Protein AF-D7KPV2-F1 (afdb_monomer_lite)

pLDDT: mean 74.92, std 13.86, range [29.64, 94.0]

InterPro domains:
  IPR000504 RNA recognition motif domain [PF00076] (243-312)
  IPR000504 RNA recognition motif domain [PS50102] (241-319)
  IPR000504 RNA recognition motif domain [SM00360] (242-315)
  IPR002130 Cyclophilin-type peptidyl-prolyl cis-trans isomerase domain [PF00160] (3-158)
  IPR002130 Cyclophilin-type peptidyl-prolyl cis-trans isomerase domain [PR00153] (16-31)
  IPR002130 Cyclophilin-type peptidyl-prolyl cis-trans isomerase domain [PR00153] (91-106)
  IPR002130 Cyclophilin-type peptidyl-prolyl cis-trans isomerase domain [PR00153] (120-135)
  IPR002130 Cyclophilin-type peptidyl-prolyl cis-trans isomerase domain [PS50072] (7-160)
  IPR003593 AAA+ ATPase domain [SM00382] (471-610)
  IPR003959 ATPase, AAA-type, core [PF00004] (475-607)
  IPR003960 ATPase, AAA-type, conserved site [PS00674] (578-596)
  IPR012340 Nucleic acid-binding, OB-fold [G3DSA:2.40.50.140] (329-425)
  IPR012677 Nucleotide-binding alpha-beta plait domain superfamily [G3DSA:3.30.70.330] (215-328)
  IPR027417 P-loop containing nucleoside triphosphate hydrolase [G3DSA:3.40.50.300] (426-607)
  IPR027417 P-loop containing nucleoside triphosphate hydrolase [SSF52540] (446-686)
  IPR029000 Cyclophilin-like domain superfamily [G3DSA:2.40.100.10] (1-171)
  IPR029000 Cyclophilin-like domain superfamily [SSF50891] (1-177)
  IPR035538 PPIL4-like, cyclophilin domain [cd01921] (4-167)
  IPR035979 RNA-binding domain superfamily [SSF54928] (232-316)
  IPR041569 AAA ATPase, AAA+ lid domain [PF17862] (630-673)

Secondary structure (DSSP, 8-state):
-EEEEEETTEEEEEEE-TTT-HHHHHHHHHHHHTTTTTT-B--EEETTEEEE--TTSSSS----HHHHHH-GGGSSEE----TT--S-STTEEEEEE-SSSEEEEEEEEE-SS--GGGTTTS-EEEEEEE-HHHHHHHHT--B-TTS-BSB--BEEEEEES---SPPPGGGTTSS-SS------TT--S---PBPP----HHHHS-HHHHHHHHHHHHHHHHHHHHHTS----S--S-GGGEEEEES--TT--HHHHHHHHTTTS-EEEEEEEE-TTT--EEEEEEEEES-HHHHHHHHHHHTT-EETTEE-EEEETHHHHHHHTTSTTSS-PPPGGG--HHHHHHHHHH-PPPEEEEEEEEESTTSTT-EEEEEETTTEEEEEEEPTT--TTT--TT-EEEE-TTT-EEEEEEPP---HHHHHHS---S----TTS---S-TTSHHHHHIIIIIHHHH-HHHHHHHT-PPP-EEEEE-STTS-HHHHHHHHHHHH-SEEEEEEGGGG--SSTTHHHHHHHHHHHHHHHSSSEEEEEE-GGGT-B-----S-TTHHHHHHHHHHHHHHHHT--TT--EEEEEEES-TTSB-TTTTSTTTS-EEEE-PPPPHHHHHHHHHHHHTTS-B-TT--HHHHHHH-TT--HHHHHHHHHHHHHHHHHTT-SSB-HHHHHHHHIIIIIIGGGG--HHHHHTT--

Radius of gyration: 36.28 Å; chains: 1; bounding box: 74×96×82 Å

Structure (mmCIF, N/CA/C/O backbone):
data_AF-D7KPV2-F1
#
_entry.id   AF-D7KPV2-F1
#
loop_
_atom_site.group_PDB
_atom_site.id
_atom_site.type_symbol
_atom_site.label_atom_id
_atom_site.label_alt_id
_atom_site.label_comp_id
_atom_site.label_asym_id
_atom_site.label_entity_id
_atom_site.label_seq_id
_atom_site.pdbx_PDB_ins_code
_atom_site.Cartn_x
_atom_site.Cartn_y
_atom_site.Cartn_z
_atom_site.occupancy
_atom_site.B_iso_or_equiv
_atom_site.auth_seq_id
_atom_site.auth_comp_id
_atom_site.auth_asym_id
_atom_site.auth_atom_id
_atom_site.pdbx_PDB_model_num
ATOM 1 N N . MET A 1 1 ? 2.602 40.906 22.773 1.00 69.88 1 MET A N 1
ATOM 2 C CA . MET A 1 1 ? 3.997 40.693 22.346 1.00 69.88 1 MET A CA 1
ATOM 3 C C . MET A 1 1 ? 4.297 39.218 22.402 1.00 69.88 1 MET A C 1
ATOM 5 O O . MET A 1 1 ? 4.578 38.716 23.482 1.00 69.88 1 MET A O 1
ATOM 9 N N . SER A 1 2 ? 4.207 38.536 21.265 1.00 75.94 2 SER A N 1
ATOM 10 C CA . SER A 1 2 ? 4.278 37.078 21.209 1.00 75.94 2 SER A CA 1
ATOM 11 C C . SER A 1 2 ? 5.359 36.578 20.251 1.00 75.94 2 SER A C 1
ATOM 13 O O . SER A 1 2 ? 5.643 37.176 19.207 1.00 75.94 2 SER A O 1
ATOM 15 N N . VAL A 1 3 ? 5.977 35.460 20.620 1.00 80.56 3 VAL A N 1
ATOM 16 C CA . VAL A 1 3 ? 6.938 34.720 19.800 1.00 80.56 3 VAL A CA 1
ATOM 17 C C . VAL A 1 3 ? 6.460 33.280 19.685 1.00 80.56 3 VAL A C 1
ATOM 19 O O . VAL A 1 3 ? 6.119 32.641 20.676 1.00 80.56 3 VAL A O 1
ATOM 22 N N . LEU A 1 4 ? 6.447 32.756 18.465 1.00 82.12 4 LEU A N 1
ATOM 23 C CA . LEU A 1 4 ? 6.176 31.351 18.194 1.00 82.12 4 LEU A CA 1
ATOM 24 C C . LEU A 1 4 ? 7.508 30.601 18.080 1.00 82.12 4 LEU A C 1
ATOM 26 O O . LEU A 1 4 ? 8.337 30.900 17.220 1.00 82.12 4 LEU A O 1
ATOM 30 N N . ILE A 1 5 ? 7.705 29.607 18.939 1.00 85.12 5 ILE A N 1
ATOM 31 C CA . ILE A 1 5 ? 8.863 28.714 18.954 1.00 85.12 5 ILE A CA 1
ATOM 32 C C . ILE A 1 5 ? 8.410 27.349 18.439 1.00 85.12 5 ILE A C 1
ATOM 34 O O . ILE A 1 5 ? 7.715 26.605 19.132 1.00 85.12 5 ILE A O 1
ATOM 38 N N . ARG A 1 6 ? 8.837 26.996 17.227 1.00 82.19 6 ARG A N 1
ATOM 39 C CA . ARG A 1 6 ? 8.581 25.681 16.641 1.00 82.19 6 ARG A CA 1
ATOM 40 C C . ARG A 1 6 ? 9.662 24.707 17.067 1.00 82.19 6 ARG A C 1
ATOM 42 O O . ARG A 1 6 ? 10.844 24.919 16.794 1.00 82.19 6 ARG A O 1
ATOM 49 N N . THR A 1 7 ? 9.268 23.625 17.722 1.00 84.81 7 THR A N 1
ATOM 50 C CA . THR A 1 7 ? 10.175 22.556 18.145 1.00 84.81 7 THR A CA 1
ATOM 51 C C . THR A 1 7 ? 9.855 21.259 17.414 1.00 84.81 7 THR A C 1
ATOM 53 O O . THR A 1 7 ? 8.738 21.051 16.955 1.00 84.81 7 THR A O 1
ATOM 56 N N . SER A 1 8 ? 10.797 20.316 17.406 1.00 81.88 8 SER A N 1
ATOM 57 C CA . SER A 1 8 ? 10.563 18.960 16.868 1.00 81.88 8 SER A CA 1
ATOM 58 C C . SER A 1 8 ? 9.433 18.161 17.557 1.00 81.88 8 SER A C 1
ATOM 60 O O . SER A 1 8 ? 9.083 17.075 17.097 1.00 81.88 8 SER A O 1
ATOM 62 N N . LEU A 1 9 ? 8.893 18.645 18.684 1.00 81.69 9 LEU A N 1
ATOM 63 C CA . LEU A 1 9 ? 7.742 18.048 19.372 1.00 81.69 9 LEU A CA 1
ATOM 64 C C . LEU A 1 9 ? 6.420 18.780 19.094 1.00 81.69 9 LEU A C 1
ATOM 66 O O . LEU A 1 9 ? 5.365 18.228 19.397 1.00 81.69 9 LEU A O 1
ATOM 70 N N . GLY A 1 10 ? 6.473 19.991 18.539 1.00 80.69 10 GLY A N 1
ATOM 71 C CA . GLY A 1 10 ? 5.318 20.848 18.305 1.00 80.69 10 GLY A CA 1
ATOM 72 C C . GLY A 1 10 ? 5.618 22.324 18.556 1.00 80.69 10 GLY A C 1
ATOM 73 O O . GLY A 1 10 ? 6.747 22.713 18.876 1.00 80.69 10 GLY A O 1
ATOM 74 N N . ASP A 1 11 ? 4.574 23.126 18.421 1.00 81.81 11 ASP A N 1
ATOM 75 C CA . ASP A 1 11 ? 4.623 24.582 18.470 1.00 81.81 11 ASP A CA 1
ATOM 76 C C . ASP A 1 11 ? 4.337 25.108 19.884 1.00 81.81 11 ASP A C 1
ATOM 78 O O . ASP A 1 11 ? 3.466 24.592 20.589 1.00 81.81 11 ASP A O 1
ATOM 82 N N . ILE A 1 12 ? 5.095 26.122 20.310 1.00 83.50 12 ILE A N 1
ATOM 83 C CA . ILE A 1 12 ? 4.948 26.794 21.606 1.00 83.50 12 ILE A CA 1
ATOM 84 C C . ILE A 1 12 ? 4.834 28.298 21.358 1.00 83.50 12 ILE A C 1
ATOM 86 O O . ILE A 1 12 ? 5.739 28.890 20.771 1.00 83.50 12 ILE A O 1
ATOM 90 N N . VAL A 1 13 ? 3.758 28.926 21.831 1.00 82.75 13 VAL A N 1
ATOM 91 C CA . VAL A 1 13 ? 3.557 30.381 21.732 1.00 82.75 13 VAL A CA 1
ATOM 92 C C . VAL A 1 13 ? 3.854 31.017 23.083 1.00 82.75 13 VAL A C 1
ATOM 94 O O . VAL A 1 13 ? 3.248 30.647 24.090 1.00 82.75 13 VAL A O 1
ATOM 97 N N . THR A 1 14 ? 4.782 31.972 23.110 1.00 83.00 14 THR A N 1
ATOM 98 C CA . THR A 1 14 ? 5.204 32.682 24.321 1.00 83.00 14 THR A CA 1
ATOM 99 C C . THR A 1 14 ? 4.874 34.164 24.244 1.00 83.00 14 THR A C 1
ATOM 101 O O . THR A 1 14 ? 5.281 34.845 23.307 1.00 83.00 14 THR A O 1
ATOM 104 N N . ASP A 1 15 ? 4.186 34.677 25.260 1.00 86.12 15 ASP A N 1
ATOM 105 C CA . ASP A 1 15 ? 3.999 36.106 25.487 1.00 86.12 15 ASP A CA 1
ATOM 106 C C . ASP A 1 15 ? 5.165 36.671 26.301 1.00 86.12 15 ASP A C 1
ATOM 108 O O . ASP A 1 15 ? 5.604 36.084 27.289 1.00 86.12 15 ASP A O 1
ATOM 112 N N . LEU A 1 16 ? 5.672 37.830 25.890 1.00 85.88 16 LEU A N 1
ATOM 113 C CA . LEU A 1 16 ? 6.817 38.502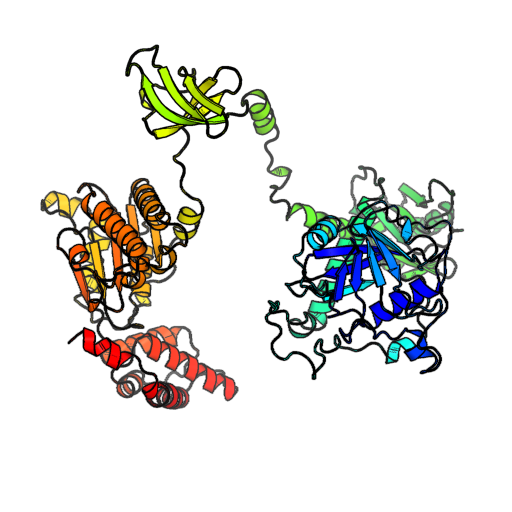 26.493 1.00 85.88 16 LEU A CA 1
ATOM 114 C C . LEU A 1 16 ? 6.379 39.711 27.325 1.00 85.88 16 LEU A C 1
ATOM 116 O O . LEU A 1 16 ? 5.592 40.551 26.883 1.00 85.88 16 LEU A O 1
ATOM 120 N N . TYR A 1 17 ? 6.960 39.856 28.514 1.00 86.38 17 TYR A N 1
ATOM 121 C CA . TYR A 1 17 ? 6.707 40.969 29.429 1.00 86.38 17 TYR A CA 1
ATOM 122 C C . TYR A 1 17 ? 7.618 42.167 29.137 1.00 86.38 17 TYR A C 1
ATOM 124 O O . TYR A 1 17 ? 8.485 42.529 29.940 1.00 86.38 17 TYR A O 1
ATOM 132 N N . THR A 1 18 ? 7.399 42.818 27.994 1.00 79.69 18 THR A N 1
ATOM 133 C CA . THR A 1 18 ? 8.233 43.932 27.508 1.00 79.69 18 THR A CA 1
ATOM 134 C C . THR A 1 18 ? 8.252 45.146 28.437 1.00 79.69 18 THR A C 1
ATOM 136 O O . THR A 1 18 ? 9.268 45.832 28.508 1.00 79.69 18 THR A O 1
ATOM 139 N N . ASP A 1 19 ? 7.180 45.375 29.202 1.00 80.25 19 ASP A N 1
ATOM 140 C CA . ASP A 1 19 ? 7.098 46.470 30.181 1.00 80.25 19 ASP A CA 1
ATOM 141 C C . ASP A 1 19 ? 7.935 46.212 31.444 1.00 80.25 19 ASP A C 1
ATOM 143 O O . ASP A 1 19 ? 8.383 47.153 32.100 1.00 80.25 19 ASP A O 1
ATOM 147 N N . LYS A 1 20 ? 8.128 44.936 31.813 1.00 81.31 20 LYS A N 1
ATOM 148 C CA . LYS A 1 20 ? 8.782 44.535 33.071 1.00 81.31 20 LYS A CA 1
ATOM 149 C C . LYS A 1 20 ? 10.262 44.197 32.884 1.00 81.31 20 LYS A C 1
ATOM 151 O O . LYS A 1 20 ? 11.066 44.558 33.737 1.00 81.31 20 LYS A O 1
ATOM 156 N N . ALA A 1 21 ? 10.622 43.554 31.771 1.00 82.12 21 ALA A N 1
ATOM 157 C CA . ALA A 1 21 ? 11.994 43.143 31.459 1.00 82.12 21 ALA A CA 1
ATOM 158 C C . ALA A 1 21 ? 12.413 43.589 30.038 1.00 82.12 21 ALA A C 1
ATOM 160 O O . ALA A 1 21 ? 12.592 42.750 29.146 1.00 82.12 21 ALA A O 1
ATOM 161 N N . PRO A 1 22 ? 12.535 44.908 29.779 1.00 84.31 22 PRO A N 1
ATOM 162 C CA . PRO A 1 22 ? 12.714 45.442 28.430 1.00 84.31 22 PRO A CA 1
ATOM 163 C C . PRO A 1 22 ? 14.053 45.053 27.794 1.00 84.31 22 PRO A C 1
ATOM 165 O O . PRO A 1 22 ? 14.085 44.745 26.602 1.00 84.31 22 PRO A O 1
ATOM 168 N N . LYS A 1 23 ? 15.164 45.028 28.549 1.00 83.25 23 LYS A N 1
ATOM 169 C CA . LYS A 1 23 ? 16.470 44.644 27.980 1.00 83.25 23 LYS A CA 1
ATOM 170 C C . LYS A 1 23 ? 16.504 43.159 27.652 1.00 83.25 23 LYS A C 1
ATOM 172 O O . LYS A 1 23 ? 17.006 42.765 26.603 1.00 83.25 23 LYS A O 1
ATOM 177 N N . THR A 1 24 ? 15.924 42.342 28.524 1.00 84.81 24 THR A N 1
ATOM 178 C CA . THR A 1 24 ? 15.870 40.891 28.334 1.00 84.81 24 THR A CA 1
ATOM 179 C C . THR A 1 24 ? 14.988 40.512 27.144 1.00 84.81 24 THR A C 1
ATOM 181 O O . THR A 1 24 ? 15.409 39.718 26.302 1.00 84.81 24 THR A O 1
ATOM 184 N N . CYS A 1 25 ? 13.811 41.135 27.015 1.00 86.12 25 CYS A N 1
ATOM 185 C CA . CYS A 1 25 ? 12.921 40.919 25.873 1.00 86.12 25 CYS A CA 1
ATOM 186 C C . CYS A 1 25 ? 13.562 41.376 24.557 1.00 86.12 25 CYS A C 1
ATOM 188 O O . CYS A 1 25 ? 13.484 40.657 23.565 1.00 86.12 25 CYS A O 1
ATOM 190 N N . ASN A 1 26 ? 14.248 42.526 24.552 1.00 86.50 26 ASN A N 1
ATOM 191 C CA . ASN A 1 26 ? 14.968 43.007 23.373 1.00 86.50 26 ASN A CA 1
ATOM 192 C C . ASN A 1 26 ? 16.084 42.025 22.963 1.00 86.50 26 ASN A C 1
ATOM 194 O O . ASN A 1 26 ? 16.161 41.621 21.805 1.00 86.50 26 ASN A O 1
ATOM 198 N N . ASN A 1 27 ? 16.890 41.547 23.917 1.00 86.38 27 ASN A N 1
ATOM 199 C CA . ASN A 1 27 ? 17.898 40.517 23.653 1.00 86.38 27 ASN A CA 1
ATOM 200 C C . ASN A 1 27 ? 17.290 39.255 23.022 1.00 86.38 27 ASN A C 1
ATOM 202 O O . ASN A 1 27 ? 17.788 38.769 22.009 1.00 86.38 27 ASN A O 1
ATOM 206 N N . PHE A 1 28 ? 16.192 38.751 23.585 1.00 87.06 28 PHE A N 1
ATOM 207 C CA . PHE A 1 28 ? 15.529 37.551 23.086 1.00 87.06 28 PHE A CA 1
ATOM 208 C C . PHE A 1 28 ? 14.944 37.732 21.674 1.00 87.06 28 PHE A C 1
ATOM 210 O O . PHE A 1 28 ? 15.202 36.907 20.795 1.00 87.06 28 PHE A O 1
ATOM 217 N N . LEU A 1 29 ? 14.216 38.827 21.428 1.00 86.31 29 LEU A N 1
ATOM 218 C CA . LEU A 1 29 ? 13.591 39.125 20.134 1.00 86.31 29 LEU A CA 1
ATOM 219 C C . LEU A 1 29 ? 14.628 39.304 19.022 1.00 86.31 29 LEU A C 1
ATOM 221 O O . LEU A 1 29 ? 14.500 38.715 17.948 1.00 86.31 29 LEU A O 1
ATOM 225 N N . LYS A 1 30 ? 15.701 40.059 19.275 1.00 85.94 30 LYS A N 1
ATOM 226 C CA . LYS A 1 30 ? 16.729 40.303 18.255 1.00 85.94 30 LYS A CA 1
ATOM 227 C C . LYS A 1 30 ? 17.562 39.052 17.953 1.00 85.94 30 LYS A C 1
ATOM 229 O O . LYS A 1 30 ? 17.907 38.832 16.794 1.00 85.94 30 LYS A O 1
ATOM 234 N N . LEU A 1 31 ? 17.802 38.180 18.938 1.00 84.25 31 LEU A N 1
ATOM 235 C CA . LEU A 1 31 ? 18.409 36.863 18.696 1.00 84.25 31 LEU A CA 1
ATOM 236 C C . LEU A 1 31 ? 17.491 35.938 17.878 1.00 84.25 31 LEU A C 1
ATOM 238 O O . LEU A 1 31 ? 17.977 35.234 16.992 1.00 84.25 31 LEU A O 1
ATOM 242 N N . CYS A 1 32 ? 16.170 35.978 18.101 1.00 83.75 32 CYS A N 1
ATOM 243 C CA . CYS A 1 32 ? 15.212 35.278 17.235 1.00 83.75 32 CYS A CA 1
ATOM 244 C C . CYS A 1 32 ? 15.290 35.792 15.791 1.00 83.75 32 CYS A C 1
ATOM 246 O O . CYS A 1 32 ? 15.326 34.996 14.856 1.00 83.75 32 CYS A O 1
ATOM 248 N N . ARG A 1 33 ? 15.406 37.112 15.603 1.00 81.38 33 ARG A N 1
ATOM 249 C CA . ARG A 1 33 ? 15.509 37.737 14.276 1.00 81.38 33 ARG A CA 1
ATOM 250 C C . ARG A 1 33 ? 16.791 37.362 13.528 1.00 81.38 33 ARG A C 1
ATOM 252 O O . ARG A 1 33 ? 16.767 37.223 12.311 1.00 81.38 33 ARG A O 1
ATOM 259 N N . MET A 1 34 ? 17.887 37.126 14.251 1.00 76.69 34 MET A N 1
ATOM 260 C CA . MET A 1 34 ? 19.143 36.596 13.699 1.00 76.69 34 MET A CA 1
ATOM 261 C C . MET A 1 34 ? 19.116 35.082 13.432 1.00 76.69 34 MET A C 1
ATOM 263 O O . MET A 1 34 ? 20.155 34.509 13.107 1.00 76.69 34 MET A O 1
ATOM 267 N N . LYS A 1 35 ? 17.966 34.408 13.602 1.00 78.50 35 LYS A N 1
ATOM 268 C CA . LYS A 1 35 ? 17.842 32.941 13.533 1.00 78.50 35 LYS A CA 1
ATOM 269 C C . LYS A 1 35 ? 18.813 32.221 14.491 1.00 78.50 35 LYS A C 1
ATOM 271 O O . LYS A 1 35 ? 19.164 31.067 14.263 1.00 78.50 35 LYS A O 1
ATOM 276 N N . TYR A 1 36 ? 19.241 32.881 15.575 1.00 79.69 36 TYR A N 1
ATOM 277 C CA . TYR A 1 36 ? 20.278 32.378 16.491 1.00 79.69 36 TYR A CA 1
ATOM 278 C C . TYR A 1 36 ? 19.830 31.129 17.262 1.00 79.69 36 TYR A C 1
ATOM 280 O O . TYR A 1 36 ? 20.646 30.285 17.615 1.00 79.69 36 TYR A O 1
ATOM 288 N N . TYR A 1 37 ? 18.524 31.005 17.512 1.00 81.69 37 TYR A N 1
ATOM 289 C CA . TYR A 1 37 ? 17.937 29.851 18.194 1.00 81.69 37 TYR A CA 1
ATOM 290 C C . TYR A 1 37 ? 17.577 28.693 17.252 1.00 81.69 37 TYR A C 1
ATOM 292 O O . TYR A 1 37 ? 17.246 27.611 17.739 1.00 81.69 37 TYR A O 1
ATOM 300 N N . ASN A 1 38 ? 17.644 28.877 15.929 1.00 81.31 38 ASN A N 1
ATOM 301 C CA . ASN A 1 38 ? 17.310 27.817 14.978 1.00 81.31 38 ASN A CA 1
ATOM 302 C C . ASN A 1 38 ? 18.372 26.710 15.048 1.00 81.31 38 ASN A C 1
ATOM 304 O O . ASN A 1 38 ? 19.568 26.964 14.932 1.00 81.31 38 ASN A O 1
ATOM 308 N N . GLY A 1 39 ? 17.933 25.469 15.245 1.00 74.06 39 GLY A N 1
ATOM 309 C CA . GLY A 1 39 ? 18.801 24.304 15.413 1.00 74.06 39 GLY A CA 1
ATOM 310 C C . GLY A 1 39 ? 19.329 24.090 16.836 1.00 74.06 39 GLY A C 1
ATOM 311 O O . GLY A 1 39 ? 19.970 23.066 17.080 1.00 74.06 39 GLY A O 1
ATOM 312 N N . CYS A 1 40 ? 19.045 24.986 17.790 1.00 80.38 40 CYS A N 1
ATOM 313 C CA . CYS A 1 40 ? 19.472 24.821 19.181 1.00 80.38 40 CYS A CA 1
ATOM 314 C C . CYS A 1 40 ? 18.811 23.601 19.833 1.00 80.38 40 CYS A C 1
ATOM 316 O O . CYS A 1 40 ? 17.601 23.383 19.718 1.00 80.38 40 CYS A O 1
ATOM 318 N N . LEU A 1 41 ? 19.612 22.813 20.554 1.00 82.19 41 LEU A N 1
ATOM 319 C CA . LEU A 1 41 ? 19.145 21.644 21.297 1.00 82.19 41 LEU A CA 1
ATOM 320 C C . LEU A 1 41 ? 18.574 22.048 22.661 1.00 82.19 41 LEU A C 1
ATOM 322 O O . LEU A 1 41 ? 19.019 23.009 23.295 1.00 82.19 41 LEU A O 1
ATOM 326 N N . ILE A 1 42 ? 17.614 21.266 23.149 1.00 83.94 42 ILE A N 1
ATOM 327 C CA . ILE A 1 42 ? 17.253 21.271 24.568 1.00 83.94 42 ILE A CA 1
ATOM 328 C C . ILE A 1 42 ? 18.334 20.478 25.303 1.00 83.94 42 ILE A C 1
ATOM 330 O O . ILE A 1 42 ? 18.407 19.252 25.194 1.00 83.94 42 ILE A O 1
ATOM 334 N N . HIS A 1 43 ? 19.218 21.194 25.997 1.00 76.88 43 HIS A N 1
ATOM 335 C CA . HIS A 1 43 ? 20.435 20.628 26.573 1.00 76.88 43 HIS A CA 1
ATOM 336 C C . HIS A 1 43 ? 20.149 19.873 27.872 1.00 76.88 43 HIS A C 1
ATOM 338 O O . HIS A 1 43 ? 20.649 18.764 28.056 1.00 76.88 43 HIS A O 1
ATOM 344 N N . THR A 1 44 ? 19.329 20.448 28.753 1.00 80.94 44 THR A N 1
ATOM 345 C CA . THR A 1 44 ? 19.036 19.882 30.073 1.00 80.94 44 THR A CA 1
ATOM 346 C C . THR A 1 44 ? 17.529 19.836 30.292 1.00 80.94 44 THR A C 1
ATOM 348 O O . THR A 1 44 ? 16.846 20.838 30.107 1.00 80.94 44 THR A O 1
ATOM 351 N N . VAL A 1 45 ? 17.011 18.691 30.737 1.00 83.38 45 VAL A N 1
ATOM 352 C CA . VAL A 1 45 ? 15.668 18.578 31.317 1.00 83.38 45 VAL A CA 1
ATOM 353 C C . VAL A 1 45 ? 15.832 18.044 32.735 1.00 83.38 45 VAL A C 1
ATOM 355 O O . VAL A 1 45 ? 16.091 16.857 32.940 1.00 83.38 45 VAL A O 1
ATOM 358 N N . LYS A 1 46 ? 15.760 18.935 33.725 1.00 80.19 46 LYS A N 1
ATOM 359 C CA . LYS A 1 46 ? 16.013 18.614 35.135 1.00 80.19 46 LYS A CA 1
ATOM 360 C C . LYS A 1 46 ? 15.080 19.416 36.032 1.00 80.19 46 LYS A C 1
ATOM 362 O O . LYS A 1 46 ? 14.752 20.547 35.711 1.00 80.19 46 LYS A O 1
ATOM 367 N N . ASP A 1 47 ? 14.668 18.833 37.157 1.00 71.25 47 ASP A N 1
ATOM 368 C CA . ASP A 1 47 ? 13.918 19.530 38.211 1.00 71.25 47 ASP A CA 1
ATOM 369 C C . ASP A 1 47 ? 12.642 20.232 37.684 1.00 71.25 47 ASP A C 1
ATOM 371 O O . ASP A 1 47 ? 12.226 21.267 38.190 1.00 71.25 47 ASP A O 1
ATOM 375 N N . SER A 1 48 ? 11.990 19.631 36.678 1.00 81.00 48 SER A N 1
ATOM 376 C CA . SER A 1 48 ? 10.814 20.176 35.970 1.00 81.00 48 SER A CA 1
ATOM 377 C C . SER A 1 48 ? 11.077 21.464 35.180 1.00 81.00 48 SER A C 1
ATOM 379 O O . SER A 1 48 ? 10.177 22.281 35.002 1.00 81.00 48 SER A O 1
ATOM 381 N N . ILE A 1 49 ? 12.299 21.634 34.684 1.00 86.69 49 ILE A N 1
ATOM 382 C CA . ILE A 1 49 ? 12.732 22.754 33.851 1.00 86.69 49 ILE A CA 1
ATOM 383 C C . ILE A 1 49 ? 13.386 22.203 32.582 1.00 86.69 49 ILE A C 1
ATOM 385 O O . ILE A 1 49 ? 14.148 21.235 32.647 1.00 86.69 49 ILE A O 1
ATOM 389 N N . ALA A 1 50 ? 13.101 22.822 31.437 1.00 87.25 50 ALA A N 1
ATOM 390 C CA . ALA A 1 50 ? 13.790 22.563 30.175 1.00 87.25 50 ALA A CA 1
ATOM 391 C C . ALA A 1 50 ? 14.683 23.754 29.802 1.00 87.25 50 ALA A C 1
ATOM 393 O O . ALA A 1 50 ? 14.173 24.845 29.560 1.00 87.25 50 ALA A O 1
ATOM 394 N N . GLU A 1 51 ? 15.999 23.541 29.747 1.00 88.19 51 GLU A N 1
ATOM 395 C CA . GLU A 1 51 ? 17.008 24.553 29.404 1.00 88.19 51 GLU A CA 1
ATOM 396 C C . GLU A 1 51 ? 17.403 24.471 27.922 1.00 88.19 51 GLU A C 1
ATOM 398 O O . GLU A 1 51 ? 17.713 23.395 27.395 1.00 88.19 51 GLU A O 1
ATOM 403 N N . THR A 1 52 ? 17.434 25.621 27.249 1.00 85.62 52 THR A N 1
ATOM 404 C CA . THR A 1 52 ? 17.832 25.751 25.842 1.00 85.62 52 THR A CA 1
ATOM 405 C C . THR A 1 52 ? 18.461 27.126 25.561 1.00 85.62 52 THR A C 1
ATOM 407 O O . THR A 1 52 ? 18.696 27.921 26.469 1.00 85.62 52 THR A O 1
ATOM 410 N N . GLY A 1 53 ? 18.794 27.401 24.299 1.00 74.81 53 GLY A N 1
ATOM 411 C CA . GLY A 1 53 ? 19.397 28.669 23.881 1.00 74.81 53 GLY A CA 1
ATOM 412 C C . GLY A 1 53 ? 20.927 28.688 23.847 1.00 74.81 53 GLY A C 1
ATOM 413 O O . GLY A 1 53 ? 21.512 29.760 23.739 1.00 74.81 53 GLY A O 1
ATOM 414 N N . ASP A 1 54 ? 21.577 27.519 23.905 1.00 75.50 54 ASP A N 1
ATOM 415 C CA . ASP A 1 54 ? 23.018 27.365 23.667 1.00 75.50 54 ASP A CA 1
ATOM 416 C C . ASP A 1 54 ? 23.274 26.725 22.286 1.00 75.50 54 ASP A C 1
ATOM 418 O O . ASP A 1 54 ? 23.115 25.506 22.146 1.00 75.50 54 ASP A O 1
ATOM 422 N N . PRO A 1 55 ? 23.709 27.493 21.268 1.00 68.38 55 PRO A N 1
ATOM 423 C CA . PRO A 1 55 ? 24.041 26.936 19.955 1.00 68.38 55 PRO A CA 1
ATOM 424 C C . PRO A 1 55 ? 25.310 26.070 19.965 1.00 68.38 55 PRO A C 1
ATOM 426 O O . PRO A 1 55 ? 25.514 25.270 19.055 1.00 68.38 55 PRO A O 1
ATOM 429 N N . THR A 1 56 ? 26.169 26.190 20.983 1.00 65.75 56 THR A N 1
ATOM 430 C CA . THR A 1 56 ? 27.368 25.349 21.132 1.00 65.75 56 THR A CA 1
ATOM 431 C C . THR A 1 56 ? 27.055 23.978 21.729 1.00 65.75 56 THR A C 1
ATOM 433 O O . THR A 1 56 ? 27.870 23.068 21.614 1.00 65.75 56 THR A O 1
ATOM 436 N N . GLY A 1 57 ? 25.891 23.813 22.370 1.00 61.47 57 GLY A N 1
ATOM 437 C CA . GLY A 1 57 ? 25.480 22.556 23.004 1.00 61.47 57 GLY A CA 1
ATOM 438 C C . GLY A 1 57 ? 26.341 22.134 24.203 1.00 61.47 57 GLY A C 1
ATOM 439 O O . GLY A 1 57 ? 26.250 20.988 24.650 1.00 61.47 57 GLY A O 1
ATOM 440 N N . THR A 1 58 ? 27.175 23.035 24.731 1.00 61.53 58 THR A N 1
ATOM 441 C CA . THR A 1 58 ? 28.093 22.753 25.847 1.00 61.53 58 THR A CA 1
ATOM 442 C C . THR A 1 58 ? 27.461 23.009 27.219 1.00 61.53 58 THR A C 1
ATOM 444 O O . THR A 1 58 ? 27.984 22.532 28.226 1.00 61.53 58 THR A O 1
ATOM 447 N N . GLY A 1 59 ? 26.328 23.721 27.271 1.00 59.22 59 GLY A N 1
ATOM 448 C CA . GLY A 1 59 ? 25.635 24.094 28.507 1.00 59.22 59 GLY A CA 1
ATOM 449 C C . GLY A 1 59 ? 26.339 25.222 29.266 1.00 59.22 59 GLY A C 1
ATOM 450 O O . GLY A 1 59 ? 26.103 25.424 30.451 1.00 59.22 59 GLY A O 1
ATOM 451 N N . SER A 1 60 ? 27.270 25.926 28.623 1.00 57.75 60 SER A N 1
ATOM 452 C CA . SER A 1 60 ? 28.067 27.009 29.226 1.00 57.75 60 SER A CA 1
ATOM 453 C C . SER A 1 60 ? 28.368 28.139 28.236 1.00 57.75 60 SER A C 1
ATOM 455 O O . SER A 1 60 ? 29.068 29.095 28.573 1.00 57.75 60 SER A O 1
ATOM 457 N N . GLY A 1 61 ? 27.875 28.020 27.000 1.00 60.16 61 GLY A N 1
ATOM 458 C CA . GLY A 1 61 ? 28.093 28.971 25.923 1.00 60.16 61 GLY A CA 1
ATOM 459 C C . GLY A 1 61 ? 26.808 29.706 25.572 1.00 60.16 61 GLY A C 1
ATOM 460 O O . GLY A 1 61 ? 25.759 29.113 25.368 1.00 60.16 61 GLY A O 1
ATOM 461 N N . GLY A 1 62 ? 26.876 31.023 25.501 1.00 68.88 62 GLY A N 1
ATOM 462 C CA . GLY A 1 62 ? 25.810 31.841 24.950 1.00 68.88 62 GLY A CA 1
ATOM 463 C C . GLY A 1 62 ? 26.324 33.258 24.801 1.00 68.88 62 GLY A C 1
ATOM 464 O O . GLY A 1 62 ? 26.963 33.776 25.718 1.00 68.88 62 GLY A O 1
ATOM 465 N N . ASP A 1 63 ? 26.116 33.859 23.637 1.00 78.25 63 ASP A N 1
ATOM 466 C CA . ASP A 1 63 ? 26.410 35.271 23.422 1.00 78.25 63 ASP A CA 1
ATOM 467 C C . ASP A 1 63 ? 25.100 36.064 23.416 1.00 78.25 63 ASP A C 1
ATOM 469 O O . ASP A 1 63 ? 24.116 35.636 22.810 1.00 78.25 63 ASP A O 1
ATOM 473 N N . SER A 1 64 ? 25.080 37.204 24.109 1.00 82.56 64 SER A N 1
ATOM 474 C CA . SER A 1 64 ? 23.975 38.163 24.036 1.00 82.56 64 SER A CA 1
ATOM 475 C C . SER A 1 64 ? 23.974 38.897 22.689 1.00 82.56 64 SER A C 1
ATOM 477 O O . SER A 1 64 ? 25.008 38.996 22.019 1.00 82.56 64 SER A O 1
ATOM 479 N N . ILE A 1 65 ? 22.843 39.506 22.321 1.00 81.06 65 ILE A N 1
ATOM 480 C CA . ILE A 1 65 ? 22.778 40.406 21.161 1.00 81.06 65 ILE A CA 1
ATOM 481 C C . ILE A 1 65 ? 23.754 41.581 21.297 1.00 81.06 65 ILE A C 1
ATOM 483 O O . ILE A 1 65 ? 24.342 42.040 20.319 1.00 81.06 65 ILE A O 1
ATOM 487 N N . TYR A 1 66 ? 23.961 42.047 22.530 1.00 81.56 66 TYR A N 1
ATOM 488 C CA . TYR A 1 66 ? 24.801 43.201 22.827 1.00 81.56 66 TYR A CA 1
ATOM 489 C C . TYR A 1 66 ? 26.268 42.935 22.500 1.00 81.56 66 TYR A C 1
ATOM 491 O O . TYR A 1 66 ? 26.967 43.860 22.104 1.00 81.56 66 TYR A O 1
ATOM 499 N N . LYS A 1 67 ? 26.723 41.676 22.536 1.00 80.50 67 LYS A N 1
ATOM 500 C CA . LYS A 1 67 ? 28.048 41.307 22.022 1.00 80.50 67 LYS A CA 1
ATOM 501 C C . LYS A 1 67 ? 28.212 41.659 20.543 1.00 80.50 67 LYS A C 1
ATOM 503 O O . LYS A 1 67 ? 29.246 42.186 20.144 1.00 80.50 67 LYS A O 1
ATOM 508 N N . PHE A 1 68 ? 27.197 41.360 19.734 1.00 75.75 68 PHE A N 1
ATOM 509 C CA . PHE A 1 68 ? 27.227 41.598 18.291 1.00 75.75 68 PHE A CA 1
ATOM 510 C C . PHE A 1 68 ? 27.107 43.087 17.943 1.00 75.75 68 PHE A C 1
ATOM 512 O O . PHE A 1 68 ? 27.628 43.512 16.916 1.00 75.75 68 PHE A O 1
ATOM 519 N N . LEU A 1 69 ? 26.462 43.880 18.805 1.00 75.25 69 LEU A N 1
ATOM 520 C CA . LEU A 1 69 ? 26.249 45.316 18.597 1.00 75.25 69 LEU A CA 1
ATOM 521 C C . LEU A 1 69 ? 27.364 46.197 19.196 1.00 75.25 69 LEU A C 1
ATOM 523 O O . LEU A 1 69 ? 27.792 47.161 18.568 1.00 75.25 69 LEU A O 1
ATOM 527 N N . GLU A 1 70 ? 27.843 45.879 20.401 1.00 74.50 70 GLU A N 1
ATOM 528 C CA . GLU A 1 70 ? 28.753 46.719 21.202 1.00 74.50 70 GLU A CA 1
ATOM 529 C C . GLU A 1 70 ? 30.160 46.107 21.388 1.00 74.50 70 GLU A C 1
ATOM 531 O O . GLU A 1 70 ? 31.066 46.772 21.899 1.00 74.50 70 GLU A O 1
ATOM 536 N N . GLY A 1 71 ? 30.379 44.863 20.942 1.00 73.00 71 GLY A N 1
ATOM 537 C CA . GLY A 1 71 ? 31.660 44.147 20.993 1.00 73.00 71 GLY A CA 1
ATOM 538 C C . GLY A 1 71 ? 31.811 43.173 22.174 1.00 73.00 71 GLY A C 1
ATOM 539 O O . GLY A 1 71 ? 30.929 43.026 23.018 1.00 73.00 71 GLY A O 1
ATOM 540 N N . ASP A 1 72 ? 32.969 42.503 22.265 1.00 69.19 72 ASP A N 1
ATOM 541 C CA . ASP A 1 72 ? 33.218 41.384 23.202 1.00 69.19 72 ASP A CA 1
ATOM 542 C C . ASP A 1 72 ? 33.041 41.726 24.695 1.00 69.19 72 ASP A C 1
ATOM 544 O O . ASP A 1 72 ? 32.815 40.836 25.517 1.00 69.19 72 ASP A O 1
ATOM 548 N N . HIS A 1 73 ? 33.112 43.009 25.062 1.00 70.00 73 HIS A N 1
ATOM 549 C CA . HIS A 1 73 ? 32.908 43.471 26.438 1.00 70.00 73 HIS A CA 1
ATOM 550 C C . HIS A 1 73 ? 31.449 43.367 26.911 1.00 70.00 73 HIS A C 1
ATOM 552 O O . HIS A 1 73 ? 31.220 43.299 28.116 1.00 70.00 73 HIS A O 1
ATOM 558 N N . ALA A 1 74 ? 30.480 43.315 25.991 1.00 71.31 74 ALA A N 1
ATOM 559 C CA . ALA A 1 74 ? 29.044 43.258 26.278 1.00 71.31 74 ALA A CA 1
ATOM 560 C C . ALA A 1 74 ? 28.457 41.839 26.143 1.00 71.31 74 ALA A C 1
ATOM 562 O O . ALA A 1 74 ? 27.251 41.662 25.969 1.00 71.31 74 ALA A O 1
ATOM 563 N N . ARG A 1 75 ? 29.306 40.803 26.239 1.00 74.56 75 ARG A N 1
ATOM 564 C CA . ARG A 1 75 ? 28.893 39.392 26.144 1.00 74.56 75 ARG A CA 1
ATOM 565 C C . ARG A 1 75 ? 27.781 39.013 27.123 1.00 74.56 75 ARG A C 1
ATOM 567 O O . ARG A 1 75 ? 26.926 38.201 26.778 1.00 74.56 75 ARG A O 1
ATOM 574 N N . PHE A 1 76 ? 27.780 39.627 28.299 1.00 79.44 76 PHE A N 1
ATOM 575 C CA . PHE A 1 76 ? 26.776 39.434 29.334 1.00 79.44 76 PHE A CA 1
ATOM 576 C C . PHE A 1 76 ? 26.113 40.764 29.695 1.00 79.44 76 PHE A C 1
ATOM 578 O O . PHE A 1 76 ? 26.762 41.809 29.648 1.00 79.44 76 PHE A O 1
ATOM 585 N N . PHE A 1 77 ? 24.840 40.724 30.090 1.00 80.81 77 PHE A N 1
ATOM 586 C CA . PHE A 1 77 ? 24.088 41.900 30.538 1.00 80.81 77 PHE A CA 1
ATOM 587 C C . PHE A 1 77 ? 23.477 41.689 31.928 1.00 80.81 77 PHE A C 1
ATOM 589 O O . PHE A 1 77 ? 23.310 40.561 32.379 1.00 80.81 77 PHE A O 1
ATOM 596 N N . SER A 1 78 ? 23.163 42.781 32.627 1.00 77.69 78 SER A N 1
ATOM 597 C CA . SER A 1 78 ? 22.623 42.750 33.993 1.00 77.69 78 SER A CA 1
ATOM 598 C C . SER A 1 78 ? 21.221 42.137 34.065 1.00 77.69 78 SER A C 1
ATOM 600 O O . SER A 1 78 ? 20.365 42.501 33.259 1.00 77.69 78 SER A O 1
ATOM 602 N N . GLU A 1 79 ? 20.968 41.304 35.074 1.00 78.88 79 GLU A N 1
ATOM 603 C CA . GLU A 1 79 ? 19.639 40.758 35.380 1.00 78.88 79 GLU A CA 1
ATOM 604 C C . GLU A 1 79 ? 18.571 41.823 35.703 1.00 78.88 79 GLU A C 1
ATOM 606 O O . GLU A 1 79 ? 18.843 42.840 36.344 1.00 78.88 79 GLU A O 1
ATOM 611 N N . GLU A 1 80 ? 17.326 41.547 35.299 1.00 79.56 80 GLU A N 1
ATOM 612 C CA . GLU A 1 80 ? 16.137 42.379 35.536 1.00 79.56 80 GLU A CA 1
ATOM 613 C C . GLU A 1 80 ? 15.135 41.614 36.419 1.00 79.56 80 GLU A C 1
ATOM 615 O O . GLU A 1 80 ? 14.141 41.064 35.953 1.00 79.56 80 GLU A O 1
ATOM 620 N N . ILE A 1 81 ? 15.406 41.522 37.723 1.00 76.88 81 ILE A N 1
ATOM 621 C CA . ILE A 1 81 ? 14.551 40.752 38.640 1.00 76.88 81 ILE A CA 1
ATOM 622 C C . ILE A 1 81 ? 13.350 41.599 39.084 1.00 76.88 81 ILE A C 1
ATOM 624 O O . ILE A 1 81 ? 13.491 42.537 39.873 1.00 76.88 81 ILE A O 1
ATOM 628 N N . CYS A 1 82 ? 12.149 41.234 38.630 1.00 73.75 82 CYS A N 1
ATOM 629 C CA . CYS A 1 82 ? 10.895 41.826 39.094 1.00 73.75 82 CYS A CA 1
ATOM 630 C C . CYS A 1 82 ? 10.242 40.962 40.193 1.00 73.75 82 CYS A C 1
ATOM 632 O O . CYS A 1 82 ? 9.845 39.836 39.906 1.00 73.75 82 CYS A O 1
ATOM 634 N N . PRO A 1 83 ? 10.026 41.477 41.421 1.00 69.06 83 PRO A N 1
ATOM 635 C CA . PRO A 1 83 ? 9.434 40.706 42.526 1.00 69.06 83 PRO A CA 1
ATOM 636 C C . PRO A 1 83 ? 7.946 40.353 42.336 1.00 69.06 83 PRO A C 1
ATOM 638 O O . PRO A 1 83 ? 7.394 39.566 43.104 1.00 69.06 83 PRO A O 1
ATOM 641 N N . GLU A 1 84 ? 7.281 40.943 41.340 1.00 72.75 84 GLU A N 1
ATOM 642 C CA . GLU A 1 84 ? 5.896 40.622 40.973 1.00 72.75 84 GLU A CA 1
ATOM 643 C C . GLU A 1 84 ? 5.772 39.368 40.101 1.00 72.75 84 GLU A C 1
ATOM 645 O O . GLU A 1 84 ? 4.698 38.771 40.048 1.00 72.75 84 GLU A O 1
ATOM 650 N N . LEU A 1 85 ? 6.840 38.994 39.391 1.00 76.69 85 LEU A N 1
ATOM 651 C CA . LEU A 1 85 ? 6.859 37.832 38.511 1.00 76.69 85 LEU A CA 1
ATOM 652 C C . LEU A 1 85 ? 7.377 36.627 39.299 1.00 76.69 85 LEU A C 1
ATOM 654 O O . LEU A 1 85 ? 8.449 36.684 39.898 1.00 76.69 85 LEU A O 1
ATOM 658 N N . LYS A 1 86 ? 6.591 35.550 39.313 1.00 74.69 86 LYS A N 1
ATOM 659 C CA . LYS A 1 86 ? 6.870 34.320 40.062 1.00 74.69 86 LYS A CA 1
ATOM 660 C C . LYS A 1 86 ? 6.829 33.104 39.146 1.00 74.69 86 LYS A C 1
ATOM 662 O O . LYS A 1 86 ? 6.118 33.108 38.143 1.00 74.69 86 LYS A O 1
ATOM 667 N N . HIS A 1 87 ? 7.514 32.039 39.538 1.00 76.62 87 HIS A N 1
ATOM 668 C CA . HIS A 1 87 ? 7.530 30.738 38.865 1.00 76.62 87 HIS A CA 1
ATOM 669 C C . HIS A 1 87 ? 6.397 29.831 39.368 1.00 76.62 87 HIS A C 1
ATOM 671 O O . HIS A 1 87 ? 6.559 28.619 39.494 1.00 76.62 87 HIS A O 1
ATOM 677 N N . SER A 1 88 ? 5.238 30.415 39.690 1.00 67.81 88 SER A N 1
ATOM 678 C CA . SER A 1 88 ? 4.102 29.668 40.238 1.00 67.81 88 SER A CA 1
ATOM 679 C C . SER A 1 88 ? 3.309 28.909 39.170 1.00 67.81 88 SER A C 1
ATOM 681 O O . SER A 1 88 ? 2.522 28.038 39.516 1.00 67.81 88 SER A O 1
ATOM 683 N N . LYS A 1 89 ? 3.488 29.236 37.884 1.00 77.81 89 LYS A N 1
ATOM 684 C CA . LYS A 1 89 ? 2.767 28.615 36.767 1.00 77.81 89 LYS A CA 1
ATOM 685 C C . LYS A 1 89 ? 3.692 27.764 35.891 1.00 77.81 89 LYS A C 1
ATOM 687 O O . LYS A 1 89 ? 4.855 28.102 35.661 1.00 77.81 89 LYS A O 1
ATOM 692 N N . THR A 1 90 ? 3.137 26.688 35.354 1.00 82.81 90 THR A N 1
ATOM 693 C CA . THR A 1 90 ? 3.645 25.971 34.182 1.00 82.81 90 THR A CA 1
ATOM 694 C C . THR A 1 90 ? 3.762 26.914 32.988 1.00 82.81 90 THR A C 1
ATOM 696 O O . THR A 1 90 ? 2.873 27.726 32.737 1.00 82.81 90 THR A O 1
ATOM 699 N N . GLY A 1 91 ? 4.858 26.803 32.235 1.00 83.94 91 GLY A N 1
ATOM 700 C CA . GLY A 1 91 ? 5.087 27.621 31.047 1.00 83.94 91 GLY A CA 1
ATOM 701 C C . GLY A 1 91 ? 5.720 28.991 31.306 1.00 83.94 91 GLY A C 1
ATOM 702 O O . GLY A 1 91 ? 5.790 29.800 30.390 1.00 83.94 91 GLY A O 1
ATOM 703 N N . THR A 1 92 ? 6.222 29.287 32.502 1.00 87.75 92 THR A N 1
ATOM 704 C CA . THR A 1 92 ? 7.016 30.503 32.737 1.00 87.75 92 THR A CA 1
ATOM 705 C C . THR A 1 92 ? 8.362 30.408 32.009 1.00 87.75 92 THR A C 1
ATOM 707 O O . THR A 1 92 ? 9.055 29.392 32.108 1.00 87.75 92 THR A O 1
ATOM 710 N N . VAL A 1 93 ? 8.749 31.478 31.306 1.00 89.00 93 VAL A N 1
ATOM 711 C CA . VAL A 1 93 ? 10.008 31.587 30.555 1.00 89.00 93 VAL A CA 1
ATOM 712 C C . VAL A 1 93 ? 10.958 32.558 31.258 1.00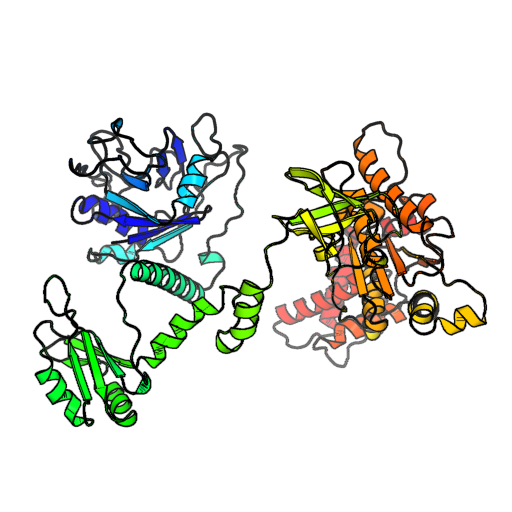 89.00 93 VAL A C 1
ATOM 714 O O . VAL A 1 93 ? 10.626 33.726 31.498 1.00 89.00 93 VAL A O 1
ATOM 717 N N . ALA A 1 94 ? 12.156 32.077 31.590 1.00 88.88 94 ALA A N 1
ATOM 718 C CA . ALA A 1 94 ? 13.155 32.838 32.338 1.00 88.88 94 ALA A CA 1
ATOM 719 C C . ALA A 1 94 ? 14.582 32.599 31.824 1.00 88.88 94 ALA A C 1
ATOM 721 O O . ALA A 1 94 ? 14.880 31.568 31.226 1.00 88.88 94 ALA A O 1
ATOM 722 N N . MET A 1 95 ? 15.479 33.562 32.046 1.00 87.81 95 MET A N 1
ATOM 723 C CA . MET A 1 95 ? 16.886 33.449 31.636 1.00 87.81 95 MET A CA 1
ATOM 724 C C . MET A 1 95 ? 17.699 32.586 32.609 1.00 87.81 95 MET A C 1
ATOM 726 O O . MET A 1 95 ? 17.544 32.680 33.832 1.00 87.81 95 MET A O 1
ATOM 730 N N . VAL A 1 96 ? 18.622 31.789 32.064 1.00 83.44 96 VAL A N 1
ATOM 731 C CA . VAL A 1 96 ? 19.634 31.075 32.855 1.00 83.44 96 VAL A CA 1
ATOM 732 C C . VAL A 1 96 ? 20.738 32.068 33.232 1.00 83.44 96 VAL A C 1
ATOM 734 O O . VAL A 1 96 ? 21.345 32.696 32.363 1.00 83.44 96 VAL A O 1
ATOM 737 N N . SER A 1 97 ? 21.017 32.199 34.531 1.00 75.69 97 SER A N 1
ATOM 738 C CA . SER A 1 97 ? 22.097 33.064 35.025 1.00 75.69 97 SER A CA 1
ATOM 739 C C . SER A 1 97 ? 23.449 32.381 34.824 1.00 75.69 97 SER A C 1
ATOM 741 O O . SER A 1 97 ? 23.642 31.244 35.257 1.00 75.69 97 SER A O 1
ATOM 743 N N . SER A 1 98 ? 24.403 33.072 34.199 1.00 62.69 98 SER A N 1
ATOM 744 C CA . SER A 1 98 ? 25.750 32.539 33.918 1.00 62.69 98 SER A CA 1
ATOM 745 C C . SER A 1 98 ? 26.763 32.772 35.055 1.00 62.69 98 SER A C 1
ATOM 747 O O . SER A 1 98 ? 27.967 32.608 34.859 1.00 62.69 98 SER A O 1
ATOM 749 N N . GLY A 1 99 ? 26.284 33.117 36.258 1.00 56.69 99 GLY A N 1
ATOM 750 C CA . GLY A 1 99 ? 27.098 33.490 37.420 1.00 56.69 99 GLY A CA 1
ATOM 751 C C . GLY A 1 99 ? 27.318 35.007 37.511 1.00 56.69 99 GLY A C 1
ATOM 752 O O . GLY A 1 99 ? 27.486 35.672 36.498 1.00 56.69 99 GLY A O 1
ATOM 753 N N . GLU A 1 100 ? 27.300 35.554 38.734 1.00 61.75 100 GLU A N 1
ATOM 754 C CA . GLU A 1 100 ? 27.422 36.999 39.045 1.00 61.75 100 GLU A CA 1
ATOM 755 C C . GLU A 1 100 ? 26.238 37.905 38.625 1.00 61.75 100 GLU A C 1
ATOM 757 O O . GLU A 1 100 ? 26.428 39.093 38.374 1.00 61.75 100 GLU A O 1
ATOM 762 N N . ASN A 1 101 ? 25.001 37.391 38.630 1.00 69.19 101 ASN A N 1
ATOM 763 C CA . ASN A 1 101 ? 23.771 38.128 38.275 1.00 69.19 101 ASN A CA 1
ATOM 764 C C . ASN A 1 101 ? 23.767 38.677 36.832 1.00 69.19 101 ASN A C 1
ATOM 766 O O . ASN A 1 101 ? 23.332 39.805 36.558 1.00 69.19 101 ASN A O 1
ATOM 770 N N . LEU A 1 102 ? 24.313 37.881 35.915 1.00 79.00 102 LEU A N 1
ATOM 771 C CA . LEU A 1 102 ? 24.526 38.224 34.518 1.00 79.00 102 LEU A CA 1
ATOM 772 C C . LEU A 1 102 ? 23.797 37.234 33.600 1.00 79.00 102 LEU A C 1
ATOM 774 O O . LEU A 1 102 ? 23.922 36.014 33.741 1.00 79.00 102 LEU A O 1
ATOM 778 N N . ASN A 1 103 ? 23.088 37.780 32.614 1.00 80.31 103 ASN A N 1
ATOM 779 C CA . ASN A 1 103 ? 22.345 37.051 31.593 1.00 80.31 103 ASN A CA 1
ATOM 780 C C . ASN A 1 103 ? 23.106 37.012 30.257 1.00 80.31 103 ASN A C 1
ATOM 782 O O . ASN A 1 103 ? 23.872 37.922 29.926 1.00 80.31 103 ASN A O 1
ATOM 786 N N . ALA A 1 104 ? 22.847 35.962 29.474 1.00 80.81 104 ALA A N 1
ATOM 787 C CA . ALA A 1 104 ? 23.386 35.746 28.129 1.00 80.81 104 ALA A CA 1
ATOM 788 C C . ALA A 1 104 ? 22.247 35.433 27.132 1.00 80.81 104 ALA A C 1
ATOM 790 O O . ALA A 1 104 ? 21.311 36.217 27.004 1.00 80.81 104 ALA A O 1
ATOM 791 N N . SER A 1 105 ? 22.296 34.304 26.423 1.00 82.75 105 SER A N 1
ATOM 792 C CA . SER A 1 105 ? 21.243 33.842 25.496 1.00 82.75 105 SER A CA 1
ATOM 793 C C . SER A 1 105 ? 20.523 32.569 25.943 1.00 82.75 105 SER A C 1
ATOM 795 O O . SER A 1 105 ? 19.510 32.200 25.360 1.00 82.75 105 SER A O 1
ATOM 797 N N . GLN A 1 106 ? 20.999 31.912 27.000 1.00 87.38 106 GLN A N 1
ATOM 798 C CA . GLN A 1 106 ? 20.361 30.708 27.520 1.00 87.38 106 GLN A CA 1
ATOM 799 C C . GLN A 1 106 ? 19.117 31.056 28.336 1.00 87.38 106 GLN A C 1
ATOM 801 O O . GLN A 1 106 ? 19.142 31.937 29.201 1.00 87.38 106 GLN A O 1
ATOM 806 N N . PHE A 1 107 ? 18.039 30.326 28.087 1.00 89.50 107 PHE A N 1
ATOM 807 C CA . PHE A 1 107 ? 16.772 30.473 28.787 1.00 89.50 107 PHE A CA 1
ATOM 808 C C . PHE A 1 107 ? 16.171 29.104 29.083 1.00 89.50 107 PHE A C 1
ATOM 810 O O . PHE A 1 107 ? 16.574 28.079 28.528 1.00 89.50 107 PHE A O 1
ATOM 817 N N . TYR A 1 108 ? 15.202 29.085 29.983 1.00 89.12 108 TYR A N 1
ATOM 818 C CA . TYR A 1 108 ? 14.503 27.879 30.364 1.00 89.12 108 TYR A CA 1
ATOM 819 C C . TYR A 1 108 ? 13.000 28.090 30.464 1.00 89.12 108 TYR A C 1
ATOM 821 O O . TYR A 1 108 ? 12.521 29.208 30.666 1.00 89.12 108 TYR A O 1
ATOM 829 N N . ILE A 1 109 ? 12.269 26.986 30.317 1.00 90.12 109 ILE A N 1
ATOM 830 C CA . ILE A 1 109 ? 10.810 26.933 30.411 1.00 90.12 109 ILE A CA 1
ATOM 831 C C . ILE A 1 109 ? 10.424 25.994 31.555 1.00 90.12 109 ILE A C 1
ATOM 833 O O . ILE A 1 109 ? 10.960 24.884 31.662 1.00 90.12 109 ILE A O 1
ATOM 837 N N . THR A 1 110 ? 9.499 26.426 32.413 1.00 88.56 110 THR A N 1
ATOM 838 C CA . THR A 1 110 ? 8.970 25.598 33.505 1.00 88.56 110 THR A CA 1
ATOM 839 C C . THR A 1 110 ? 7.971 24.559 32.984 1.00 88.56 110 THR A C 1
ATOM 841 O O . THR A 1 110 ? 7.066 24.865 32.208 1.00 88.56 110 THR A O 1
ATOM 844 N N . LEU A 1 111 ? 8.127 23.306 33.417 1.00 86.06 111 LEU A N 1
ATOM 845 C CA . LEU A 1 111 ? 7.298 22.160 33.016 1.00 86.06 111 LEU A CA 1
ATOM 846 C C . LEU A 1 111 ? 6.279 21.740 34.090 1.00 86.06 111 LEU A C 1
ATOM 848 O O . LEU A 1 111 ? 5.377 20.962 33.792 1.00 86.06 111 LEU A O 1
ATOM 852 N N . CYS A 1 112 ? 6.419 22.244 35.321 1.00 80.19 112 CYS A N 1
ATOM 853 C CA . CYS A 1 112 ? 5.503 22.021 36.446 1.00 80.19 112 CYS A CA 1
ATOM 854 C C . CYS A 1 112 ? 5.163 23.350 37.139 1.00 80.19 112 CYS A C 1
ATOM 856 O O . CYS A 1 112 ? 5.893 24.332 36.996 1.00 80.19 112 CYS A O 1
ATOM 858 N N . ASP A 1 113 ? 4.063 23.351 37.893 1.00 78.31 113 ASP A N 1
ATOM 859 C CA . ASP A 1 113 ? 3.637 24.474 38.733 1.00 78.31 113 ASP A CA 1
ATOM 860 C C . ASP A 1 113 ? 4.458 24.526 40.044 1.00 78.31 113 ASP A C 1
ATOM 862 O O . ASP A 1 113 ? 5.164 23.572 40.386 1.00 78.31 113 ASP A O 1
ATOM 866 N N . ASP A 1 114 ? 4.339 25.628 40.792 1.00 71.50 114 ASP A N 1
ATOM 867 C CA . ASP A 1 114 ? 4.868 25.799 42.160 1.00 71.50 114 ASP A CA 1
ATOM 868 C C . ASP A 1 114 ? 6.407 25.665 42.322 1.00 71.50 114 ASP A C 1
ATOM 870 O O . ASP A 1 114 ? 6.917 25.005 43.236 1.00 71.50 114 ASP A O 1
ATOM 874 N N . LEU A 1 115 ? 7.190 26.337 41.467 1.00 74.12 115 LEU A N 1
ATOM 875 C CA . LEU A 1 115 ? 8.662 26.389 41.550 1.00 74.12 115 LEU A CA 1
ATOM 876 C C . LEU A 1 115 ? 9.180 27.583 42.385 1.00 74.12 115 LEU A C 1
ATOM 878 O O . LEU A 1 115 ? 10.123 28.275 42.001 1.00 74.12 115 LEU A O 1
ATOM 882 N N . ASP A 1 116 ? 8.627 27.780 43.585 1.00 71.44 116 ASP A N 1
ATOM 883 C CA . ASP A 1 116 ? 8.897 28.935 44.470 1.00 71.44 116 ASP A CA 1
ATOM 884 C C . ASP A 1 116 ? 10.385 29.139 44.838 1.00 71.44 116 ASP A C 1
ATOM 886 O O . ASP A 1 116 ? 10.810 30.217 45.249 1.00 71.44 116 ASP A O 1
ATOM 890 N N . HIS A 1 117 ? 11.219 28.102 44.714 1.00 74.88 117 HIS A N 1
ATOM 891 C CA . HIS A 1 117 ? 12.646 28.162 45.052 1.00 74.88 117 HIS A CA 1
ATOM 892 C C . HIS A 1 117 ? 13.504 28.935 44.029 1.00 74.88 117 HIS A C 1
ATOM 894 O O . HIS A 1 117 ? 14.669 29.248 44.331 1.00 74.88 117 HIS A O 1
ATOM 900 N N . LEU A 1 118 ? 12.946 29.212 42.846 1.00 72.12 118 LEU A N 1
ATOM 901 C CA . LEU A 1 118 ? 13.550 29.987 41.755 1.00 72.12 118 LEU A CA 1
ATOM 902 C C . LEU A 1 118 ? 13.140 31.466 41.790 1.00 72.12 118 LEU A C 1
ATOM 904 O O . LEU A 1 118 ? 13.763 32.299 41.125 1.00 72.12 118 LEU A O 1
ATOM 908 N N . ASP A 1 119 ? 12.125 31.809 42.588 1.00 73.06 119 ASP A N 1
ATOM 909 C CA . ASP A 1 119 ? 11.628 33.175 42.710 1.00 73.06 119 ASP A CA 1
ATOM 910 C C . ASP A 1 119 ? 12.715 34.121 43.227 1.00 73.06 119 ASP A C 1
ATOM 912 O O . ASP A 1 119 ? 13.414 33.851 44.208 1.00 73.06 119 ASP A O 1
ATOM 916 N N . GLY A 1 120 ? 12.869 35.253 42.538 1.00 68.44 120 GLY A N 1
ATOM 917 C CA . GLY A 1 120 ? 13.851 36.278 42.886 1.00 68.44 120 GLY A CA 1
ATOM 918 C C . GLY A 1 120 ? 15.311 35.924 42.575 1.00 68.44 120 GLY A C 1
ATOM 919 O O . GLY A 1 120 ? 16.191 36.659 43.017 1.00 68.44 120 GLY A O 1
ATOM 920 N N . LYS A 1 121 ? 15.581 34.829 41.845 1.00 74.50 121 LYS A N 1
ATOM 921 C CA . LYS A 1 121 ? 16.939 34.428 41.416 1.00 74.50 121 LYS A CA 1
ATOM 922 C C . LYS A 1 121 ? 17.187 34.529 39.914 1.00 74.50 121 LYS A C 1
ATOM 924 O O . LYS A 1 121 ? 18.338 34.547 39.502 1.00 74.50 121 LYS A O 1
ATOM 929 N N . HIS A 1 122 ? 16.127 34.552 39.111 1.00 81.00 122 HIS A N 1
ATOM 930 C CA . HIS A 1 122 ? 16.208 34.556 37.653 1.00 81.00 122 HIS A CA 1
ATOM 931 C C . HIS A 1 122 ? 15.334 35.663 37.070 1.00 81.00 122 HIS A C 1
ATOM 933 O O . HIS A 1 122 ? 14.328 36.061 37.660 1.00 81.00 122 HIS A O 1
ATOM 939 N N . THR A 1 123 ? 15.725 36.161 35.898 1.00 84.56 123 THR A N 1
ATOM 940 C CA . THR A 1 123 ? 14.946 37.158 35.160 1.00 84.56 123 THR A CA 1
ATOM 941 C C . THR A 1 123 ? 13.829 36.454 34.393 1.00 84.56 123 THR A C 1
ATOM 943 O O . THR A 1 123 ? 14.094 35.809 33.378 1.00 84.56 123 THR A O 1
ATOM 946 N N . VAL A 1 124 ? 12.594 36.566 34.884 1.00 85.81 124 VAL A N 1
ATOM 947 C CA . VAL A 1 124 ? 11.388 36.112 34.173 1.00 85.81 124 VAL A CA 1
ATOM 948 C C . VAL A 1 124 ? 11.024 37.155 33.126 1.00 85.81 124 VAL A C 1
ATOM 950 O O . VAL A 1 124 ? 10.845 38.325 33.465 1.00 85.81 124 VAL A O 1
ATOM 953 N N . PHE A 1 125 ? 10.902 36.740 31.868 1.00 88.44 125 PHE A N 1
ATOM 954 C CA . PHE A 1 125 ? 10.639 37.661 30.759 1.00 88.44 125 PHE A CA 1
ATOM 955 C C . PHE A 1 125 ? 9.457 37.248 29.875 1.00 88.44 125 PHE A C 1
ATOM 957 O O . PHE A 1 125 ? 9.069 38.033 29.015 1.00 88.44 125 PHE A O 1
ATOM 964 N N . GLY A 1 126 ? 8.842 36.082 30.101 1.00 88.06 126 GLY A N 1
ATOM 965 C CA . GLY A 1 126 ? 7.626 35.692 29.388 1.00 88.06 126 GLY A CA 1
ATOM 966 C C . GLY A 1 126 ? 6.862 34.523 30.007 1.00 88.06 126 GLY A C 1
ATOM 967 O O . GLY A 1 126 ? 7.320 33.904 30.969 1.00 88.06 126 GLY A O 1
ATOM 968 N N . GLU A 1 127 ? 5.696 34.221 29.440 1.00 88.81 127 GLU A N 1
ATOM 969 C CA . GLU A 1 127 ? 4.862 33.059 29.767 1.00 88.81 127 GLU A CA 1
ATOM 970 C C . GLU A 1 127 ? 4.348 32.372 28.494 1.00 88.81 127 GLU A C 1
ATOM 972 O O . GLU A 1 127 ? 4.106 33.014 27.477 1.00 88.81 127 GLU A O 1
ATOM 977 N N . VAL A 1 128 ? 4.203 31.050 28.529 1.00 84.94 128 VAL A N 1
ATOM 978 C CA . VAL A 1 128 ? 3.620 30.256 27.444 1.00 84.94 128 VAL A CA 1
ATOM 979 C C . VAL A 1 128 ? 2.102 30.416 27.483 1.00 84.94 128 VAL A C 1
ATOM 981 O O . VAL A 1 128 ? 1.470 30.124 28.498 1.00 84.94 128 VAL A O 1
ATOM 984 N N . VAL A 1 129 ? 1.526 30.850 26.365 1.00 81.75 129 VAL A N 1
ATOM 985 C CA . VAL A 1 129 ? 0.074 30.984 26.179 1.00 81.75 129 VAL A CA 1
ATOM 986 C C . VAL A 1 129 ? -0.500 29.718 25.550 1.00 81.75 129 VAL A C 1
ATOM 988 O O . VAL A 1 129 ? -1.572 29.265 25.945 1.00 81.75 129 VAL A O 1
ATOM 991 N N . GLU A 1 130 ? 0.233 29.109 24.613 1.00 76.75 130 GLU A N 1
ATOM 992 C CA . GLU A 1 130 ? -0.199 27.916 23.877 1.00 76.75 130 GLU A CA 1
ATOM 993 C C . GLU A 1 130 ? 0.944 26.913 23.694 1.00 76.75 130 GLU A C 1
ATOM 995 O O . GLU A 1 130 ? 2.120 27.276 23.675 1.00 76.75 130 GLU A O 1
ATOM 1000 N N . GLY A 1 131 ? 0.600 25.629 23.547 1.00 79.56 131 GLY A N 1
ATOM 1001 C CA . GLY A 1 131 ? 1.582 24.541 23.445 1.00 79.56 131 GLY A CA 1
ATOM 1002 C C . GLY A 1 131 ? 1.809 23.760 24.747 1.00 79.56 131 GLY A C 1
ATOM 1003 O O . GLY A 1 131 ? 2.825 23.080 24.896 1.00 79.56 131 GLY A O 1
ATOM 1004 N N . PHE A 1 132 ? 0.861 23.790 25.694 1.00 81.75 132 PHE A N 1
ATOM 1005 C CA . PHE A 1 132 ? 0.938 23.014 26.946 1.00 81.75 132 PHE A CA 1
ATOM 1006 C C . PHE A 1 132 ? 1.063 21.494 26.726 1.00 81.75 132 PHE A C 1
ATOM 1008 O O . PHE A 1 132 ? 1.681 20.796 27.536 1.00 81.75 132 PHE A O 1
ATOM 1015 N N . ASP A 1 133 ? 0.548 20.971 25.611 1.00 82.25 133 ASP A N 1
ATOM 1016 C CA . ASP A 1 133 ? 0.727 19.568 25.217 1.00 82.25 133 ASP A CA 1
ATOM 1017 C C . ASP A 1 133 ? 2.198 19.236 24.917 1.00 82.25 133 ASP A C 1
ATOM 1019 O O . ASP A 1 133 ? 2.684 18.148 25.255 1.00 82.25 133 ASP A O 1
ATOM 1023 N N . VAL A 1 134 ? 2.937 20.193 24.344 1.00 83.88 134 VAL A N 1
ATOM 1024 C CA . VAL A 1 134 ? 4.377 20.079 24.080 1.00 83.88 134 VAL A CA 1
ATOM 1025 C C . VAL A 1 134 ? 5.150 20.101 25.395 1.00 83.88 134 VAL A C 1
ATOM 1027 O O . VAL A 1 134 ? 6.000 19.237 25.605 1.00 83.88 134 VAL A O 1
ATOM 1030 N N . LEU A 1 135 ? 4.804 20.997 26.329 1.00 85.56 135 LEU A N 1
ATOM 1031 C CA . LEU A 1 135 ? 5.399 21.032 27.675 1.00 85.56 135 LEU A CA 1
ATOM 1032 C C . LEU A 1 135 ? 5.141 19.729 28.448 1.00 85.56 135 LEU A C 1
ATOM 1034 O O . LEU A 1 135 ? 6.053 19.156 29.045 1.00 85.56 135 LEU A O 1
ATOM 1038 N N . THR A 1 136 ? 3.921 19.199 28.366 1.00 83.69 136 THR A N 1
ATOM 1039 C CA . THR A 1 136 ? 3.555 17.910 28.974 1.00 83.69 136 THR A CA 1
ATOM 1040 C C . THR A 1 136 ? 4.340 16.753 28.358 1.00 83.69 136 THR A C 1
ATOM 1042 O O . THR A 1 136 ? 4.707 15.797 29.047 1.00 83.69 136 THR A O 1
ATOM 1045 N N . SER A 1 137 ? 4.595 16.819 27.052 1.00 84.31 137 SER A N 1
ATOM 1046 C CA . SER A 1 137 ? 5.402 15.830 26.340 1.00 84.31 137 SER A CA 1
ATOM 1047 C C . SER A 1 137 ? 6.873 15.931 26.735 1.00 84.31 137 SER A C 1
ATOM 1049 O O . SER A 1 137 ? 7.474 14.900 27.025 1.00 84.31 137 SER A O 1
ATOM 1051 N N . LEU A 1 138 ? 7.416 17.150 26.848 1.00 84.75 138 LEU A N 1
ATOM 1052 C CA . LEU A 1 138 ? 8.770 17.437 27.334 1.00 84.75 138 LEU A CA 1
ATOM 1053 C C . LEU A 1 138 ? 8.997 16.906 28.753 1.00 84.75 138 LEU A C 1
ATOM 1055 O O . LEU A 1 138 ? 10.016 16.269 29.010 1.00 84.75 138 LEU A O 1
ATOM 1059 N N . ALA A 1 139 ? 8.022 17.074 29.647 1.00 83.56 139 ALA A N 1
ATOM 1060 C CA . ALA A 1 139 ? 8.084 16.564 31.018 1.00 83.56 139 ALA A CA 1
ATOM 1061 C C . ALA A 1 139 ? 8.166 15.027 31.105 1.00 83.56 139 ALA A C 1
ATOM 1063 O O . ALA A 1 139 ? 8.660 14.485 32.093 1.00 83.56 139 ALA A O 1
ATOM 1064 N N . LYS A 1 140 ? 7.681 14.307 30.084 1.00 83.31 140 LYS A N 1
ATOM 1065 C CA . LYS A 1 140 ? 7.663 12.833 30.032 1.00 83.31 140 LYS A CA 1
ATOM 1066 C C . LYS A 1 140 ? 8.888 12.226 29.341 1.00 83.31 140 LYS A C 1
ATOM 1068 O O . LYS A 1 140 ? 8.990 10.999 29.272 1.00 83.31 140 LYS A O 1
ATOM 1073 N N . VAL A 1 141 ? 9.791 13.044 28.798 1.00 83.19 141 VAL A N 1
ATOM 1074 C CA . VAL A 1 141 ? 10.962 12.567 28.051 1.00 83.19 141 VAL A CA 1
ATOM 1075 C C . VAL A 1 141 ? 11.929 11.838 28.985 1.00 83.19 141 VAL A C 1
ATOM 1077 O O . VAL A 1 141 ? 12.260 12.319 30.066 1.00 83.19 141 VAL A O 1
ATOM 1080 N N . SER A 1 142 ? 12.409 10.666 28.563 1.00 75.62 142 SER A N 1
ATOM 1081 C CA . SER A 1 142 ? 13.455 9.941 29.286 1.00 75.62 142 SER A CA 1
ATOM 1082 C C . SER A 1 142 ? 14.788 10.685 29.174 1.00 75.62 142 SER A C 1
ATOM 1084 O O . SER A 1 142 ? 15.189 11.059 28.069 1.00 75.62 142 SER A O 1
ATOM 1086 N N . VAL A 1 143 ? 15.475 10.868 30.303 1.00 82.44 143 VAL A N 1
ATOM 1087 C CA . VAL A 1 143 ? 16.762 11.572 30.382 1.00 82.44 143 VAL A CA 1
ATOM 1088 C C . VAL A 1 143 ? 17.908 10.635 30.769 1.00 82.44 143 VAL A C 1
ATOM 1090 O O . VAL A 1 143 ? 17.729 9.697 31.547 1.00 82.44 143 VAL A O 1
ATOM 1093 N N . ASP A 1 144 ? 19.095 10.915 30.235 1.00 79.88 144 ASP A N 1
ATOM 1094 C CA . ASP A 1 144 ? 20.346 10.228 30.562 1.00 79.88 144 ASP A CA 1
ATOM 1095 C C . ASP A 1 144 ? 20.877 10.653 31.948 1.00 79.88 144 ASP A C 1
ATOM 1097 O O . ASP A 1 144 ? 20.417 11.621 32.554 1.00 79.88 144 ASP A O 1
ATOM 1101 N N . ALA A 1 145 ? 21.952 10.011 32.423 1.00 76.56 145 ALA A N 1
ATOM 1102 C CA . ALA A 1 145 ? 22.625 10.343 33.689 1.00 76.56 145 ALA A CA 1
ATOM 1103 C C . ALA A 1 145 ? 23.134 11.802 33.800 1.00 76.56 145 ALA A C 1
ATOM 1105 O O . ALA A 1 145 ? 23.455 12.259 34.895 1.00 76.56 145 ALA A O 1
ATOM 1106 N N . LYS A 1 146 ? 23.220 12.532 32.679 1.00 74.19 146 LYS A N 1
ATOM 1107 C CA . LYS A 1 146 ? 23.578 13.961 32.613 1.00 74.19 146 LYS A CA 1
ATOM 1108 C C . LYS A 1 146 ? 22.354 14.893 32.522 1.00 74.19 146 LYS A C 1
ATOM 1110 O O . LYS A 1 146 ? 22.527 16.067 32.222 1.00 74.19 146 LYS A O 1
ATOM 1115 N N . ASN A 1 147 ? 21.139 14.385 32.752 1.00 77.00 147 ASN A N 1
ATOM 1116 C CA . ASN A 1 147 ? 19.858 15.090 32.574 1.00 77.00 147 ASN A CA 1
ATOM 1117 C C . ASN A 1 147 ? 19.620 15.608 31.144 1.00 77.00 147 ASN A C 1
ATOM 1119 O O . ASN A 1 147 ? 18.888 16.571 30.941 1.00 77.00 147 ASN A O 1
ATOM 1123 N N . ARG A 1 148 ? 20.245 14.973 30.147 1.00 79.19 148 ARG A N 1
ATOM 1124 C CA . ARG A 1 148 ? 20.019 15.270 28.730 1.00 79.19 148 ARG A CA 1
ATOM 1125 C C . ARG A 1 148 ? 18.936 14.337 28.179 1.00 79.19 148 ARG A C 1
ATOM 1127 O O . ARG A 1 148 ? 18.976 13.153 28.519 1.00 79.19 148 ARG A O 1
ATOM 1134 N N . PRO A 1 149 ? 18.004 14.807 27.339 1.00 79.69 149 PRO A N 1
ATOM 1135 C CA . PRO A 1 149 ? 17.045 13.943 26.647 1.00 79.69 149 PRO A CA 1
ATOM 1136 C C . PRO A 1 149 ? 17.714 12.776 25.896 1.00 79.69 149 PRO A C 1
ATOM 1138 O O . PRO A 1 149 ? 18.664 12.992 25.147 1.00 79.69 149 PRO A O 1
ATOM 1141 N N . CYS A 1 150 ? 17.199 11.545 26.033 1.00 77.88 150 CYS A N 1
ATOM 1142 C CA . CYS A 1 150 ? 17.711 10.386 25.275 1.00 77.88 150 CYS A CA 1
ATOM 1143 C C . CYS A 1 150 ? 17.486 10.531 23.755 1.00 77.88 150 CYS A C 1
ATOM 1145 O O . CYS A 1 150 ? 18.201 9.936 22.946 1.00 77.88 150 CYS A O 1
ATOM 1147 N N . LYS A 1 151 ? 16.457 11.297 23.371 1.00 76.81 151 LYS A N 1
ATOM 1148 C CA . LYS A 1 151 ? 16.151 11.680 21.991 1.00 76.81 151 LYS A CA 1
ATOM 1149 C C . LYS A 1 151 ? 16.401 13.175 21.842 1.00 76.81 151 LYS A C 1
ATOM 1151 O O . LYS A 1 151 ? 15.860 13.951 22.626 1.00 76.81 151 LYS A O 1
ATOM 1156 N N . ASN A 1 152 ? 17.181 13.570 20.839 1.00 78.69 152 ASN A N 1
ATOM 1157 C CA . ASN A 1 152 ? 17.503 14.978 20.612 1.00 78.69 152 ASN A CA 1
ATOM 1158 C C . ASN A 1 152 ? 16.235 15.757 20.234 1.00 78.69 152 ASN A C 1
ATOM 1160 O O . ASN A 1 152 ? 15.563 15.417 19.260 1.00 78.69 152 ASN A O 1
ATOM 1164 N N . ILE A 1 153 ? 15.923 16.801 21.001 1.00 80.75 153 ILE A N 1
ATOM 1165 C CA . ILE A 1 153 ? 14.818 17.729 20.738 1.00 80.75 153 ILE A CA 1
ATOM 1166 C C . ILE A 1 153 ? 15.443 19.083 20.424 1.00 80.75 153 ILE A C 1
ATOM 1168 O O . ILE A 1 153 ? 16.284 19.561 21.187 1.00 80.75 153 ILE A O 1
ATOM 1172 N N . ARG A 1 154 ? 15.053 19.675 19.293 1.00 83.44 154 ARG A N 1
ATOM 1173 C CA . ARG A 1 154 ? 15.608 20.940 18.798 1.00 83.44 154 ARG A CA 1
ATOM 1174 C C . ARG A 1 154 ? 14.520 21.978 18.543 1.00 83.44 154 ARG A C 1
ATOM 1176 O O . ARG A 1 154 ? 13.380 21.607 18.245 1.00 83.44 154 ARG A O 1
ATOM 1183 N N . ILE A 1 155 ? 14.900 23.249 18.625 1.00 84.88 155 ILE A N 1
ATOM 1184 C CA . ILE A 1 155 ? 14.135 24.366 18.066 1.00 84.88 155 ILE A CA 1
ATOM 1185 C C . ILE A 1 155 ? 14.370 24.348 16.555 1.00 84.88 155 ILE A C 1
ATOM 1187 O O . ILE A 1 155 ? 15.509 24.430 16.105 1.00 84.88 155 ILE A O 1
ATOM 1191 N N . GLU A 1 156 ? 13.315 24.181 15.768 1.00 79.88 156 GLU A N 1
ATOM 1192 C CA . GLU A 1 156 ? 13.402 24.184 14.306 1.00 79.88 156 GLU A CA 1
ATOM 1193 C C . GLU A 1 156 ? 13.444 25.619 13.786 1.00 79.88 156 GLU A C 1
ATOM 1195 O O . GLU A 1 156 ? 14.325 25.967 13.002 1.00 79.88 156 GLU A O 1
ATOM 1200 N N . HIS A 1 157 ? 12.509 26.454 14.249 1.00 79.69 157 HIS A N 1
ATOM 1201 C CA . HIS A 1 157 ? 12.385 27.836 13.805 1.00 79.69 157 HIS A CA 1
ATOM 1202 C C . HIS A 1 157 ? 11.714 28.712 14.870 1.00 79.69 157 HIS A C 1
ATOM 1204 O O . HIS A 1 157 ? 10.822 28.248 15.584 1.00 79.69 157 HIS A O 1
ATOM 1210 N N . THR A 1 158 ? 12.097 29.986 14.952 1.00 81.19 158 THR A N 1
ATOM 1211 C CA . THR A 1 158 ? 11.385 31.001 15.744 1.00 81.19 158 THR A CA 1
ATOM 1212 C C . THR A 1 158 ? 10.723 32.035 14.835 1.00 81.19 158 THR A C 1
ATOM 1214 O O . THR A 1 158 ? 11.287 32.439 13.818 1.00 81.19 158 THR A O 1
ATOM 1217 N N . TYR A 1 159 ? 9.506 32.451 15.176 1.00 78.56 159 TYR A N 1
ATOM 1218 C CA . TYR A 1 159 ? 8.751 33.474 14.455 1.00 78.56 159 TYR A CA 1
ATOM 1219 C C . TYR A 1 159 ? 8.348 34.581 15.420 1.00 78.56 159 TYR A C 1
ATOM 1221 O O . TYR A 1 159 ? 7.758 34.323 16.468 1.00 78.56 159 TYR A O 1
ATOM 1229 N N . ILE A 1 160 ? 8.673 35.819 15.064 1.00 79.56 160 ILE A N 1
ATOM 1230 C CA . ILE A 1 160 ? 8.297 36.997 15.842 1.00 79.56 160 ILE A CA 1
ATOM 1231 C C . ILE A 1 160 ? 6.943 37.469 15.314 1.00 79.56 160 ILE A C 1
ATOM 1233 O O . ILE A 1 160 ? 6.848 37.825 14.142 1.00 79.56 160 ILE A O 1
ATOM 1237 N N . LEU A 1 161 ? 5.908 37.441 16.156 1.00 73.19 161 LEU A N 1
ATOM 1238 C CA . LEU A 1 161 ? 4.562 37.873 15.767 1.00 73.19 161 LEU A CA 1
ATOM 1239 C C . LEU A 1 161 ? 4.396 39.385 15.957 1.00 73.19 161 LEU A C 1
ATOM 1241 O O . LEU A 1 161 ? 3.809 40.058 15.116 1.00 73.19 161 LEU A O 1
ATOM 1245 N N . GLU A 1 162 ? 4.961 39.931 17.036 1.00 70.75 162 GLU A N 1
ATOM 1246 C CA . GLU A 1 162 ? 4.886 41.355 17.367 1.00 70.75 162 GLU A CA 1
ATOM 1247 C C . GLU A 1 162 ? 6.221 41.820 17.982 1.00 70.75 162 GLU A C 1
ATOM 1249 O O . GLU A 1 162 ? 6.644 41.289 19.011 1.00 70.75 162 GLU A O 1
ATOM 1254 N N . ASP A 1 163 ? 6.895 42.795 17.353 1.00 74.75 163 ASP A N 1
ATOM 1255 C CA . ASP A 1 163 ? 8.141 43.405 17.852 1.00 74.75 163 ASP A CA 1
ATOM 1256 C C . ASP A 1 163 ? 7.908 44.892 18.181 1.00 74.75 163 ASP A C 1
ATOM 1258 O O . ASP A 1 163 ? 7.683 45.687 17.265 1.00 74.75 163 ASP A O 1
ATOM 1262 N N . PRO A 1 164 ? 7.952 45.297 19.462 1.00 71.62 164 PRO A N 1
ATOM 1263 C CA . PRO A 1 164 ? 7.768 46.690 19.860 1.00 71.62 164 PRO A CA 1
ATOM 1264 C C . PRO A 1 164 ? 9.059 47.518 19.813 1.00 71.62 164 PRO A C 1
ATOM 1266 O O . PRO A 1 164 ? 9.016 48.714 20.102 1.00 71.62 164 PRO A O 1
ATOM 1269 N N . PHE A 1 165 ? 10.211 46.907 19.515 1.00 73.94 165 PHE A N 1
ATOM 1270 C CA . PHE A 1 165 ? 11.504 47.585 19.527 1.00 73.94 165 PHE A CA 1
ATOM 1271 C C . PHE A 1 165 ? 11.978 47.895 18.108 1.00 73.94 165 PHE A C 1
ATOM 1273 O O . PHE A 1 165 ? 12.149 46.989 17.292 1.00 73.94 165 PHE A O 1
ATOM 1280 N N . ASP A 1 166 ? 12.298 49.163 17.846 1.00 70.50 166 ASP A N 1
ATOM 1281 C CA . ASP A 1 166 ? 12.889 49.581 16.573 1.00 70.50 166 ASP A CA 1
ATOM 1282 C C . ASP A 1 166 ? 14.189 48.813 16.275 1.00 70.50 166 ASP A C 1
ATOM 1284 O O . ASP A 1 166 ? 15.057 48.633 17.139 1.00 70.50 166 ASP A O 1
ATOM 1288 N N . ASP A 1 167 ? 14.341 48.366 15.029 1.00 69.38 167 ASP A N 1
ATOM 1289 C CA . ASP A 1 167 ? 15.567 47.724 14.568 1.00 69.38 167 ASP A CA 1
ATOM 1290 C C . ASP A 1 167 ? 16.684 48.762 14.392 1.00 69.38 167 ASP A C 1
ATOM 1292 O O . ASP A 1 167 ? 16.550 49.748 13.663 1.00 69.38 167 ASP A O 1
ATOM 1296 N N . LEU A 1 168 ? 17.833 48.520 15.026 1.00 68.38 168 LEU A N 1
ATOM 1297 C CA . LEU A 1 168 ? 19.039 49.300 14.759 1.00 68.38 168 LEU A CA 1
ATOM 1298 C C . LEU A 1 168 ? 19.560 48.976 13.346 1.00 68.38 168 LEU A C 1
ATOM 1300 O O . LEU A 1 168 ? 19.599 47.805 12.970 1.00 68.38 168 LEU A O 1
ATOM 1304 N N . PRO A 1 169 ? 20.050 49.961 12.572 1.00 61.22 169 PRO A N 1
ATOM 1305 C CA . PRO A 1 169 ? 20.502 49.739 11.193 1.00 61.22 169 PRO A CA 1
ATOM 1306 C C . PRO A 1 169 ? 21.660 48.731 11.069 1.00 61.22 169 PRO A C 1
ATOM 1308 O O . PRO A 1 169 ? 21.799 48.088 10.035 1.00 61.22 169 PRO A O 1
ATOM 1311 N N . GLN A 1 170 ? 22.456 48.544 12.128 1.00 62.53 170 GLN A N 1
ATOM 1312 C CA . GLN A 1 170 ? 23.533 47.543 12.204 1.00 62.53 170 GLN A CA 1
ATOM 1313 C C . GLN A 1 170 ? 23.012 46.096 12.274 1.00 62.53 170 GLN A C 1
ATOM 1315 O O . GLN A 1 170 ? 23.734 45.164 11.938 1.00 62.53 170 GLN A O 1
ATOM 1320 N N . LEU A 1 171 ? 21.757 45.899 12.692 1.00 64.94 171 LEU A N 1
ATOM 1321 C CA . LEU A 1 171 ? 21.136 44.582 12.806 1.00 64.94 171 LEU A CA 1
ATOM 1322 C C . LEU A 1 171 ? 20.861 43.965 11.426 1.00 64.94 171 LEU A C 1
ATOM 1324 O O . LEU A 1 171 ? 20.959 42.754 11.274 1.00 64.94 171 LEU A O 1
ATOM 1328 N N . ALA A 1 172 ? 20.563 44.792 10.417 1.00 62.16 172 ALA A N 1
ATOM 1329 C CA . ALA A 1 172 ? 20.234 44.338 9.066 1.00 62.16 172 ALA A CA 1
ATOM 1330 C C . ALA A 1 172 ? 21.408 43.637 8.355 1.00 62.16 172 ALA A C 1
ATOM 1332 O O . ALA A 1 172 ? 21.175 42.744 7.549 1.00 62.16 172 ALA A O 1
ATOM 1333 N N . GLU A 1 173 ? 22.657 43.997 8.674 1.00 62.59 173 GLU A N 1
ATOM 1334 C CA . GLU A 1 173 ? 23.860 43.345 8.123 1.00 62.59 173 GLU A CA 1
ATOM 1335 C C . GLU A 1 173 ? 24.173 41.992 8.787 1.00 62.59 173 GLU A C 1
ATOM 1337 O O . GLU A 1 173 ? 24.960 41.208 8.261 1.00 62.59 173 GLU A O 1
ATOM 1342 N N . LEU A 1 174 ? 23.573 41.718 9.948 1.00 64.38 174 LEU A N 1
ATOM 1343 C CA . LEU A 1 174 ? 23.840 40.544 10.780 1.00 64.38 174 LEU A CA 1
ATOM 1344 C C . LEU A 1 174 ? 22.764 39.452 10.652 1.00 64.38 174 LEU A C 1
ATOM 1346 O O . LEU A 1 174 ? 22.899 38.398 11.270 1.00 64.38 174 LEU A O 1
ATOM 1350 N N . ILE A 1 175 ? 21.702 39.685 9.874 1.00 69.06 175 ILE A N 1
ATOM 1351 C CA . ILE A 1 175 ? 20.667 38.683 9.589 1.00 69.06 175 ILE A CA 1
ATOM 1352 C C . ILE A 1 175 ? 21.189 37.775 8.465 1.00 69.06 175 ILE A C 1
ATOM 1354 O O . ILE A 1 175 ? 21.385 38.257 7.349 1.00 69.06 175 ILE A O 1
ATOM 1358 N N . PRO A 1 176 ? 21.441 36.479 8.719 1.00 64.75 176 PRO A N 1
ATOM 1359 C CA . PRO A 1 176 ? 21.903 35.574 7.676 1.00 64.75 176 PRO A CA 1
ATOM 1360 C C . PRO A 1 176 ? 20.756 35.202 6.720 1.00 64.75 176 PRO A C 1
ATOM 1362 O O . PRO A 1 176 ? 19.633 34.949 7.160 1.00 64.75 176 PRO A O 1
ATOM 1365 N N . ASP A 1 177 ? 21.056 35.109 5.419 1.00 57.84 177 ASP A N 1
ATOM 1366 C CA . ASP A 1 177 ? 20.085 34.698 4.386 1.00 57.84 177 ASP A CA 1
ATOM 1367 C C . ASP A 1 177 ? 19.548 33.273 4.634 1.00 57.84 177 ASP A C 1
ATOM 1369 O O . ASP A 1 177 ? 18.381 32.972 4.387 1.00 57.84 177 ASP A O 1
ATOM 1373 N N . THR A 1 178 ? 20.389 32.395 5.182 1.00 59.12 178 THR A N 1
ATOM 1374 C CA . THR A 1 178 ? 20.073 30.999 5.517 1.00 59.12 178 THR A CA 1
ATOM 1375 C C . THR A 1 178 ? 20.213 30.757 7.013 1.00 59.12 178 THR A C 1
ATOM 1377 O O . THR A 1 178 ? 21.087 31.346 7.654 1.00 59.12 178 THR A O 1
ATOM 1380 N N . SER A 1 179 ? 19.397 29.863 7.585 1.00 59.16 179 SER A N 1
ATOM 1381 C CA . SER A 1 179 ? 19.628 29.403 8.960 1.00 59.16 179 SER A CA 1
ATOM 1382 C C . SER A 1 179 ? 21.077 28.919 9.149 1.00 59.16 179 SER A C 1
ATOM 1384 O O . SER A 1 179 ? 21.623 28.270 8.254 1.00 59.16 179 SER A O 1
ATOM 1386 N N . PRO A 1 180 ? 21.722 29.238 10.285 1.00 59.12 180 PRO A N 1
ATOM 1387 C CA . PRO A 1 180 ? 23.081 28.780 10.555 1.00 59.12 180 PRO A CA 1
ATOM 1388 C C . PRO A 1 180 ? 23.156 27.244 10.517 1.00 59.12 180 PRO A C 1
ATOM 1390 O O . PRO A 1 180 ? 22.269 26.569 11.040 1.00 59.12 180 PRO A O 1
ATOM 1393 N N . GLU A 1 181 ? 24.205 26.685 9.891 1.00 51.88 181 GLU A N 1
ATOM 1394 C CA . GLU A 1 181 ? 24.416 25.230 9.813 1.00 51.88 181 GLU A CA 1
ATOM 1395 C C . GLU A 1 181 ? 24.443 24.639 11.233 1.00 51.88 181 GLU A C 1
ATOM 1397 O O . GLU A 1 181 ? 25.416 24.797 11.973 1.00 51.88 181 GLU A O 1
ATOM 1402 N N . GLY A 1 182 ? 23.372 23.936 11.606 1.00 49.28 182 GLY A N 1
ATOM 1403 C CA . GLY A 1 182 ? 23.205 23.262 12.893 1.00 49.28 182 GLY A CA 1
ATOM 1404 C C . GLY A 1 182 ? 24.076 22.014 13.027 1.00 49.28 182 GLY A C 1
ATOM 1405 O O . GLY A 1 182 ? 23.559 20.908 13.175 1.00 49.28 182 GLY A O 1
ATOM 1406 N N . LYS A 1 183 ? 25.399 22.181 12.960 1.00 46.81 183 LYS A N 1
ATOM 1407 C CA . LYS A 1 183 ? 26.394 21.217 13.438 1.00 46.81 183 LYS A CA 1
ATOM 1408 C C . LYS A 1 183 ? 27.574 21.986 14.034 1.00 46.81 183 LYS A C 1
ATOM 1410 O O . LYS A 1 183 ? 28.302 22.622 13.268 1.00 46.81 183 LYS A O 1
ATOM 1415 N N . PRO A 1 184 ? 27.885 21.870 15.338 1.00 45.06 184 PRO A N 1
ATOM 1416 C CA . PRO A 1 184 ? 29.273 22.035 15.734 1.00 45.06 184 PRO A CA 1
ATOM 1417 C C . PRO A 1 184 ? 30.074 20.963 14.980 1.00 45.06 184 PRO A C 1
ATOM 1419 O O . PRO A 1 184 ? 29.918 19.767 15.219 1.00 45.06 184 PRO A O 1
ATOM 1422 N N . LYS A 1 185 ? 30.905 21.386 14.018 1.00 44.50 185 LYS A N 1
ATOM 1423 C CA . LYS A 1 185 ? 31.729 20.513 13.156 1.00 44.50 185 LYS A CA 1
ATOM 1424 C C . LYS A 1 185 ? 32.729 19.634 13.933 1.00 44.50 185 LYS A C 1
ATOM 1426 O O . LYS A 1 185 ? 33.438 18.857 13.301 1.00 44.50 185 LYS A O 1
ATOM 1431 N N . GLU A 1 186 ? 32.780 19.714 15.265 1.00 39.28 186 GLU A N 1
ATOM 1432 C CA . GLU A 1 186 ? 33.826 19.084 16.078 1.00 39.28 186 GLU A CA 1
ATOM 1433 C C . GLU A 1 186 ? 33.358 18.196 17.248 1.00 39.28 186 GLU A C 1
ATOM 1435 O O . GLU A 1 186 ? 34.208 17.550 17.851 1.00 39.28 186 GLU A O 1
ATOM 1440 N N . GLU A 1 187 ? 32.059 18.021 17.528 1.00 42.75 187 GLU A N 1
ATOM 1441 C CA . GLU A 1 187 ? 31.624 17.074 18.577 1.00 42.75 187 GLU A CA 1
ATOM 1442 C C . GLU A 1 187 ? 30.326 16.334 18.229 1.00 42.75 187 GLU A C 1
ATOM 1444 O O . GLU A 1 187 ? 29.260 16.791 18.606 1.00 42.75 187 GLU A O 1
ATOM 1449 N N . VAL A 1 188 ? 30.413 15.166 17.574 1.00 40.31 188 VAL A N 1
ATOM 1450 C CA . VAL A 1 188 ? 29.622 13.962 17.925 1.00 40.31 188 VAL A CA 1
ATOM 1451 C C . VAL A 1 188 ? 30.390 12.729 17.431 1.00 40.31 188 VAL A C 1
ATOM 1453 O O . VAL A 1 188 ? 30.146 12.176 16.360 1.00 40.31 188 VAL A O 1
ATOM 1456 N N . THR A 1 189 ? 31.351 12.278 18.229 1.00 37.22 189 THR A N 1
ATOM 1457 C CA . THR A 1 189 ? 31.673 10.852 18.289 1.00 37.22 189 THR A CA 1
ATOM 1458 C C . THR A 1 189 ? 30.617 10.172 19.156 1.00 37.22 189 THR A C 1
ATOM 1460 O O . THR A 1 189 ? 30.539 10.465 20.343 1.00 37.22 189 THR A O 1
ATOM 1463 N N . ASP A 1 190 ? 29.826 9.289 18.549 1.00 47.59 190 ASP A N 1
ATOM 1464 C CA . ASP A 1 190 ? 29.300 8.054 19.153 1.00 47.59 190 ASP A CA 1
ATOM 1465 C C . ASP A 1 190 ? 28.753 8.160 20.597 1.00 47.59 190 ASP A C 1
ATOM 1467 O O . ASP A 1 190 ? 29.309 7.579 21.525 1.00 47.59 190 ASP A O 1
ATOM 1471 N N . ASP A 1 191 ? 27.653 8.900 20.799 1.00 49.28 191 ASP A N 1
ATOM 1472 C CA . ASP A 1 191 ? 26.975 9.003 22.112 1.00 49.28 191 ASP A CA 1
ATOM 1473 C C . ASP A 1 191 ? 25.697 8.129 22.191 1.00 49.28 191 ASP A C 1
ATOM 1475 O O . ASP A 1 191 ? 24.910 8.249 23.126 1.00 49.28 191 ASP A O 1
ATOM 1479 N N . GLY A 1 192 ? 25.447 7.252 21.204 1.00 48.75 192 GLY A N 1
ATOM 1480 C CA . GLY A 1 192 ? 24.331 6.288 21.215 1.00 48.75 192 GLY A CA 1
ATOM 1481 C C . GLY A 1 192 ? 22.908 6.881 21.224 1.00 48.75 192 GLY A C 1
ATOM 1482 O O . GLY A 1 192 ? 21.946 6.137 21.424 1.00 48.75 192 GLY A O 1
ATOM 1483 N N . ARG A 1 193 ? 22.753 8.198 21.021 1.00 59.97 193 ARG A N 1
ATOM 1484 C CA . ARG A 1 193 ? 21.456 8.899 21.011 1.00 59.97 193 ARG A CA 1
ATOM 1485 C C . ARG A 1 193 ? 20.753 8.778 19.659 1.00 59.97 193 ARG A C 1
ATOM 1487 O O . ARG A 1 193 ? 21.393 8.779 18.612 1.00 59.97 193 ARG A O 1
ATOM 1494 N N . LEU A 1 194 ? 19.421 8.697 19.684 1.00 53.25 194 LEU A N 1
ATOM 1495 C CA . LEU A 1 194 ? 18.601 8.671 18.470 1.00 53.25 194 LEU A CA 1
ATOM 1496 C C . LEU A 1 194 ? 18.483 10.089 17.892 1.00 53.25 194 LEU A C 1
ATOM 1498 O O . LEU A 1 194 ? 17.911 10.976 18.533 1.00 53.25 194 LEU A O 1
ATOM 1502 N N . GLU A 1 195 ? 19.002 10.289 16.681 1.00 56.59 195 GLU A N 1
ATOM 1503 C CA . GLU A 1 195 ? 18.817 11.523 15.914 1.00 56.59 195 GLU A CA 1
ATOM 1504 C C . GLU A 1 195 ? 17.480 11.519 15.159 1.00 56.59 195 GLU A C 1
ATOM 1506 O O . GLU A 1 195 ? 16.957 10.474 14.772 1.00 56.59 195 GLU A O 1
ATOM 1511 N N . TYR A 1 196 ? 16.917 12.712 14.960 1.00 52.44 196 TYR A N 1
ATOM 1512 C CA . TYR A 1 196 ? 15.895 12.931 13.939 1.00 52.44 196 TYR A CA 1
ATOM 1513 C C . TYR A 1 196 ? 16.598 13.242 12.615 1.00 52.44 196 TYR A C 1
ATOM 1515 O O . TYR A 1 196 ? 17.432 14.153 12.584 1.00 52.44 196 TYR A O 1
ATOM 1523 N N . ASP A 1 197 ? 16.209 12.556 11.540 1.00 47.16 197 ASP A N 1
ATOM 1524 C CA . ASP A 1 197 ? 16.499 12.980 10.169 1.00 47.16 197 ASP A CA 1
ATOM 1525 C C . ASP A 1 197 ? 15.742 14.293 9.921 1.00 47.16 197 ASP A C 1
ATOM 1527 O O . ASP A 1 197 ? 14.560 14.298 9.590 1.00 47.16 197 ASP A O 1
ATOM 1531 N N . TRP A 1 198 ? 16.399 15.416 10.198 1.00 50.28 198 TRP A N 1
ATOM 1532 C CA . TRP A 1 198 ? 15.854 16.758 10.024 1.00 50.28 198 TRP A CA 1
ATOM 1533 C C . TRP A 1 198 ? 16.789 17.531 9.107 1.00 50.28 198 TRP A C 1
ATOM 1535 O O . TRP A 1 198 ? 17.995 17.601 9.366 1.00 50.28 198 TRP A O 1
ATOM 1545 N N . VAL A 1 199 ? 16.211 18.098 8.057 1.00 53.47 199 VAL A N 1
ATOM 1546 C CA . VAL A 1 199 ? 16.855 19.004 7.110 1.00 53.47 199 VAL A CA 1
ATOM 1547 C C . VAL A 1 199 ? 16.193 20.373 7.309 1.00 53.47 199 VAL A C 1
ATOM 1549 O O . VAL A 1 199 ? 14.970 20.414 7.464 1.00 53.47 199 VAL A O 1
ATOM 1552 N N . PRO A 1 200 ? 16.951 21.484 7.378 1.00 54.31 200 PRO A N 1
ATOM 1553 C CA . PRO A 1 200 ? 16.362 22.813 7.478 1.00 54.31 200 PRO A CA 1
ATOM 1554 C C . PRO A 1 200 ? 15.375 23.062 6.332 1.00 54.31 200 PRO A C 1
ATOM 1556 O O . PRO A 1 200 ? 15.696 22.828 5.171 1.00 54.31 200 PRO A O 1
ATOM 1559 N N . THR A 1 201 ? 14.193 23.585 6.647 1.00 51.28 201 THR A N 1
ATOM 1560 C CA . THR A 1 201 ? 13.137 23.891 5.667 1.00 51.28 201 THR A CA 1
ATOM 1561 C C . THR A 1 201 ? 13.622 24.838 4.556 1.00 51.28 201 THR A C 1
ATOM 1563 O O . THR A 1 201 ? 13.218 24.704 3.402 1.00 51.28 201 THR A O 1
ATOM 1566 N N . ASP A 1 202 ? 14.551 25.738 4.893 1.00 51.69 202 ASP A N 1
ATOM 1567 C CA . ASP A 1 202 ? 15.223 26.680 3.988 1.00 51.69 202 ASP A CA 1
ATOM 1568 C C . ASP A 1 202 ? 16.103 25.978 2.920 1.00 51.69 202 ASP A C 1
ATOM 1570 O O . ASP A 1 202 ? 16.441 26.589 1.909 1.00 51.69 202 ASP A O 1
ATOM 1574 N N . GLU A 1 203 ? 16.494 24.711 3.128 1.00 54.41 203 GLU A N 1
ATOM 1575 C CA . GLU A 1 203 ? 17.241 23.898 2.148 1.00 54.41 203 GLU A CA 1
ATOM 1576 C C . GLU A 1 203 ? 16.321 23.084 1.219 1.00 54.41 203 GLU A C 1
ATOM 1578 O O . GLU A 1 203 ? 16.745 22.687 0.130 1.00 54.41 203 GLU A O 1
ATOM 1583 N N . GLU A 1 204 ? 15.071 22.833 1.625 1.00 53.72 204 GLU A N 1
ATOM 1584 C CA . GLU A 1 204 ? 14.097 22.050 0.850 1.00 53.72 204 GLU A CA 1
ATOM 1585 C C . GLU A 1 204 ? 13.210 22.915 -0.058 1.00 53.72 204 GLU A C 1
ATOM 1587 O O . GLU A 1 204 ? 12.816 22.461 -1.135 1.00 53.72 204 GLU A O 1
ATOM 1592 N N . LEU A 1 205 ? 12.903 24.148 0.358 1.00 55.12 205 LEU A N 1
ATOM 1593 C CA . LEU A 1 205 ? 11.949 25.038 -0.309 1.00 55.12 205 LEU A CA 1
ATOM 1594 C C . LEU A 1 205 ? 12.630 26.282 -0.888 1.00 55.12 205 LEU A C 1
ATOM 1596 O O . LEU A 1 205 ? 13.592 26.813 -0.336 1.00 55.12 205 LEU A O 1
ATOM 1600 N N . GLY A 1 206 ? 12.124 26.770 -2.025 1.00 51.78 206 GLY A N 1
ATOM 1601 C CA . GLY A 1 206 ? 12.616 28.016 -2.618 1.00 51.78 206 GLY A CA 1
ATOM 1602 C C . GLY A 1 206 ? 12.272 29.243 -1.754 1.00 51.78 206 GLY A C 1
ATOM 1603 O O . GLY A 1 206 ? 11.305 29.203 -0.997 1.00 51.78 206 GLY A O 1
ATOM 1604 N N . PRO A 1 207 ? 12.984 30.379 -1.898 1.00 51.25 207 PRO A N 1
ATOM 1605 C CA . PRO A 1 207 ? 12.776 31.566 -1.058 1.00 51.25 207 PRO A CA 1
ATOM 1606 C C . PRO A 1 207 ? 11.342 32.127 -1.106 1.00 51.25 207 PRO A C 1
ATOM 1608 O O . PRO A 1 207 ? 10.859 32.633 -0.102 1.00 51.25 207 PRO A O 1
ATOM 1611 N N . GLN A 1 208 ? 10.641 31.992 -2.240 1.00 49.59 208 GLN A N 1
ATOM 1612 C CA . GLN A 1 208 ? 9.241 32.423 -2.387 1.00 49.59 208 GLN A CA 1
ATOM 1613 C C . GLN A 1 208 ? 8.255 31.490 -1.667 1.00 49.59 208 GLN A C 1
ATOM 1615 O O . GLN A 1 208 ? 7.332 31.955 -1.011 1.00 49.59 208 GLN A O 1
ATOM 1620 N N . GLU A 1 209 ? 8.470 30.177 -1.755 1.00 54.78 209 GLU A N 1
ATOM 1621 C CA . GLU A 1 209 ? 7.628 29.172 -1.089 1.00 54.78 209 GLU A CA 1
ATOM 1622 C C . GLU A 1 209 ? 7.837 29.210 0.429 1.00 54.78 209 GLU A C 1
ATOM 1624 O O . GLU A 1 209 ? 6.897 29.039 1.203 1.00 54.78 209 GLU A O 1
ATOM 1629 N N . LEU A 1 210 ? 9.068 29.491 0.863 1.00 51.31 210 LEU A N 1
ATOM 1630 C CA . LEU A 1 210 ? 9.399 29.698 2.264 1.00 51.31 210 LEU A CA 1
ATOM 1631 C C . LEU A 1 210 ? 8.671 30.930 2.820 1.00 51.31 210 LEU A C 1
ATOM 1633 O O . LEU A 1 210 ? 8.054 30.841 3.875 1.00 51.31 210 LEU A O 1
ATOM 1637 N N . GLU A 1 211 ? 8.673 32.050 2.094 1.00 53.28 211 GLU A N 1
ATOM 1638 C CA . GLU A 1 211 ? 7.957 33.273 2.479 1.00 53.28 211 GLU A CA 1
ATOM 1639 C C . GLU A 1 211 ? 6.434 33.056 2.543 1.00 53.28 211 GLU A C 1
ATOM 1641 O O . GLU A 1 211 ? 5.779 33.536 3.468 1.00 53.28 211 GLU A O 1
ATOM 1646 N N . GLU A 1 212 ? 5.865 32.251 1.640 1.00 57.59 212 GLU A N 1
ATOM 1647 C CA . GLU A 1 212 ? 4.457 31.834 1.701 1.00 57.59 212 GLU A CA 1
ATOM 1648 C C . GLU A 1 212 ? 4.147 30.968 2.930 1.00 57.59 212 GLU A C 1
ATOM 1650 O O . GLU A 1 212 ? 3.136 31.193 3.596 1.00 57.59 212 GLU A O 1
ATOM 1655 N N . VAL A 1 213 ? 5.009 30.007 3.275 1.00 56.12 213 VAL A N 1
ATOM 1656 C CA . VAL A 1 213 ? 4.849 29.175 4.480 1.00 56.12 213 VAL A CA 1
ATOM 1657 C C . VAL A 1 213 ? 4.982 30.017 5.751 1.00 56.12 213 VAL A C 1
ATOM 1659 O O . VAL A 1 213 ? 4.200 29.839 6.687 1.00 56.12 213 VAL A O 1
ATOM 1662 N N . ILE A 1 214 ? 5.928 30.961 5.779 1.00 51.97 214 ILE A N 1
ATOM 1663 C CA . ILE A 1 214 ? 6.115 31.914 6.880 1.00 51.97 214 ILE A CA 1
ATOM 1664 C C . ILE A 1 214 ? 4.854 32.764 7.049 1.00 51.97 214 ILE A C 1
ATOM 1666 O O . ILE A 1 214 ? 4.303 32.824 8.147 1.00 51.97 214 ILE A O 1
ATOM 1670 N N . ASN A 1 215 ? 4.353 33.357 5.963 1.00 55.44 215 ASN A N 1
ATOM 1671 C CA . ASN A 1 215 ? 3.148 34.184 5.983 1.00 55.44 215 ASN A CA 1
ATOM 1672 C C . ASN A 1 215 ? 1.909 33.378 6.380 1.00 55.44 215 ASN A C 1
ATOM 1674 O O . ASN A 1 215 ? 1.098 33.855 7.170 1.00 55.44 215 ASN A O 1
ATOM 1678 N N . LYS A 1 216 ? 1.780 32.136 5.902 1.00 53.59 216 LYS A N 1
ATOM 1679 C CA . LYS A 1 216 ? 0.678 31.235 6.257 1.00 53.59 216 LYS A CA 1
ATOM 1680 C C . LYS A 1 216 ? 0.687 30.870 7.739 1.00 53.59 216 LYS A C 1
ATOM 1682 O O . LYS A 1 216 ? -0.359 30.907 8.381 1.00 53.59 216 LYS A O 1
ATOM 1687 N N . ASN A 1 217 ? 1.852 30.552 8.298 1.00 50.34 217 ASN A N 1
ATOM 1688 C CA . ASN A 1 217 ? 1.978 30.195 9.711 1.00 50.34 217 ASN A CA 1
ATOM 1689 C C . ASN A 1 217 ? 1.828 31.421 10.625 1.00 50.34 217 ASN A C 1
ATOM 1691 O O . ASN A 1 217 ? 1.182 31.329 11.670 1.00 50.34 217 ASN A O 1
ATOM 1695 N N . ALA A 1 218 ? 2.358 32.581 10.222 1.00 50.47 218 ALA A N 1
ATOM 1696 C CA . ALA A 1 218 ? 2.156 33.846 10.926 1.00 50.47 218 ALA A CA 1
ATOM 1697 C C . ALA A 1 218 ? 0.674 34.253 10.923 1.00 50.47 218 ALA A C 1
ATOM 1699 O O . ALA A 1 218 ? 0.140 34.623 11.968 1.00 50.47 218 ALA A O 1
ATOM 1700 N N . ALA A 1 219 ? -0.016 34.107 9.787 1.00 49.09 219 ALA A N 1
ATOM 1701 C CA . ALA A 1 219 ? -1.456 34.331 9.675 1.00 49.09 219 ALA A CA 1
ATOM 1702 C C . ALA A 1 219 ? -2.268 33.349 10.533 1.00 49.09 219 ALA A C 1
ATOM 1704 O O . ALA A 1 219 ? -3.179 33.777 11.237 1.00 49.09 219 ALA A O 1
ATOM 1705 N N . HIS A 1 220 ? -1.908 32.060 10.539 1.00 46.19 220 HIS A N 1
ATOM 1706 C CA . HIS A 1 220 ? -2.557 31.050 11.378 1.00 46.19 220 HIS A CA 1
ATOM 1707 C C . HIS A 1 220 ? -2.429 31.388 12.870 1.00 46.19 220 HIS A C 1
ATOM 1709 O O . HIS A 1 220 ? -3.416 31.372 13.595 1.00 46.19 220 HIS A O 1
ATOM 1715 N N . SER A 1 221 ? -1.239 31.803 13.303 1.00 40.53 221 SER A N 1
ATOM 1716 C CA . SER A 1 221 ? -0.969 32.180 14.697 1.00 40.53 221 SER A CA 1
ATOM 1717 C C . SER A 1 221 ? -1.667 33.489 15.090 1.00 40.53 221 SER A C 1
ATOM 1719 O O . SER A 1 221 ? -2.161 33.632 16.205 1.00 40.53 221 SER A O 1
ATOM 1721 N N . SER A 1 222 ? -1.748 34.446 14.157 1.00 44.41 222 SER A N 1
ATOM 1722 C CA . SER A 1 222 ? -2.417 35.739 14.367 1.00 44.41 222 SER A CA 1
ATOM 1723 C C . SER A 1 222 ? -3.941 35.592 14.432 1.00 44.41 222 SER A C 1
ATOM 1725 O O . SER A 1 222 ? -4.593 36.316 15.181 1.00 44.41 222 SER A O 1
ATOM 1727 N N . ALA A 1 223 ? -4.510 34.641 13.682 1.00 42.19 223 ALA A N 1
ATOM 1728 C CA . ALA A 1 223 ? -5.929 34.296 13.734 1.00 42.19 223 ALA A CA 1
ATOM 1729 C C . ALA A 1 223 ? -6.313 33.661 15.081 1.00 42.19 223 ALA A C 1
ATOM 1731 O O . ALA A 1 223 ? -7.316 34.049 15.672 1.00 42.19 223 ALA A O 1
ATOM 1732 N N . VAL A 1 224 ? -5.475 32.771 15.617 1.00 37.47 224 VAL A N 1
ATOM 1733 C CA . VAL A 1 224 ? -5.690 32.148 16.937 1.00 37.47 224 VAL A CA 1
ATOM 1734 C C . VAL A 1 224 ? -5.579 33.178 18.080 1.00 37.47 224 VAL A C 1
ATOM 1736 O O . VAL A 1 224 ? -6.396 33.185 19.002 1.00 37.47 224 VAL A O 1
ATOM 1739 N N . LEU A 1 225 ? -4.661 34.149 17.970 1.00 36.72 225 LEU A N 1
ATOM 1740 C CA . LEU A 1 225 ? -4.572 35.316 18.871 1.00 36.72 225 LEU A CA 1
ATOM 1741 C C . LEU A 1 225 ? -5.809 36.236 18.822 1.00 36.72 225 LEU A C 1
ATOM 1743 O O . LEU A 1 225 ? -6.101 36.945 19.787 1.00 36.72 225 LEU A O 1
ATOM 1747 N N . LEU A 1 226 ? -6.532 36.250 17.700 1.00 40.66 226 LEU A N 1
ATOM 1748 C CA . LEU A 1 226 ? -7.785 36.991 17.538 1.00 40.66 226 LEU A CA 1
ATOM 1749 C C . LEU A 1 226 ? -8.995 36.214 18.076 1.00 40.66 226 LEU A C 1
ATOM 1751 O O . LEU A 1 226 ? -9.915 36.845 18.593 1.00 40.66 226 LEU A O 1
ATOM 1755 N N . GLU A 1 227 ? -8.977 34.877 18.060 1.00 38.19 227 GLU A N 1
ATOM 1756 C CA . GLU A 1 227 ? -10.023 34.040 18.678 1.00 38.19 227 GLU A CA 1
ATOM 1757 C C . GLU A 1 227 ? -10.103 34.215 20.207 1.00 38.19 227 GLU A C 1
ATOM 1759 O O . GLU A 1 227 ? -11.158 34.010 20.805 1.00 38.19 227 GLU A O 1
ATOM 1764 N N . THR A 1 228 ? -9.033 34.692 20.854 1.00 37.66 228 THR A N 1
ATOM 1765 C CA . THR A 1 228 ? -9.023 35.030 22.291 1.00 37.66 228 THR A CA 1
ATOM 1766 C C . THR A 1 228 ? -9.605 36.415 22.620 1.00 37.66 228 THR A C 1
ATOM 1768 O O . THR A 1 228 ? -9.666 36.802 23.792 1.00 37.66 228 THR A O 1
ATOM 1771 N N . LYS A 1 229 ? -10.093 37.163 21.621 1.00 29.64 229 LYS A N 1
ATOM 1772 C CA . LYS A 1 229 ? -10.899 38.380 21.798 1.00 29.64 229 LYS A CA 1
ATOM 1773 C C . LYS A 1 229 ? -12.281 38.183 21.170 1.00 29.64 229 LYS A C 1
ATOM 1775 O O . LYS A 1 229 ? -12.511 38.529 20.017 1.00 29.64 229 LYS A O 1
ATOM 1780 N N . GLU A 1 230 ? -13.216 37.667 21.965 1.00 31.73 230 GLU A N 1
ATOM 1781 C CA . GLU A 1 230 ? -14.652 37.714 21.665 1.00 31.73 230 GLU A CA 1
ATOM 1782 C C . GLU A 1 230 ? -15.086 39.162 21.358 1.00 31.73 230 GLU A C 1
ATOM 1784 O O . GLU A 1 230 ? -14.991 40.024 22.232 1.00 31.73 230 GLU A O 1
ATOM 1789 N N . ASP A 1 231 ? -15.503 39.435 20.115 1.00 30.72 231 ASP A N 1
ATOM 1790 C CA . ASP A 1 231 ? -16.651 40.287 19.740 1.00 30.72 231 ASP A CA 1
ATOM 1791 C C . ASP A 1 231 ? -16.564 40.692 18.245 1.00 30.72 231 ASP A C 1
ATOM 1793 O O . ASP A 1 231 ? -16.140 41.799 17.906 1.00 30.72 231 ASP A O 1
ATOM 1797 N N . ILE A 1 232 ? -17.046 39.838 17.332 1.00 38.25 232 ILE A N 1
ATOM 1798 C CA . ILE A 1 232 ? -17.596 40.305 16.045 1.00 38.25 232 ILE A CA 1
ATOM 1799 C C . ILE A 1 232 ? -19.062 39.856 16.000 1.00 38.25 232 ILE A C 1
ATOM 1801 O O . ILE A 1 232 ? -19.323 38.654 15.987 1.00 38.25 232 ILE A O 1
ATOM 1805 N N . PRO A 1 233 ? -20.041 40.778 16.026 1.00 35.44 233 PRO A N 1
ATOM 1806 C CA . PRO A 1 233 ? -21.442 40.401 15.949 1.00 35.44 233 PRO A CA 1
ATOM 1807 C C . PRO A 1 233 ? -21.828 39.976 14.527 1.00 35.44 233 PRO A C 1
ATOM 1809 O O . PRO A 1 233 ? -21.632 40.713 13.561 1.00 35.44 233 PRO A O 1
ATOM 1812 N N . GLU A 1 234 ? -22.452 38.801 14.446 1.00 36.09 234 GLU A N 1
ATOM 1813 C CA . GLU A 1 234 ? -23.260 38.318 13.328 1.00 36.09 234 GLU A CA 1
ATOM 1814 C C . GLU A 1 234 ? -24.344 39.348 12.973 1.00 36.09 234 GLU A C 1
ATOM 1816 O O . GLU A 1 234 ? -25.370 39.416 13.647 1.00 36.09 234 GLU A O 1
ATOM 1821 N N . ALA A 1 235 ? -24.106 40.178 11.954 1.00 37.25 235 ALA A N 1
ATOM 1822 C CA . ALA A 1 235 ? -25.121 40.712 11.037 1.00 37.25 235 ALA A CA 1
ATOM 1823 C C . ALA A 1 235 ? -24.556 41.882 10.223 1.00 37.25 235 ALA A C 1
ATOM 1825 O O . ALA A 1 235 ? -24.585 43.020 10.690 1.00 37.25 235 ALA A O 1
ATOM 1826 N N . VAL A 1 236 ? -24.173 41.631 8.969 1.00 38.34 236 VAL A N 1
ATOM 1827 C CA . VAL A 1 236 ? -24.399 42.598 7.885 1.00 38.34 236 VAL A CA 1
ATOM 1828 C C . VAL A 1 236 ? -24.786 41.809 6.634 1.00 38.34 236 VAL A C 1
ATOM 1830 O O . VAL A 1 236 ? -24.011 41.005 6.123 1.00 38.34 236 VAL A O 1
ATOM 1833 N N . GLU A 1 237 ? -26.026 41.993 6.184 1.00 47.47 237 GLU A N 1
ATOM 1834 C CA . GLU A 1 237 ? -26.473 41.574 4.856 1.00 47.47 237 GLU A CA 1
ATOM 1835 C C . GLU A 1 237 ? -25.739 42.444 3.812 1.00 47.47 237 GLU A C 1
ATOM 1837 O O . GLU A 1 237 ? -25.765 43.671 3.899 1.00 47.47 237 GLU A O 1
ATOM 1842 N N . ASP A 1 238 ? -25.075 41.780 2.858 1.00 49.56 238 ASP A N 1
ATOM 1843 C CA . ASP A 1 238 ? -24.372 42.305 1.672 1.00 49.56 238 ASP A CA 1
ATOM 1844 C C . ASP A 1 238 ? -22.991 42.991 1.872 1.00 49.56 238 ASP A C 1
ATOM 1846 O O . ASP A 1 238 ? -22.846 44.218 1.812 1.00 49.56 238 ASP A O 1
ATOM 1850 N N . SER A 1 239 ? -21.935 42.162 1.957 1.00 56.72 239 SER A N 1
ATOM 1851 C CA . SER A 1 239 ? -20.497 42.518 2.074 1.00 56.72 239 SER A CA 1
ATOM 1852 C C . SER A 1 239 ? -19.934 43.404 0.951 1.00 56.72 239 SER A C 1
ATOM 1854 O O . SER A 1 239 ? -18.938 44.102 1.136 1.00 56.72 239 SER A O 1
ATOM 1856 N N . SER A 1 240 ? -20.575 43.424 -0.220 1.00 58.66 240 SER A N 1
ATOM 1857 C CA . SER A 1 240 ? -20.086 44.152 -1.404 1.00 58.66 240 SER A CA 1
ATOM 1858 C C . SER A 1 240 ? -20.285 45.677 -1.323 1.00 58.66 240 SER A C 1
ATOM 1860 O O . SER A 1 240 ? -19.666 46.445 -2.068 1.00 58.66 240 SER A O 1
ATOM 1862 N N . THR A 1 241 ? -21.134 46.144 -0.400 1.00 69.38 241 THR A N 1
ATOM 1863 C CA . THR A 1 241 ? -21.456 47.571 -0.203 1.00 69.38 241 THR A CA 1
ATOM 1864 C C . THR A 1 241 ? -20.716 48.219 0.971 1.00 69.38 241 THR A C 1
ATOM 1866 O O . THR A 1 241 ? -20.778 49.443 1.143 1.00 69.38 241 THR A O 1
ATOM 1869 N N . LEU A 1 242 ? -19.997 47.413 1.756 1.00 76.44 242 LEU A N 1
ATOM 1870 C CA . LEU A 1 242 ? -19.276 47.827 2.951 1.00 76.44 242 LEU A CA 1
ATOM 1871 C C . LEU A 1 242 ? -17.798 48.096 2.629 1.00 76.44 242 LEU A C 1
ATOM 1873 O O . LEU A 1 242 ? -17.118 47.276 2.010 1.00 76.44 242 LEU A O 1
ATOM 1877 N N . LEU A 1 243 ? -17.294 49.246 3.073 1.00 77.00 243 LEU A N 1
ATOM 1878 C CA . LEU A 1 243 ? -15.885 49.618 2.991 1.00 77.00 243 LEU A CA 1
ATOM 1879 C C . LEU A 1 243 ? -15.279 49.732 4.383 1.00 77.00 243 LEU A C 1
ATOM 1881 O O . LEU A 1 243 ? -15.822 50.413 5.259 1.00 77.00 243 LEU A O 1
ATOM 1885 N N . TYR A 1 244 ? -14.114 49.114 4.548 1.00 78.44 244 TYR A N 1
ATOM 1886 C CA . TYR A 1 244 ? -13.300 49.205 5.748 1.00 78.44 244 TYR A CA 1
ATOM 1887 C C . TYR A 1 244 ? -12.099 50.115 5.488 1.00 78.44 244 TYR A C 1
ATOM 1889 O O . TYR A 1 244 ? -11.369 49.937 4.513 1.00 78.44 244 TYR A O 1
ATOM 1897 N N . ILE A 1 245 ? -11.898 51.106 6.355 1.00 77.50 245 ILE A N 1
ATOM 1898 C CA . ILE A 1 245 ? -10.810 52.081 6.245 1.00 77.50 245 ILE A CA 1
ATOM 1899 C C . ILE A 1 245 ? -9.877 51.926 7.437 1.00 77.50 245 ILE A C 1
ATOM 1901 O O . ILE A 1 245 ? -10.316 52.023 8.585 1.00 77.50 245 ILE A O 1
ATOM 1905 N N . TRP A 1 246 ? -8.589 51.767 7.145 1.00 74.06 246 TRP A N 1
ATOM 1906 C CA . TRP A 1 246 ? -7.503 51.680 8.117 1.00 74.06 246 TRP A CA 1
ATOM 1907 C C . TRP A 1 246 ? -6.568 52.888 8.013 1.00 74.06 246 TRP A C 1
ATOM 1909 O O . TRP A 1 246 ? -6.448 53.510 6.956 1.00 74.06 246 TRP A O 1
ATOM 1919 N N . GLY A 1 247 ? -5.864 53.203 9.103 1.00 66.50 247 GLY A N 1
ATOM 1920 C CA . GLY A 1 247 ? -4.816 54.232 9.113 1.00 66.50 247 GLY A CA 1
ATOM 1921 C C . GLY A 1 247 ? -5.315 55.656 9.371 1.00 66.50 247 GLY A C 1
ATOM 1922 O O . GLY A 1 247 ? -4.583 56.617 9.132 1.00 66.50 247 GLY A O 1
ATOM 1923 N N . LEU A 1 248 ? -6.541 55.809 9.882 1.00 74.25 248 LEU A N 1
ATOM 1924 C CA . LEU A 1 248 ? -7.101 57.117 10.218 1.00 74.25 248 LEU A CA 1
ATOM 1925 C C . LEU A 1 248 ? -6.395 57.740 11.427 1.00 74.25 248 LEU A C 1
ATOM 1927 O O . LEU A 1 248 ? -5.858 57.057 12.306 1.00 74.25 248 LEU A O 1
ATOM 1931 N N . ASN A 1 249 ? -6.408 59.070 11.486 1.00 73.00 249 ASN A N 1
ATOM 1932 C CA . ASN A 1 249 ? -5.956 59.791 12.664 1.00 73.00 249 ASN A CA 1
ATOM 1933 C C . ASN A 1 249 ? -6.974 59.568 13.807 1.00 73.00 249 ASN A C 1
ATOM 1935 O O . ASN A 1 249 ? -8.181 59.646 13.565 1.00 73.00 249 ASN A O 1
ATOM 1939 N N . PRO A 1 250 ? -6.538 59.301 15.053 1.00 67.44 250 PRO A N 1
ATOM 1940 C CA . PRO A 1 250 ? -7.449 59.135 16.188 1.00 67.44 250 PRO A CA 1
ATOM 1941 C C . PRO A 1 250 ? -8.427 60.301 16.414 1.00 67.44 250 PRO A C 1
ATOM 1943 O O . PRO A 1 250 ? -9.475 60.105 17.027 1.00 67.44 250 PRO A O 1
ATOM 1946 N N . CYS A 1 251 ? -8.104 61.495 15.906 1.00 69.44 251 CYS A N 1
ATOM 1947 C CA . CYS A 1 251 ? -8.939 62.695 15.984 1.00 69.44 251 CYS A CA 1
ATOM 1948 C C . CYS A 1 251 ? -9.988 62.822 14.860 1.00 69.44 251 CYS A C 1
ATOM 1950 O O . CYS A 1 251 ? -10.744 63.792 14.860 1.00 69.44 251 CYS A O 1
ATOM 1952 N N . THR A 1 252 ? -10.021 61.912 13.880 1.00 72.75 252 THR A N 1
ATOM 1953 C CA . THR A 1 252 ? -10.944 62.004 12.740 1.00 72.75 252 THR A CA 1
ATOM 1954 C C . THR A 1 252 ? -12.352 61.545 13.139 1.00 72.75 252 THR A C 1
ATOM 1956 O O . THR A 1 252 ? -12.568 60.396 13.531 1.00 72.75 252 THR A O 1
ATOM 1959 N N . ASP A 1 253 ? -13.330 62.443 13.002 1.00 77.38 253 ASP A N 1
ATOM 1960 C CA . ASP A 1 253 ? -14.734 62.181 13.326 1.00 77.38 253 ASP A CA 1
ATOM 1961 C C . ASP A 1 253 ? -15.532 61.604 12.143 1.00 77.38 253 ASP A C 1
ATOM 1963 O O . ASP A 1 253 ? -15.231 61.841 10.968 1.00 77.38 253 ASP A O 1
ATOM 1967 N N . ALA A 1 254 ? -16.616 60.887 12.464 1.00 76.50 254 ALA A N 1
ATOM 1968 C CA . ALA A 1 254 ? -17.506 60.261 11.482 1.00 76.50 254 ALA A CA 1
ATOM 1969 C C . ALA A 1 254 ? -18.108 61.271 10.483 1.00 76.50 254 ALA A C 1
ATOM 1971 O O . ALA A 1 254 ? -18.258 60.952 9.305 1.00 76.50 254 ALA A O 1
ATOM 1972 N N . ASP A 1 255 ? -18.390 62.504 10.917 1.00 78.19 255 ASP A N 1
ATOM 1973 C CA . ASP A 1 255 ? -18.933 63.566 10.056 1.00 78.19 255 ASP A CA 1
ATOM 1974 C C . ASP A 1 255 ? -17.917 64.059 9.010 1.00 78.19 255 ASP A C 1
ATOM 1976 O O . ASP A 1 255 ? -18.280 64.389 7.874 1.00 78.19 255 ASP A O 1
ATOM 1980 N N . GLY A 1 256 ? -16.626 64.062 9.365 1.00 78.62 256 GLY A N 1
ATOM 1981 C CA . GLY A 1 256 ? -15.537 64.391 8.446 1.00 78.62 256 GLY A CA 1
ATOM 1982 C C . GLY A 1 256 ? -15.418 63.349 7.337 1.00 78.62 256 GLY A C 1
ATOM 1983 O O . GLY A 1 256 ? -15.379 63.695 6.155 1.00 78.62 256 GLY A O 1
ATOM 1984 N N . LEU A 1 257 ? -15.478 62.068 7.706 1.00 79.62 257 LEU A N 1
ATOM 1985 C CA . LEU A 1 257 ? -15.498 60.961 6.749 1.00 79.62 257 LEU A CA 1
ATOM 1986 C C . LEU A 1 257 ? -16.760 60.996 5.881 1.00 79.62 257 LEU A C 1
ATOM 1988 O O . LEU A 1 257 ? -16.664 60.888 4.663 1.00 79.62 257 LEU A O 1
ATOM 1992 N N . ASN A 1 258 ? -17.933 61.258 6.455 1.00 81.12 258 ASN A N 1
ATOM 1993 C CA . ASN A 1 258 ? -19.166 61.371 5.676 1.00 81.12 258 ASN A CA 1
ATOM 1994 C C . ASN A 1 258 ? -19.080 62.489 4.615 1.00 81.12 258 ASN A C 1
ATOM 1996 O O . ASN A 1 258 ? -19.487 62.318 3.467 1.00 81.12 258 ASN A O 1
ATOM 2000 N N . THR A 1 259 ? -18.454 63.621 4.945 1.00 80.81 259 THR A N 1
ATOM 2001 C CA . THR A 1 259 ? -18.240 64.726 3.991 1.00 80.81 259 THR A CA 1
ATOM 2002 C C . THR A 1 259 ? -17.305 64.341 2.837 1.00 80.81 259 THR A C 1
ATOM 2004 O O . THR A 1 259 ? -17.486 64.792 1.704 1.00 80.81 259 THR A O 1
ATOM 2007 N N . ILE A 1 260 ? -16.302 63.507 3.108 1.00 81.06 260 ILE A N 1
ATOM 2008 C CA . ILE A 1 260 ? -15.341 63.033 2.108 1.00 81.06 260 ILE A CA 1
ATOM 2009 C C . ILE A 1 260 ? -15.988 61.983 1.193 1.00 81.06 260 ILE A C 1
ATOM 2011 O O . ILE A 1 260 ? -15.892 62.081 -0.032 1.00 81.06 260 ILE A O 1
ATOM 2015 N N . PHE A 1 261 ? -16.682 61.011 1.785 1.00 80.00 261 PHE A N 1
ATOM 2016 C CA . PHE A 1 261 ? -17.205 59.834 1.094 1.00 80.00 261 PHE A CA 1
ATOM 2017 C C . PHE A 1 261 ? -18.566 60.061 0.414 1.00 80.00 261 PHE A C 1
ATOM 2019 O O . PHE A 1 261 ? -18.847 59.425 -0.600 1.00 80.00 261 PHE A O 1
ATOM 2026 N N . SER A 1 262 ? -19.354 61.051 0.852 1.00 81.06 262 SER A N 1
ATOM 2027 C CA . SER A 1 262 ? -20.600 61.463 0.174 1.00 81.06 262 SER A CA 1
ATOM 2028 C C . SER A 1 262 ? -20.404 61.989 -1.255 1.00 81.06 262 SER A C 1
ATOM 2030 O O . SER A 1 262 ? -21.368 62.095 -2.011 1.00 81.06 262 SER A O 1
ATOM 2032 N N . ARG A 1 263 ? -19.165 62.301 -1.667 1.00 79.75 263 ARG A N 1
ATOM 2033 C CA . ARG A 1 263 ? -18.855 62.711 -3.049 1.00 79.75 263 ARG A CA 1
ATOM 2034 C C . ARG A 1 263 ? -18.970 61.574 -4.064 1.00 79.75 263 ARG A C 1
ATOM 2036 O O . ARG A 1 263 ? -19.198 61.863 -5.234 1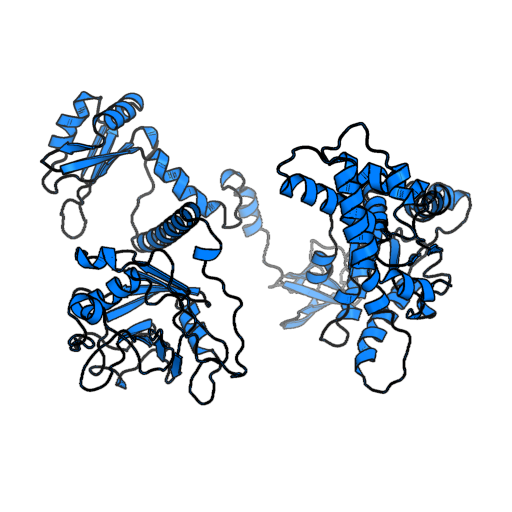.00 79.75 263 ARG A O 1
ATOM 2043 N N . PHE A 1 264 ? -18.803 60.324 -3.631 1.00 79.38 264 PHE A N 1
ATOM 2044 C CA . PHE A 1 264 ? -18.838 59.147 -4.509 1.00 79.38 264 PHE A CA 1
ATOM 2045 C C . PHE A 1 264 ? -20.226 58.500 -4.569 1.00 79.38 264 PHE A C 1
ATOM 2047 O O . PHE A 1 264 ? -20.555 57.830 -5.543 1.00 79.38 264 PHE A O 1
ATOM 2054 N N . GLY A 1 265 ? -21.073 58.723 -3.559 1.00 78.81 265 GLY A N 1
ATOM 2055 C CA . GLY A 1 265 ? -22.442 58.215 -3.538 1.00 78.81 265 GLY A CA 1
ATOM 2056 C C . GLY A 1 265 ? -23.160 58.462 -2.214 1.00 78.81 265 GLY A C 1
ATOM 2057 O O . GLY A 1 265 ? -22.600 59.043 -1.285 1.00 78.81 265 GLY A O 1
ATOM 2058 N N . THR A 1 266 ? -24.413 58.011 -2.122 1.00 79.38 266 THR A N 1
ATOM 2059 C CA . THR A 1 266 ? -25.196 58.068 -0.882 1.00 79.38 266 THR A CA 1
ATOM 2060 C C . THR A 1 266 ? -24.607 57.105 0.152 1.00 79.38 266 THR A C 1
ATOM 2062 O O . THR A 1 266 ? -24.565 55.893 -0.072 1.00 79.38 266 THR A O 1
ATOM 2065 N N . VAL A 1 267 ? -24.154 57.645 1.283 1.00 80.44 267 VAL A N 1
ATOM 2066 C CA . VAL A 1 267 ? -23.634 56.864 2.413 1.00 80.44 267 VAL A CA 1
ATOM 2067 C C . VAL A 1 267 ? -24.779 56.572 3.388 1.00 80.44 267 VAL A C 1
ATOM 2069 O O . VAL A 1 267 ? -25.431 57.499 3.867 1.00 80.44 267 VAL A O 1
ATOM 2072 N N . ILE A 1 268 ? -25.029 55.291 3.672 1.00 80.12 268 ILE A N 1
ATOM 2073 C CA . ILE A 1 268 ? -26.070 54.824 4.602 1.00 80.12 268 ILE A CA 1
ATOM 2074 C C . ILE A 1 268 ? -25.613 55.027 6.045 1.00 80.12 268 ILE A C 1
ATOM 2076 O O . ILE A 1 268 ? -26.361 55.537 6.880 1.00 80.12 268 ILE A O 1
ATOM 2080 N N . SER A 1 269 ? -24.383 54.616 6.351 1.00 76.25 269 SER A N 1
ATOM 2081 C CA . SER A 1 269 ? -23.829 54.739 7.692 1.00 76.25 269 SER A CA 1
ATOM 2082 C C . SER A 1 269 ? -22.310 54.898 7.659 1.00 76.25 269 SER A C 1
ATOM 2084 O O . SER A 1 269 ? -21.621 54.298 6.836 1.00 76.25 269 SER A O 1
ATOM 2086 N N . VAL A 1 270 ? -21.796 55.737 8.561 1.00 79.44 270 VAL A N 1
ATOM 2087 C CA . VAL A 1 270 ? -20.364 55.862 8.858 1.00 79.44 270 VAL A CA 1
ATOM 2088 C C . VAL A 1 270 ? -20.181 55.585 10.337 1.00 79.44 270 VAL A C 1
ATOM 2090 O O . VAL A 1 270 ? -20.798 56.247 11.175 1.00 79.44 270 VAL A O 1
ATOM 2093 N N . ARG A 1 271 ? -19.321 54.628 10.673 1.00 76.69 271 ARG A N 1
ATOM 2094 C CA . ARG A 1 271 ? -19.025 54.272 12.057 1.00 76.69 271 ARG A CA 1
ATOM 2095 C C . ARG A 1 271 ? -17.523 54.204 12.276 1.00 76.69 271 ARG A C 1
ATOM 2097 O O . ARG A 1 271 ? -16.857 53.310 11.769 1.00 76.69 271 ARG A O 1
ATOM 2104 N N . VAL A 1 272 ? -17.000 55.130 13.075 1.00 77.56 272 VAL A N 1
ATOM 2105 C CA . VAL A 1 272 ? -15.619 55.063 13.572 1.00 77.56 272 VAL A CA 1
ATOM 2106 C C . VAL A 1 272 ? -15.573 54.066 14.726 1.00 77.56 272 VAL A C 1
ATOM 2108 O O . VAL A 1 272 ? -16.364 54.165 15.670 1.00 77.56 272 VAL A O 1
ATOM 2111 N N . LEU A 1 273 ? -14.671 53.095 14.640 1.00 74.19 273 LEU A N 1
ATOM 2112 C CA . LEU A 1 273 ? -14.490 52.074 15.662 1.00 74.19 273 LEU A CA 1
ATOM 2113 C C . LEU A 1 273 ? -13.668 52.650 16.816 1.00 74.19 273 LEU A C 1
ATOM 2115 O O . LEU A 1 273 ? -12.613 53.253 16.618 1.00 74.19 273 LEU A O 1
ATOM 2119 N N . ARG A 1 274 ? -14.181 52.485 18.035 1.00 72.50 274 ARG A N 1
ATOM 2120 C CA . ARG A 1 274 ? -13.564 52.972 19.271 1.00 72.50 274 ARG A CA 1
ATOM 2121 C C . ARG A 1 274 ? -13.442 51.824 20.259 1.00 72.50 274 ARG A C 1
ATOM 2123 O O . ARG A 1 274 ? -14.334 50.976 20.318 1.00 72.50 274 ARG A O 1
ATOM 2130 N N . ASP A 1 275 ? -12.369 51.817 21.036 1.00 62.00 275 ASP A N 1
ATOM 2131 C CA . ASP A 1 275 ? -12.179 50.851 22.115 1.00 62.00 275 ASP A CA 1
ATOM 2132 C C . ASP A 1 275 ? -13.252 51.065 23.202 1.00 62.00 275 ASP A C 1
ATOM 2134 O O . ASP A 1 275 ? -13.526 52.186 23.639 1.00 62.00 275 ASP A O 1
ATOM 2138 N N . ARG A 1 276 ? -13.888 49.974 23.640 1.00 50.25 276 ARG A N 1
ATOM 2139 C CA . ARG A 1 276 ? -15.004 49.971 24.594 1.00 50.25 276 ARG A CA 1
ATOM 2140 C C . ARG A 1 276 ? -14.585 50.400 26.003 1.00 50.25 276 ARG A C 1
ATOM 2142 O O . ARG A 1 276 ? -15.431 50.893 26.748 1.00 50.25 276 ARG A O 1
ATOM 2149 N N . LYS A 1 277 ? -13.320 50.189 26.392 1.00 46.41 277 LYS A N 1
ATOM 2150 C CA . LYS A 1 277 ? -12.832 50.497 27.751 1.00 46.41 277 LYS A CA 1
ATOM 2151 C C . LYS A 1 277 ? -12.280 51.915 27.880 1.00 46.41 277 LYS A C 1
ATOM 2153 O O . LYS A 1 277 ? -12.509 52.554 28.903 1.00 46.41 277 LYS A O 1
ATOM 2158 N N . THR A 1 278 ? -11.568 52.394 26.864 1.00 57.94 278 THR A N 1
ATOM 2159 C CA . THR A 1 278 ? -10.871 53.693 26.882 1.00 57.94 278 THR A CA 1
ATOM 2160 C C . THR A 1 278 ? -11.642 54.788 26.141 1.00 57.94 278 THR A C 1
ATOM 2162 O O . THR A 1 278 ? -11.458 55.967 26.430 1.00 57.94 278 THR A O 1
ATOM 2165 N N . GLY A 1 279 ? -12.550 54.422 25.227 1.00 57.16 279 GLY A N 1
ATOM 2166 C CA . GLY A 1 279 ? -13.284 55.365 24.379 1.00 57.16 279 GLY A CA 1
ATOM 2167 C C . GLY A 1 279 ? -12.432 55.996 23.273 1.00 57.16 279 GLY A C 1
ATOM 2168 O O . GLY A 1 279 ? -12.932 56.862 22.549 1.00 57.16 279 GLY A O 1
ATOM 2169 N N . GLU A 1 280 ? -11.173 55.575 23.134 1.00 62.72 280 GLU A N 1
ATOM 2170 C CA . GLU A 1 280 ? -10.235 56.077 22.134 1.00 62.72 280 GLU A CA 1
ATOM 2171 C C . GLU A 1 280 ? -10.505 55.459 20.757 1.00 62.72 280 GLU A C 1
ATOM 2173 O O . GLU A 1 280 ? -10.972 54.324 20.634 1.00 62.72 280 GLU A O 1
ATOM 2178 N N . SER A 1 281 ? -10.254 56.236 19.703 1.00 67.50 281 SER A N 1
ATOM 2179 C CA . SER A 1 281 ? -10.433 55.789 18.320 1.00 67.50 281 SER A CA 1
ATOM 2180 C C . SER A 1 281 ? -9.376 54.751 17.953 1.00 67.50 281 SER A C 1
ATOM 2182 O O . SER A 1 281 ? -8.185 54.998 18.121 1.00 67.50 281 SER A O 1
ATOM 2184 N N . LEU A 1 282 ? -9.808 53.620 17.391 1.00 67.06 282 LEU A N 1
ATOM 2185 C CA . LEU A 1 282 ? -8.925 52.552 16.908 1.00 67.06 282 LEU A CA 1
ATOM 2186 C C . LEU A 1 282 ? -8.270 52.900 15.558 1.00 67.06 282 LEU A C 1
ATOM 2188 O O . LEU A 1 282 ? -7.619 52.056 14.953 1.00 67.06 282 LEU A O 1
ATOM 2192 N N . GLY A 1 283 ? -8.474 54.121 15.044 1.00 67.06 283 GLY A N 1
ATOM 2193 C CA . GLY A 1 283 ? -7.958 54.539 13.735 1.00 67.06 283 GLY A CA 1
ATOM 2194 C C . GLY A 1 283 ? -8.608 53.798 12.561 1.00 67.06 283 GLY A C 1
ATOM 2195 O O . GLY A 1 283 ? -8.045 53.770 11.465 1.00 67.06 283 GLY A O 1
ATOM 2196 N N . CYS A 1 284 ? -9.782 53.203 12.798 1.00 75.62 284 CYS A N 1
ATOM 2197 C CA . CYS A 1 284 ? -10.520 52.378 11.847 1.00 75.62 284 CYS A CA 1
ATOM 2198 C C . CYS A 1 284 ? -11.955 52.882 11.697 1.00 75.62 284 CYS A C 1
ATOM 2200 O O . CYS A 1 284 ? -12.582 53.279 12.685 1.00 75.62 284 CYS A O 1
ATOM 2202 N N . ALA A 1 285 ? -12.498 52.836 10.484 1.00 77.50 285 ALA A N 1
ATOM 2203 C CA . ALA A 1 285 ? -13.886 53.200 10.235 1.00 77.50 285 ALA A CA 1
ATOM 2204 C C . ALA A 1 285 ? -14.554 52.275 9.219 1.00 77.50 285 ALA A C 1
ATOM 2206 O O . ALA A 1 285 ? -13.933 51.821 8.262 1.00 77.50 285 ALA A O 1
ATOM 2207 N N . LEU A 1 286 ? -15.846 52.057 9.435 1.00 80.12 286 LEU A N 1
ATOM 2208 C CA . LEU A 1 286 ? -16.750 51.335 8.553 1.00 80.12 286 LEU A CA 1
ATOM 2209 C C . LEU A 1 286 ? -17.636 52.336 7.820 1.00 80.12 286 LEU A C 1
ATOM 2211 O O . LEU A 1 286 ? -18.262 53.190 8.460 1.00 80.12 286 LEU A O 1
ATOM 2215 N N . ILE A 1 287 ? -17.701 52.227 6.496 1.00 81.31 287 ILE A N 1
ATOM 2216 C CA . ILE A 1 287 ? -18.571 53.047 5.652 1.00 81.31 287 ILE A CA 1
ATOM 2217 C C . ILE A 1 287 ? -19.443 52.136 4.802 1.00 81.31 287 ILE A C 1
ATOM 2219 O O . ILE A 1 287 ? -18.938 51.335 4.023 1.00 81.31 287 ILE A O 1
ATOM 2223 N N . GLN A 1 288 ? -20.756 52.295 4.922 1.00 81.31 288 GLN A N 1
ATOM 2224 C CA . GLN A 1 288 ? -21.723 51.559 4.121 1.00 81.31 288 GLN A CA 1
ATOM 2225 C C . GLN A 1 288 ? -22.314 52.466 3.046 1.00 81.31 288 GLN A C 1
ATOM 2227 O O . GLN A 1 288 ? -22.904 53.505 3.357 1.00 81.31 288 GLN A O 1
ATOM 2232 N N . PHE A 1 289 ? -22.182 52.064 1.786 1.00 81.44 289 PHE A N 1
ATOM 2233 C CA . PHE A 1 289 ? -22.790 52.755 0.651 1.00 81.44 289 PHE A CA 1
ATOM 2234 C C . PHE A 1 289 ? -24.118 52.115 0.255 1.00 81.44 289 PHE A C 1
ATOM 2236 O O . PHE A 1 289 ? -24.328 50.924 0.437 1.00 81.44 289 PHE A O 1
ATOM 2243 N N . GLU A 1 290 ? -25.013 52.906 -0.337 1.00 80.62 290 GLU A N 1
ATOM 2244 C CA . GLU A 1 290 ? -26.272 52.386 -0.891 1.00 80.62 290 GLU A CA 1
ATOM 2245 C C . GLU A 1 290 ? -26.063 51.574 -2.180 1.00 80.62 290 GLU A C 1
ATOM 2247 O O . GLU A 1 290 ? -26.832 50.665 -2.474 1.00 80.62 290 GLU A O 1
ATOM 2252 N N . ASN A 1 291 ? -25.010 51.878 -2.947 1.00 79.00 291 ASN A N 1
ATOM 2253 C CA . ASN A 1 291 ? -24.727 51.247 -4.236 1.00 79.00 291 ASN A CA 1
ATOM 2254 C C . ASN A 1 291 ? -23.320 50.628 -4.268 1.00 79.00 291 ASN A C 1
ATOM 2256 O O . ASN A 1 291 ? -22.333 51.304 -3.977 1.00 79.00 291 ASN A O 1
ATOM 2260 N N . GLU A 1 292 ? -23.213 49.387 -4.751 1.00 77.75 292 GLU A N 1
ATOM 2261 C CA . GLU A 1 292 ? -21.942 48.655 -4.924 1.00 77.75 292 GLU A CA 1
ATOM 2262 C C . GLU A 1 292 ? -20.962 49.381 -5.870 1.00 77.75 292 GLU A C 1
ATOM 2264 O O . GLU A 1 292 ? -19.749 49.393 -5.658 1.00 77.75 292 GLU A O 1
ATOM 2269 N N . VAL A 1 293 ? -21.485 50.053 -6.903 1.00 79.56 293 VAL A N 1
ATOM 2270 C CA . VAL A 1 293 ? -20.672 50.819 -7.866 1.00 79.56 293 VAL A CA 1
ATOM 2271 C C . VAL A 1 293 ? -19.956 51.990 -7.182 1.00 79.56 293 VAL A C 1
ATOM 2273 O O . VAL A 1 293 ? -18.783 52.229 -7.459 1.00 79.56 293 VAL A O 1
ATOM 2276 N N . ALA A 1 294 ? -20.632 52.669 -6.248 1.00 78.62 294 ALA A N 1
ATOM 2277 C CA . ALA A 1 294 ? -20.060 53.787 -5.497 1.00 78.62 294 ALA A CA 1
ATOM 2278 C C . ALA A 1 294 ? -18.973 53.318 -4.514 1.00 78.62 294 ALA A C 1
ATOM 2280 O O . ALA A 1 294 ? -17.945 53.978 -4.382 1.00 78.62 294 ALA A O 1
ATOM 2281 N N . SER A 1 295 ? -19.162 52.150 -3.887 1.00 74.31 295 SER A N 1
ATOM 2282 C CA . SER A 1 295 ? -18.155 51.504 -3.028 1.00 74.31 295 SER A CA 1
ATOM 2283 C C . SER A 1 295 ? -16.863 51.189 -3.802 1.00 74.31 295 SER A C 1
ATOM 2285 O O . SER A 1 295 ? -15.765 51.578 -3.395 1.00 74.31 295 SER A O 1
ATOM 2287 N N . LYS A 1 296 ? -16.976 50.568 -4.984 1.00 78.88 296 LYS A N 1
ATOM 2288 C CA . LYS A 1 296 ? -15.808 50.226 -5.818 1.00 78.88 296 LYS A CA 1
ATOM 2289 C C . LYS A 1 296 ? -15.053 51.458 -6.320 1.00 78.88 296 LYS A C 1
ATOM 2291 O O . LYS A 1 296 ? -13.822 51.452 -6.336 1.00 78.88 296 LYS A O 1
ATOM 2296 N N . GLU A 1 297 ? -15.772 52.508 -6.713 1.00 79.81 297 GLU A N 1
ATOM 2297 C CA . GLU A 1 297 ? -15.164 53.768 -7.151 1.00 79.81 297 GLU A CA 1
ATOM 2298 C C . GLU A 1 297 ? -14.459 54.487 -5.992 1.00 79.81 297 GLU A C 1
ATOM 2300 O O . GLU A 1 297 ? -13.311 54.911 -6.139 1.00 79.81 297 GLU A O 1
ATOM 2305 N N . ALA A 1 298 ? -15.096 54.548 -4.818 1.00 78.69 298 ALA A N 1
ATOM 2306 C CA . ALA A 1 298 ? -14.499 55.129 -3.621 1.00 78.69 298 ALA A CA 1
ATOM 2307 C C . ALA A 1 298 ? -13.212 54.397 -3.215 1.00 78.69 298 ALA A C 1
ATOM 2309 O O . ALA A 1 298 ? -12.218 55.061 -2.928 1.00 78.69 298 ALA A O 1
ATOM 2310 N N . ARG A 1 299 ? -13.180 53.056 -3.262 1.00 79.81 299 ARG A N 1
ATOM 2311 C CA . ARG A 1 299 ? -11.959 52.275 -2.997 1.00 79.81 299 ARG A CA 1
ATOM 2312 C C . ARG A 1 299 ? -10.829 52.641 -3.952 1.00 79.81 299 ARG A C 1
ATOM 2314 O O . ARG A 1 299 ? -9.734 52.948 -3.503 1.00 79.81 299 ARG A O 1
ATOM 2321 N N . LEU A 1 300 ? -11.089 52.628 -5.260 1.00 77.69 300 LEU A N 1
ATOM 2322 C CA . LEU A 1 300 ? -10.048 52.860 -6.265 1.00 77.69 300 LEU A CA 1
ATOM 2323 C C . LEU A 1 300 ? -9.397 54.247 -6.125 1.00 77.69 300 LEU A C 1
ATOM 2325 O O . LEU A 1 300 ? -8.211 54.405 -6.403 1.00 77.69 300 LEU A O 1
ATOM 2329 N N . VAL A 1 301 ? -10.181 55.253 -5.729 1.00 79.12 301 VAL A N 1
ATOM 2330 C CA . VAL A 1 301 ? -9.718 56.644 -5.626 1.00 79.12 301 VAL A CA 1
ATOM 2331 C C . VAL A 1 301 ? -9.106 56.954 -4.258 1.00 79.12 301 VAL A C 1
ATOM 2333 O O . VAL A 1 301 ? -8.171 57.751 -4.187 1.00 79.12 301 VAL A O 1
ATOM 2336 N N . MET A 1 302 ? -9.636 56.368 -3.180 1.00 76.31 302 MET A N 1
ATOM 2337 C CA . MET A 1 302 ? -9.226 56.689 -1.809 1.00 76.31 302 MET A CA 1
ATOM 2338 C C . MET A 1 302 ? -8.160 55.761 -1.232 1.00 76.31 302 MET A C 1
ATOM 2340 O O . MET A 1 302 ? -7.524 56.137 -0.247 1.00 76.31 302 MET A O 1
ATOM 2344 N N . ASP A 1 303 ? -7.927 54.592 -1.829 1.00 75.00 303 ASP A N 1
ATOM 2345 C CA . ASP A 1 303 ? -6.845 53.714 -1.399 1.00 75.00 303 ASP A CA 1
ATOM 2346 C C . ASP A 1 303 ? -5.478 54.402 -1.565 1.00 75.00 303 ASP A C 1
ATOM 2348 O O . ASP A 1 303 ? -5.179 55.003 -2.600 1.00 75.00 303 ASP A O 1
ATOM 2352 N N . ASN A 1 304 ? -4.654 54.360 -0.516 1.00 66.69 304 ASN A N 1
ATOM 2353 C CA . ASN A 1 304 ? -3.380 55.077 -0.391 1.00 66.69 304 ASN A CA 1
ATOM 2354 C C . ASN A 1 304 ? -3.457 56.619 -0.443 1.00 66.69 304 ASN A C 1
ATOM 2356 O O . ASN A 1 304 ? -2.422 57.285 -0.584 1.00 66.69 304 ASN A O 1
ATOM 2360 N N . CYS A 1 305 ? -4.642 57.219 -0.293 1.00 75.38 305 CYS A N 1
ATOM 2361 C CA . CYS A 1 305 ? -4.780 58.671 -0.181 1.00 75.38 305 CYS A CA 1
ATOM 2362 C C . CYS A 1 305 ? -4.313 59.171 1.198 1.00 75.38 305 CYS A C 1
ATOM 2364 O O . CYS A 1 305 ? -4.377 58.451 2.193 1.00 75.38 305 CYS A O 1
ATOM 2366 N N . THR A 1 306 ? -3.834 60.414 1.278 1.00 70.75 306 THR A N 1
ATOM 2367 C CA . THR A 1 306 ? -3.453 61.035 2.554 1.00 70.75 306 THR A CA 1
ATOM 2368 C C . THR A 1 306 ? -4.606 61.849 3.131 1.00 70.75 306 THR A C 1
ATOM 2370 O O . THR A 1 306 ? -4.982 62.867 2.547 1.00 70.75 306 THR A O 1
ATOM 2373 N N . ILE A 1 307 ? -5.119 61.435 4.289 1.00 72.12 307 ILE A N 1
ATOM 2374 C CA . ILE A 1 307 ? -6.086 62.186 5.099 1.00 72.12 307 ILE A CA 1
ATOM 2375 C C . ILE A 1 307 ? -5.387 62.557 6.411 1.00 72.12 307 ILE A C 1
ATOM 2377 O O . ILE A 1 307 ? -4.799 61.692 7.055 1.00 72.12 307 ILE A O 1
ATOM 2381 N N . ASP A 1 308 ? -5.411 63.839 6.790 1.00 64.94 308 ASP A N 1
ATOM 2382 C CA . ASP A 1 308 ? -4.795 64.353 8.027 1.00 64.94 308 ASP A CA 1
ATOM 2383 C C . ASP A 1 308 ? -3.333 63.887 8.239 1.00 64.94 308 ASP A C 1
ATOM 2385 O O . ASP A 1 308 ? -2.961 63.419 9.317 1.00 64.94 308 ASP A O 1
ATOM 2389 N N . ASP A 1 309 ? -2.516 63.987 7.180 1.00 60.91 309 ASP A N 1
ATOM 2390 C CA . ASP A 1 309 ? -1.092 63.604 7.119 1.00 60.91 309 ASP A CA 1
ATOM 2391 C C . ASP A 1 309 ? -0.778 62.106 7.339 1.00 60.91 309 ASP A C 1
ATOM 2393 O O . ASP A 1 309 ? 0.385 61.727 7.508 1.00 60.91 309 ASP A O 1
ATOM 2397 N N . ARG A 1 310 ? -1.781 61.219 7.257 1.00 63.53 310 ARG A N 1
ATOM 2398 C CA . ARG A 1 310 ? -1.602 59.755 7.245 1.00 63.53 310 ARG A CA 1
ATOM 2399 C C . ARG A 1 310 ? -2.164 59.129 5.978 1.00 63.53 310 ARG A C 1
ATOM 2401 O O . ARG A 1 310 ? -3.175 59.579 5.447 1.00 63.53 310 ARG A O 1
ATOM 2408 N N . ARG A 1 311 ? -1.495 58.086 5.483 1.00 68.38 311 ARG A N 1
ATOM 2409 C CA . ARG A 1 311 ? -2.006 57.279 4.370 1.00 68.38 311 ARG A CA 1
ATOM 2410 C C . ARG A 1 311 ? -3.068 56.329 4.896 1.00 68.38 311 ARG A C 1
ATOM 2412 O O . ARG A 1 311 ? -2.809 55.608 5.856 1.00 68.38 311 ARG A O 1
ATOM 2419 N N . ILE A 1 312 ? -4.227 56.351 4.255 1.00 76.00 312 ILE A N 1
ATOM 2420 C CA . ILE A 1 312 ? -5.313 55.421 4.536 1.00 76.00 312 ILE A CA 1
ATOM 2421 C C . ILE A 1 312 ? -5.283 54.252 3.552 1.00 76.00 312 ILE A C 1
ATOM 2423 O O . ILE A 1 312 ? -4.967 54.438 2.375 1.00 76.00 312 ILE A O 1
ATOM 2427 N N . SER A 1 313 ? -5.648 53.070 4.036 1.00 68.56 313 SER A N 1
ATOM 2428 C CA . SER A 1 313 ? -5.878 51.882 3.207 1.00 68.56 313 SER A CA 1
ATOM 2429 C C . SER A 1 313 ? -7.361 51.550 3.230 1.00 68.56 313 SER A C 1
ATOM 2431 O O . SER A 1 313 ? -7.973 51.560 4.303 1.00 68.56 313 SER A O 1
ATOM 2433 N N . VAL A 1 314 ? -7.945 51.295 2.058 1.00 75.06 314 VAL A N 1
ATOM 2434 C CA . VAL A 1 314 ? -9.389 51.055 1.918 1.00 75.06 314 VAL A CA 1
ATOM 2435 C C . VAL A 1 314 ? -9.639 49.678 1.307 1.00 75.06 314 VAL A C 1
A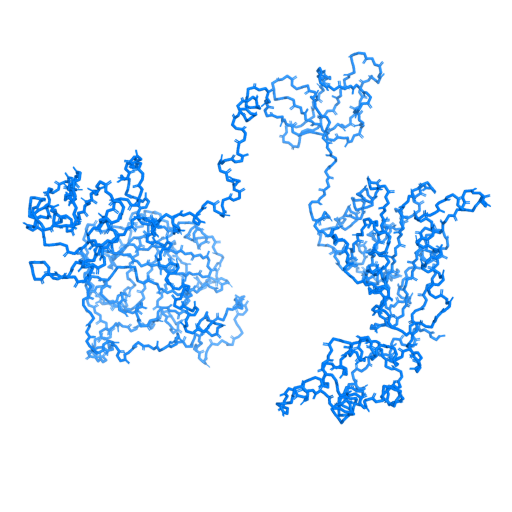TOM 2437 O O . VAL A 1 314 ? -9.254 49.405 0.169 1.00 75.06 314 VAL A O 1
ATOM 2440 N N . GLU A 1 315 ? -10.343 48.818 2.041 1.00 66.62 315 GLU A N 1
ATOM 2441 C CA . GLU A 1 315 ? -10.626 47.436 1.645 1.00 66.62 315 GLU A CA 1
ATOM 2442 C C . GLU A 1 315 ? -12.137 47.157 1.587 1.00 66.62 315 GLU A C 1
ATOM 2444 O O . GLU A 1 315 ? -12.922 47.743 2.332 1.00 66.62 315 GLU A O 1
ATOM 2449 N N . ILE A 1 316 ? -12.545 46.273 0.667 1.00 63.31 316 ILE A N 1
ATOM 2450 C CA . ILE A 1 316 ? -13.913 45.726 0.596 1.00 63.31 316 ILE A CA 1
ATOM 2451 C C . ILE A 1 316 ? -13.881 44.353 1.265 1.00 63.31 316 ILE A C 1
ATOM 2453 O O . ILE A 1 316 ? -12.952 43.576 1.032 1.00 63.31 316 ILE A O 1
ATOM 2457 N N . GLU A 1 317 ? -14.909 44.054 2.053 1.00 52.88 317 GLU A N 1
ATOM 2458 C CA . GLU A 1 317 ? -15.011 42.856 2.896 1.00 52.88 317 GLU A CA 1
ATOM 2459 C C . GLU A 1 317 ? -15.014 41.527 2.102 1.00 52.88 317 GLU A C 1
ATOM 2461 O O . GLU A 1 317 ? -14.722 40.468 2.655 1.00 52.88 317 GLU A O 1
ATOM 2466 N N . ASP A 1 318 ? -15.229 41.567 0.781 1.00 43.19 318 ASP A N 1
ATOM 2467 C CA . ASP A 1 318 ? -15.205 40.388 -0.100 1.00 43.19 318 ASP A CA 1
ATOM 2468 C C . ASP A 1 318 ? -13.856 39.634 -0.099 1.00 43.19 318 ASP A C 1
ATOM 2470 O O . ASP A 1 318 ? -13.834 38.432 -0.358 1.00 43.19 318 ASP A O 1
ATOM 2474 N N . CYS A 1 319 ? -12.735 40.284 0.246 1.00 35.38 319 CYS A N 1
ATOM 2475 C CA . CYS A 1 319 ? -11.434 39.606 0.381 1.00 35.38 319 CYS A CA 1
ATOM 2476 C C . CYS A 1 319 ? -11.219 38.933 1.748 1.00 35.38 319 CYS A C 1
ATOM 2478 O O . CYS A 1 319 ? -10.321 38.106 1.875 1.00 35.38 319 CYS A O 1
ATOM 2480 N N . PHE A 1 320 ? -12.030 39.253 2.759 1.00 32.00 320 PHE A N 1
ATOM 2481 C CA . PHE A 1 320 ? -11.900 38.678 4.101 1.00 32.00 320 PHE A CA 1
ATOM 2482 C C . PHE A 1 320 ? -12.628 37.327 4.218 1.00 32.00 320 PHE A C 1
ATOM 2484 O O . PHE A 1 320 ? -12.231 36.454 4.984 1.00 32.00 320 PHE A O 1
ATOM 2491 N N . VAL A 1 321 ? -13.668 37.102 3.408 1.00 33.03 321 VAL A N 1
ATOM 2492 C CA . VAL A 1 321 ? -14.468 35.866 3.461 1.00 33.03 321 VAL A CA 1
ATOM 2493 C C . VAL A 1 321 ? -13.790 34.691 2.738 1.00 33.03 321 VAL A C 1
ATOM 2495 O O . VAL A 1 321 ? -14.039 33.542 3.096 1.00 33.03 321 VAL A O 1
ATOM 2498 N N . GLU A 1 322 ? -12.913 34.925 1.755 1.00 31.88 322 GLU A N 1
ATOM 2499 C CA . GLU A 1 322 ? -12.156 33.834 1.112 1.00 31.88 322 GLU A CA 1
ATOM 2500 C C . GLU A 1 322 ? -11.018 33.298 1.994 1.00 31.88 322 GLU A C 1
ATOM 2502 O O . GLU A 1 322 ? -10.768 32.096 1.978 1.00 31.88 322 GLU A O 1
ATOM 2507 N N . SER A 1 323 ? -10.405 34.133 2.837 1.00 34.66 323 SER A N 1
ATOM 2508 C CA . SER A 1 323 ? -9.391 33.709 3.815 1.00 34.66 323 SER A CA 1
ATOM 2509 C C . SER A 1 323 ? -9.990 33.120 5.100 1.00 34.66 323 SER A C 1
ATOM 2511 O O . SER A 1 323 ? -9.363 32.267 5.724 1.00 34.66 323 SER A O 1
ATOM 2513 N N . ILE A 1 324 ? -11.224 33.490 5.469 1.00 38.69 324 ILE A N 1
ATOM 2514 C CA . ILE A 1 324 ? -11.946 32.897 6.614 1.00 38.69 324 ILE A CA 1
ATOM 2515 C C . ILE A 1 324 ? -12.617 31.556 6.255 1.00 38.69 324 ILE A C 1
ATOM 2517 O O . ILE A 1 324 ? -12.871 30.737 7.134 1.00 38.69 324 ILE A O 1
ATOM 2521 N N . LYS A 1 325 ? -12.859 31.262 4.971 1.00 37.28 325 LYS A N 1
ATOM 2522 C CA . LYS A 1 325 ? -13.499 30.000 4.542 1.00 37.28 325 LYS A CA 1
ATOM 2523 C C . LYS A 1 325 ? -12.581 28.777 4.507 1.00 37.28 325 LYS A C 1
ATOM 2525 O O . LYS A 1 325 ? -13.083 27.665 4.343 1.00 37.28 325 LYS A O 1
ATOM 2530 N N . GLU A 1 326 ? -11.266 28.927 4.663 1.00 39.75 326 GLU A N 1
ATOM 2531 C CA . GLU A 1 326 ? -10.364 27.768 4.608 1.00 39.75 326 GLU A CA 1
ATOM 2532 C C . GLU A 1 326 ? -10.361 26.919 5.895 1.00 39.75 326 GLU A C 1
ATOM 2534 O O . GLU A 1 326 ? -9.966 25.751 5.833 1.00 39.75 326 GLU A O 1
ATOM 2539 N N . SER A 1 327 ? -10.892 27.408 7.026 1.00 43.31 327 SER A N 1
ATOM 2540 C CA . SER A 1 327 ? -11.026 26.603 8.256 1.00 43.31 327 SER A CA 1
ATOM 2541 C C . SER A 1 327 ? -12.119 25.528 8.160 1.00 43.31 327 SER A C 1
ATOM 2543 O O . SER A 1 327 ? -11.955 24.437 8.708 1.00 43.31 327 SER A O 1
ATOM 2545 N N . ASP A 1 328 ? -13.172 25.755 7.370 1.00 43.84 328 ASP A N 1
ATOM 2546 C CA . ASP A 1 328 ? -14.255 24.779 7.166 1.00 43.84 328 ASP A CA 1
ATOM 2547 C C . ASP A 1 328 ? -13.875 23.639 6.210 1.00 43.84 328 ASP A C 1
ATOM 2549 O O . ASP A 1 328 ? -14.536 22.602 6.176 1.00 43.84 328 ASP A O 1
ATOM 2553 N N . THR A 1 329 ? -12.787 23.781 5.448 1.00 45.31 329 THR A N 1
ATOM 2554 C CA . THR A 1 329 ? -12.364 22.736 4.500 1.00 45.31 329 THR A CA 1
ATOM 2555 C C . THR A 1 329 ? -11.585 21.592 5.155 1.00 45.31 329 THR A C 1
ATOM 2557 O O . THR A 1 329 ? -11.520 20.501 4.588 1.00 45.31 329 THR A O 1
ATOM 2560 N N . ASN A 1 330 ? -11.055 21.796 6.369 1.00 44.44 330 ASN A N 1
ATOM 2561 C CA . ASN A 1 330 ? -10.181 20.835 7.054 1.00 44.44 330 ASN A CA 1
ATOM 2562 C C . ASN A 1 330 ? -10.764 20.213 8.333 1.00 44.44 330 ASN A C 1
ATOM 2564 O O . ASN A 1 330 ? -10.123 19.350 8.931 1.00 44.44 330 ASN A O 1
ATOM 2568 N N . THR A 1 331 ? -11.989 20.559 8.739 1.00 57.34 331 THR A N 1
ATOM 2569 C CA . THR A 1 331 ? -12.673 19.887 9.866 1.00 57.34 331 THR A CA 1
ATOM 2570 C C . THR A 1 331 ? -13.252 18.519 9.485 1.00 57.34 331 THR A C 1
ATOM 2572 O O . THR A 1 331 ? -13.742 17.785 10.343 1.00 57.34 331 THR A O 1
ATOM 2575 N N . GLY A 1 332 ? -13.213 18.156 8.195 1.00 57.47 332 GLY A N 1
ATOM 2576 C CA . GLY A 1 332 ? -13.872 16.957 7.671 1.00 57.47 332 GLY A CA 1
ATOM 2577 C C . GLY A 1 332 ? -15.403 17.048 7.696 1.00 57.47 332 GLY A C 1
ATOM 2578 O O . GLY A 1 332 ? -16.080 16.048 7.454 1.00 57.47 332 GLY A O 1
ATOM 2579 N N . LEU A 1 333 ? -15.953 18.229 7.992 1.00 66.00 333 LEU A N 1
ATOM 2580 C CA . LEU A 1 333 ? -17.378 18.502 7.940 1.00 66.00 333 LEU A CA 1
ATOM 2581 C C . LEU A 1 333 ? -17.792 18.797 6.496 1.00 66.00 333 LEU A C 1
ATOM 2583 O O . LEU A 1 333 ? -17.088 19.464 5.742 1.00 66.00 333 LEU A O 1
ATOM 2587 N N . SER A 1 334 ? -18.943 18.265 6.089 1.00 58.78 334 SER A N 1
ATOM 2588 C CA . SER A 1 334 ? -19.531 18.637 4.800 1.00 58.78 334 SER A CA 1
ATOM 2589 C C . SER A 1 334 ? -20.038 20.078 4.852 1.00 58.78 334 SER A C 1
ATOM 2591 O O . SER A 1 334 ? -20.290 20.613 5.931 1.00 58.78 334 SER A O 1
ATOM 2593 N N . LEU A 1 335 ? -20.207 20.703 3.684 1.00 65.88 335 LEU A N 1
ATOM 2594 C CA . LEU A 1 335 ? -20.775 22.048 3.579 1.00 65.88 335 LEU A CA 1
ATOM 2595 C C . LEU A 1 335 ? -22.106 22.120 4.357 1.00 65.88 335 LEU A C 1
ATOM 2597 O O . LEU A 1 335 ? -22.943 21.237 4.154 1.00 65.88 335 LEU A O 1
ATOM 2601 N N . PRO A 1 336 ? -22.367 23.170 5.159 1.00 67.94 336 PRO A N 1
ATOM 2602 C CA . PRO A 1 336 ? -23.614 23.297 5.924 1.00 67.94 336 PRO A CA 1
ATOM 2603 C C . PRO A 1 336 ? -24.891 23.220 5.070 1.00 67.94 336 PRO A C 1
ATOM 2605 O O . PRO A 1 336 ? -25.954 22.847 5.556 1.00 67.94 336 PRO A O 1
ATOM 2608 N N . SER A 1 337 ? -24.797 23.525 3.772 1.00 70.50 337 SER A N 1
ATOM 2609 C CA . SER A 1 337 ? -25.889 23.385 2.800 1.00 70.50 337 SER A CA 1
ATOM 2610 C C . SER A 1 337 ? -26.232 21.935 2.436 1.00 70.50 337 SER A C 1
ATOM 2612 O O . SER A 1 337 ? -27.318 21.677 1.923 1.00 70.50 337 SER A O 1
ATOM 2614 N N . GLN A 1 338 ? -25.315 20.996 2.675 1.00 70.88 338 GLN A N 1
ATOM 2615 C CA . GLN A 1 338 ? -25.498 19.559 2.458 1.00 70.88 338 GLN A CA 1
ATOM 2616 C C . GLN A 1 338 ? -25.983 18.833 3.720 1.00 70.88 338 GLN A C 1
ATOM 2618 O O . GLN A 1 338 ? -26.276 17.640 3.648 1.00 70.88 338 GLN A O 1
ATOM 2623 N N . TRP A 1 339 ? -26.074 19.524 4.862 1.00 75.88 339 TRP A N 1
ATOM 2624 C CA . TRP A 1 339 ? -26.547 18.929 6.108 1.00 75.88 339 TRP A CA 1
ATOM 2625 C C . TRP A 1 339 ? -28.066 18.793 6.082 1.00 75.88 339 TRP A C 1
ATOM 2627 O O . TRP A 1 339 ? -28.800 19.783 6.021 1.00 75.88 339 TRP A O 1
ATOM 2637 N N . ASP A 1 340 ? -28.554 17.559 6.179 1.00 76.31 340 ASP A N 1
ATOM 2638 C CA . ASP A 1 340 ? -29.971 17.299 6.405 1.00 76.31 340 ASP A CA 1
ATOM 2639 C C . ASP A 1 340 ? -30.284 17.399 7.905 1.00 76.31 340 ASP A C 1
ATOM 2641 O O . ASP A 1 340 ? -30.433 16.411 8.625 1.00 76.31 340 ASP A O 1
ATOM 2645 N N . LEU A 1 341 ? -30.413 18.642 8.376 1.00 78.56 341 LEU A N 1
ATOM 2646 C CA . LEU A 1 341 ? -30.748 18.981 9.764 1.00 78.56 341 LEU A CA 1
ATOM 2647 C C . LEU A 1 341 ? -32.047 18.318 10.257 1.00 78.56 341 LEU A C 1
ATOM 2649 O O . LEU A 1 341 ? -32.268 18.214 11.467 1.00 78.56 341 LEU A O 1
ATOM 2653 N N . ILE A 1 342 ? -32.946 17.929 9.347 1.00 78.25 342 ILE A N 1
ATOM 2654 C CA . ILE A 1 342 ? -34.214 17.281 9.691 1.00 78.25 342 ILE A CA 1
ATOM 2655 C C . ILE A 1 342 ? -33.963 15.804 9.985 1.00 78.25 342 ILE A C 1
ATOM 2657 O O . ILE A 1 342 ? -34.430 15.315 11.017 1.00 78.25 342 ILE A O 1
ATOM 2661 N N . ALA A 1 343 ? -33.198 15.121 9.130 1.00 76.88 343 ALA A N 1
ATOM 2662 C CA . ALA A 1 343 ? -32.775 13.744 9.366 1.00 76.88 343 ALA A CA 1
ATOM 2663 C C . ALA A 1 343 ? -31.947 13.625 10.654 1.00 76.88 343 ALA A C 1
ATOM 2665 O O . ALA A 1 343 ? -32.228 12.755 11.477 1.00 76.88 343 ALA A O 1
ATOM 2666 N N . ASP A 1 344 ? -31.019 14.552 10.902 1.00 76.31 344 ASP A N 1
ATOM 2667 C CA . ASP A 1 344 ? -30.180 14.535 12.107 1.00 76.31 344 ASP A CA 1
ATOM 2668 C C . ASP A 1 344 ? -31.000 14.725 13.389 1.00 76.31 344 ASP A C 1
ATOM 2670 O O . ASP A 1 344 ? -30.818 14.010 14.377 1.00 76.31 344 ASP A O 1
ATOM 2674 N N . LYS A 1 345 ? -31.972 15.647 13.379 1.00 78.19 345 LYS A N 1
ATOM 2675 C CA . LYS A 1 345 ? -32.893 15.830 14.512 1.00 78.19 345 LYS A CA 1
ATOM 2676 C C . LYS A 1 345 ? -33.762 14.599 14.748 1.00 78.19 345 LYS A C 1
ATOM 2678 O O . LYS A 1 345 ? -34.038 14.281 15.902 1.00 78.19 345 LYS A O 1
ATOM 2683 N N . GLN A 1 346 ? -34.184 13.909 13.690 1.00 74.50 346 GLN A N 1
ATOM 2684 C CA . GLN A 1 346 ? -34.912 12.646 13.818 1.00 74.50 346 GLN A CA 1
ATOM 2685 C C . GLN A 1 346 ? -34.010 11.539 14.378 1.00 74.50 346 GLN A C 1
ATOM 2687 O O . GLN A 1 346 ? -34.423 10.851 15.307 1.00 74.50 346 GLN A O 1
ATOM 2692 N N . MET A 1 347 ? -32.759 11.428 13.921 1.00 69.25 347 MET A N 1
ATOM 2693 C CA . MET A 1 347 ? -31.790 10.459 14.447 1.00 69.25 347 MET A CA 1
ATOM 2694 C C . MET A 1 347 ? -31.475 10.685 15.929 1.00 69.25 347 MET A C 1
ATOM 2696 O O . MET A 1 347 ? -31.449 9.726 16.692 1.00 69.25 347 MET A O 1
ATOM 2700 N N . ILE A 1 348 ? -31.309 11.935 16.375 1.00 73.56 348 ILE A N 1
ATOM 2701 C CA . ILE A 1 348 ? -31.062 12.253 17.795 1.00 73.56 348 ILE A CA 1
ATOM 2702 C C . ILE A 1 348 ? -32.250 11.847 18.683 1.00 73.56 348 ILE A C 1
ATOM 2704 O O . ILE A 1 348 ? -32.065 11.490 19.850 1.00 73.56 348 ILE A O 1
ATOM 2708 N N . VAL A 1 349 ? -33.472 11.911 18.150 1.00 72.44 349 VAL A N 1
ATOM 2709 C CA . VAL A 1 349 ? -34.693 11.559 18.885 1.00 72.44 349 VAL A CA 1
ATOM 2710 C C . VAL A 1 349 ? -34.942 10.045 18.878 1.00 72.44 349 VAL A C 1
ATOM 2712 O O . VAL A 1 349 ? -35.328 9.499 19.915 1.00 72.44 349 VAL A O 1
ATOM 2715 N N . ASP A 1 350 ? -34.689 9.365 17.757 1.00 64.62 350 ASP A N 1
ATOM 2716 C CA . ASP A 1 350 ? -35.019 7.945 17.571 1.00 64.62 350 ASP A CA 1
ATOM 2717 C C . ASP A 1 350 ? -33.886 6.974 17.947 1.00 64.62 350 ASP A C 1
ATOM 2719 O O . ASP A 1 350 ? -34.159 5.854 18.397 1.00 64.62 350 ASP A O 1
ATOM 2723 N N . GLU A 1 351 ? -32.616 7.357 17.786 1.00 66.12 351 GLU A N 1
ATOM 2724 C CA . GLU A 1 351 ? -31.476 6.458 17.983 1.00 66.12 351 GLU A CA 1
ATOM 2725 C C . GLU A 1 351 ? -30.752 6.719 19.307 1.00 66.12 351 GLU A C 1
ATOM 2727 O O . GLU A 1 351 ? -29.945 7.632 19.472 1.00 66.12 351 GLU A O 1
ATOM 2732 N N . GLN A 1 352 ? -31.011 5.849 20.285 1.00 70.12 352 GLN A N 1
ATOM 2733 C CA . GLN A 1 352 ? -30.205 5.794 21.502 1.00 70.12 352 GLN A CA 1
ATOM 2734 C C . GLN A 1 352 ? -28.859 5.105 21.223 1.00 70.12 352 GLN A C 1
ATOM 2736 O O . GLN A 1 352 ? -28.805 4.128 20.472 1.00 70.12 352 GLN A O 1
ATOM 2741 N N . PRO A 1 353 ? -27.761 5.554 21.860 1.00 78.88 353 PRO A N 1
ATOM 2742 C CA . PRO A 1 353 ? -26.432 5.015 21.601 1.00 78.88 353 PRO A CA 1
ATOM 2743 C C . PRO A 1 353 ? -26.329 3.552 22.045 1.00 78.88 353 PRO A C 1
ATOM 2745 O O . PRO A 1 353 ? -26.419 3.252 23.234 1.00 78.88 353 PRO A O 1
ATOM 2748 N N . LEU A 1 354 ? -26.067 2.644 21.107 1.00 85.56 354 LEU A N 1
ATOM 2749 C CA . LEU A 1 354 ? -25.932 1.208 21.374 1.00 85.56 354 LEU A CA 1
ATOM 2750 C C . LEU A 1 354 ? -24.535 0.857 21.921 1.00 85.56 354 LEU A C 1
ATOM 2752 O O . LEU A 1 354 ? -23.523 1.448 21.540 1.00 85.56 354 LEU A O 1
ATOM 2756 N N . HIS A 1 355 ? -24.460 -0.138 22.806 1.00 86.94 355 HIS A N 1
ATOM 2757 C CA . HIS A 1 355 ? -23.209 -0.805 23.162 1.00 86.94 355 HIS A CA 1
ATOM 2758 C C . HIS A 1 355 ? -22.905 -1.923 22.170 1.00 86.94 355 HIS A C 1
ATOM 2760 O O . HIS A 1 355 ? -23.748 -2.768 21.881 1.00 86.94 355 HIS A O 1
ATOM 2766 N N . VAL A 1 356 ? -21.669 -1.953 21.677 1.00 88.62 356 VAL A N 1
ATOM 2767 C CA . VAL A 1 356 ? -21.205 -3.037 20.814 1.00 88.62 356 VAL A CA 1
ATOM 2768 C C . VAL A 1 356 ? -20.818 -4.233 21.667 1.00 88.62 356 VAL A C 1
ATOM 2770 O O . VAL A 1 356 ? -20.039 -4.105 22.612 1.00 88.62 356 VAL A O 1
ATOM 2773 N N . ALA A 1 357 ? -21.337 -5.398 21.307 1.00 89.00 357 ALA A N 1
ATOM 2774 C CA . ALA A 1 357 ? -21.077 -6.633 22.018 1.00 89.00 357 ALA A CA 1
ATOM 2775 C C . ALA A 1 357 ? -21.015 -7.823 21.050 1.00 89.00 357 ALA A C 1
ATOM 2777 O O . ALA A 1 357 ? -21.399 -7.697 19.889 1.00 89.00 357 ALA A O 1
ATOM 2778 N N . THR A 1 358 ? -20.504 -8.971 21.497 1.00 88.69 358 THR A N 1
ATOM 2779 C CA . THR A 1 358 ? -20.363 -10.171 20.651 1.00 88.69 358 THR A CA 1
ATOM 2780 C C . THR A 1 358 ? -21.267 -11.284 21.161 1.00 88.69 358 THR A C 1
ATOM 2782 O O . THR A 1 358 ? -21.214 -11.634 22.339 1.00 88.69 358 THR A O 1
ATOM 2785 N N . CYS A 1 359 ? -22.097 -11.859 20.292 1.00 87.38 359 CYS A N 1
ATOM 2786 C CA . CYS A 1 359 ? -22.915 -13.013 20.644 1.00 87.38 359 CYS A CA 1
ATOM 2787 C C . CYS A 1 359 ? -22.015 -14.244 20.801 1.00 87.38 359 CYS A C 1
ATOM 2789 O O . CYS A 1 359 ? -21.365 -14.670 19.854 1.00 87.38 359 CYS A O 1
ATOM 2791 N N . THR A 1 360 ? -21.954 -14.817 21.998 1.00 87.06 360 THR A N 1
ATOM 2792 C CA . THR A 1 360 ? -21.105 -15.984 22.294 1.00 87.06 360 THR A CA 1
ATOM 2793 C C . THR A 1 360 ? -21.873 -17.293 22.242 1.00 87.06 360 THR A C 1
ATOM 2795 O O . THR A 1 360 ? -21.309 -18.322 21.878 1.00 87.06 360 THR A O 1
ATOM 2798 N N . GLN A 1 361 ? -23.153 -17.271 22.606 1.00 85.88 361 GLN A N 1
ATOM 2799 C CA . GLN A 1 361 ? -23.985 -18.464 22.646 1.00 85.88 361 GLN A CA 1
ATOM 2800 C C . GLN A 1 361 ? -25.458 -18.095 22.487 1.00 85.88 361 GLN A C 1
ATOM 2802 O O . GLN A 1 361 ? -25.906 -17.074 23.004 1.00 85.88 361 GLN A O 1
ATOM 2807 N N . ILE A 1 362 ? -26.218 -18.959 21.817 1.00 85.31 362 ILE A N 1
ATOM 2808 C CA . ILE A 1 362 ? -27.677 -18.859 21.711 1.00 85.31 362 ILE A CA 1
ATOM 2809 C C . ILE A 1 362 ? -28.285 -19.893 22.663 1.00 85.31 362 ILE A C 1
ATOM 2811 O O . ILE A 1 362 ? -27.967 -21.081 22.590 1.00 85.31 362 ILE A O 1
ATOM 2815 N N . ILE A 1 363 ? -29.137 -19.437 23.577 1.00 80.50 363 ILE A N 1
ATOM 2816 C CA . ILE A 1 363 ? -29.896 -20.260 24.517 1.00 80.50 363 ILE A CA 1
ATOM 2817 C C . ILE A 1 363 ? -31.325 -20.367 23.971 1.00 80.50 363 ILE A C 1
ATOM 2819 O O . ILE A 1 363 ? -32.013 -19.359 23.805 1.00 80.50 363 ILE A O 1
ATOM 2823 N N . SER A 1 364 ? -31.767 -21.604 23.716 1.00 68.94 364 SER A N 1
ATOM 2824 C CA . SER A 1 364 ? -33.061 -21.951 23.090 1.00 68.94 364 SER A CA 1
ATOM 2825 C C . SER A 1 364 ? -33.236 -21.373 21.671 1.00 68.94 364 SER A C 1
ATOM 2827 O O . SER A 1 364 ? -33.844 -20.318 21.500 1.00 68.94 364 SER A O 1
ATOM 2829 N N . PRO A 1 365 ? -32.708 -22.049 20.631 1.00 63.03 365 PRO A N 1
ATOM 2830 C CA . PRO A 1 365 ? -32.924 -21.627 19.251 1.00 63.03 365 PRO A CA 1
ATOM 2831 C C . PRO A 1 365 ? -34.397 -21.813 18.838 1.00 63.03 365 PRO A C 1
ATOM 2833 O O . PRO A 1 365 ? -35.003 -22.836 19.155 1.00 63.03 365 PRO A O 1
ATOM 2836 N N . ASN A 1 366 ? -34.934 -20.860 18.068 1.00 60.47 366 ASN A N 1
ATOM 2837 C CA . ASN A 1 366 ? -36.230 -20.926 17.364 1.00 60.47 366 ASN A CA 1
ATOM 2838 C C . ASN A 1 366 ? -37.519 -20.854 18.210 1.00 60.47 366 ASN A C 1
ATOM 2840 O O . ASN A 1 366 ? -38.573 -21.299 17.758 1.00 60.47 366 ASN A O 1
ATOM 2844 N N . THR A 1 367 ? -37.470 -20.260 19.398 1.00 66.06 367 THR A N 1
ATOM 2845 C CA . THR A 1 367 ? -38.664 -19.856 20.165 1.00 66.06 367 THR A CA 1
ATOM 2846 C C . THR A 1 367 ? -38.763 -18.333 20.230 1.00 66.06 367 THR A C 1
ATOM 2848 O O . THR A 1 367 ? -37.734 -17.665 20.182 1.00 66.06 367 THR A O 1
ATOM 2851 N N . GLU A 1 368 ? -39.973 -17.776 20.365 1.00 60.91 368 GLU A N 1
ATOM 2852 C CA . GLU A 1 368 ? -40.181 -16.320 20.533 1.00 60.91 368 GLU A CA 1
ATOM 2853 C C . GLU A 1 368 ? -39.395 -15.755 21.738 1.00 60.91 368 GLU A C 1
ATOM 2855 O O . GLU A 1 368 ? -38.946 -14.615 21.702 1.00 60.91 368 GLU A O 1
ATOM 2860 N N . ASP A 1 369 ? -39.098 -16.598 22.737 1.00 66.88 369 ASP A N 1
ATOM 2861 C CA . ASP A 1 369 ? -38.230 -16.301 23.887 1.00 66.88 369 ASP A CA 1
ATOM 2862 C C . ASP A 1 369 ? -36.751 -16.703 23.672 1.00 66.88 369 ASP A C 1
ATOM 2864 O O . ASP A 1 369 ? -36.102 -17.252 24.571 1.00 66.88 369 ASP A O 1
ATOM 2868 N N . ALA A 1 370 ? -36.193 -16.493 22.477 1.00 75.00 370 ALA A N 1
ATOM 2869 C CA . ALA A 1 370 ? -34.770 -16.745 22.238 1.00 75.00 370 ALA A CA 1
ATOM 2870 C C . ALA A 1 370 ? -33.906 -15.838 23.136 1.00 75.00 370 ALA A C 1
ATOM 2872 O O . ALA A 1 370 ? -34.040 -14.611 23.133 1.00 75.00 370 ALA A O 1
ATOM 2873 N N . LYS A 1 371 ? -33.008 -16.446 23.920 1.00 85.25 371 LYS A N 1
ATOM 2874 C CA . LYS A 1 371 ? -32.074 -15.731 24.801 1.00 85.25 371 LYS A CA 1
ATOM 2875 C C . LYS A 1 371 ? -30.665 -15.860 24.258 1.00 85.25 371 LYS A C 1
ATOM 2877 O O . LYS A 1 371 ? -30.245 -16.929 23.830 1.00 85.25 371 LYS A O 1
ATOM 2882 N N . TYR A 1 372 ? -29.899 -14.786 24.334 1.00 87.75 372 TYR A N 1
ATOM 2883 C CA . TYR A 1 372 ? -28.553 -14.726 23.782 1.00 87.75 372 TYR A CA 1
ATOM 2884 C C . TYR A 1 372 ? -27.567 -14.413 24.898 1.00 87.75 372 TYR A C 1
ATOM 2886 O O . TYR A 1 372 ? -27.821 -13.551 25.732 1.00 87.75 372 TYR A O 1
ATOM 2894 N N . VAL A 1 373 ? -26.434 -15.109 24.929 1.00 90.44 373 VAL A N 1
ATOM 2895 C CA . VAL A 1 373 ? -25.312 -14.751 25.798 1.00 90.44 373 VAL A CA 1
ATOM 2896 C C . VAL A 1 373 ? -24.404 -13.830 25.014 1.00 90.44 373 VAL A C 1
ATOM 2898 O O . VAL A 1 373 ? -23.805 -14.227 24.012 1.00 90.44 373 VAL A O 1
ATOM 2901 N N . VAL A 1 374 ? -24.293 -12.599 25.478 1.00 90.06 374 VAL A N 1
ATOM 2902 C CA . VAL A 1 374 ? -23.559 -11.543 24.802 1.00 90.06 374 VAL A CA 1
ATOM 2903 C C . VAL A 1 374 ? -22.414 -11.073 25.689 1.00 90.06 374 VAL A C 1
ATOM 2905 O O . VAL A 1 374 ? -22.603 -10.825 26.876 1.00 90.06 374 VAL A O 1
ATOM 2908 N N . ASP A 1 375 ? -21.219 -10.993 25.110 1.00 90.19 375 ASP A N 1
ATOM 2909 C CA . ASP A 1 375 ? -19.997 -10.559 25.780 1.00 90.19 375 ASP A CA 1
ATOM 2910 C C . ASP A 1 375 ? -19.674 -9.109 25.412 1.00 90.19 375 ASP A C 1
ATOM 2912 O O . ASP A 1 375 ? -19.521 -8.766 24.234 1.00 90.19 375 ASP A O 1
ATOM 2916 N N . MET A 1 376 ? -19.605 -8.253 26.427 1.00 86.56 376 MET A N 1
ATOM 2917 C CA . MET A 1 376 ? -19.265 -6.839 26.309 1.00 86.56 376 MET A CA 1
ATOM 2918 C C . MET A 1 376 ? -17.837 -6.638 26.812 1.00 86.56 376 MET A C 1
ATOM 2920 O O . MET A 1 376 ? -17.587 -6.815 28.003 1.00 86.56 376 MET A O 1
ATOM 2924 N N . GLU A 1 377 ? -16.922 -6.187 25.943 1.00 78.12 377 GLU A N 1
ATOM 2925 C CA . GLU A 1 377 ? -15.471 -6.108 26.224 1.00 78.12 377 GLU A CA 1
ATOM 2926 C C . GLU A 1 377 ? -15.111 -5.390 27.546 1.00 78.12 377 GLU A C 1
ATOM 2928 O O . GLU A 1 377 ? -14.084 -5.698 28.143 1.00 78.12 377 GLU A O 1
ATOM 2933 N N . LYS A 1 378 ? -15.941 -4.451 28.031 1.00 79.25 378 LYS A N 1
ATOM 2934 C CA . LYS A 1 378 ? -15.696 -3.686 29.272 1.00 79.25 378 LYS A CA 1
ATOM 2935 C C . LYS A 1 378 ? -16.543 -4.102 30.481 1.00 79.25 378 LYS A C 1
ATOM 2937 O O . LYS A 1 378 ? -16.214 -3.710 31.594 1.00 79.25 378 LYS A O 1
ATOM 2942 N N . ILE A 1 379 ? -17.647 -4.821 30.275 1.00 80.56 379 ILE A N 1
ATOM 2943 C CA . ILE A 1 379 ? -18.700 -5.014 31.296 1.00 80.56 379 ILE A CA 1
ATOM 2944 C C . ILE A 1 379 ? -18.867 -6.504 31.648 1.00 80.56 379 ILE A C 1
ATOM 2946 O O . ILE A 1 379 ? -19.272 -6.835 32.760 1.00 80.56 379 ILE A O 1
ATOM 2950 N N . GLY A 1 380 ? -18.494 -7.411 30.738 1.00 84.81 380 GLY A N 1
ATOM 2951 C CA . GLY A 1 380 ? -18.602 -8.858 30.911 1.00 84.81 380 GLY A CA 1
ATOM 2952 C C . GLY A 1 380 ? -19.786 -9.469 30.159 1.00 84.81 380 GLY A C 1
ATOM 2953 O O . GLY A 1 380 ? -20.317 -8.884 29.213 1.00 84.81 380 GLY A O 1
ATOM 2954 N N . LYS A 1 381 ? -20.187 -10.678 30.571 1.00 90.31 381 LYS A N 1
ATOM 2955 C CA . LYS A 1 381 ? -21.188 -11.495 29.869 1.00 90.31 381 LYS A CA 1
ATOM 2956 C C . LYS A 1 381 ? -22.588 -11.298 30.437 1.00 90.31 381 LYS A C 1
ATOM 2958 O O . LYS A 1 381 ? -22.795 -11.447 31.639 1.00 90.31 381 LYS A O 1
ATOM 2963 N N . PHE A 1 382 ? -23.555 -11.066 29.557 1.00 89.06 382 PHE A N 1
ATOM 2964 C CA . PHE A 1 382 ? -24.963 -10.870 29.896 1.00 89.06 382 PHE A CA 1
ATOM 2965 C C . PHE A 1 382 ? -25.858 -11.818 29.110 1.00 89.06 382 PHE A C 1
ATOM 2967 O O . PHE A 1 382 ? -25.560 -12.172 27.972 1.00 89.06 382 PHE A O 1
ATOM 2974 N N . VAL A 1 383 ? -26.979 -12.207 29.716 1.00 89.44 383 VAL A N 1
ATOM 2975 C CA . VAL A 1 383 ? -28.060 -12.899 29.012 1.00 89.44 383 VAL A CA 1
ATOM 2976 C C . VAL A 1 383 ? -29.072 -11.850 28.584 1.00 89.44 383 VAL A C 1
ATOM 2978 O O . VAL A 1 383 ? -29.684 -11.201 29.431 1.00 89.44 383 VAL A O 1
ATOM 2981 N N . VAL A 1 384 ? -29.226 -11.681 27.278 1.00 88.25 384 VAL A N 1
ATOM 2982 C CA . VAL A 1 384 ? -30.043 -10.637 26.663 1.00 88.25 384 VAL A CA 1
ATOM 2983 C C . VAL A 1 384 ? -31.176 -11.243 25.844 1.00 88.25 384 VAL A C 1
ATOM 2985 O O . VAL A 1 384 ? -31.059 -12.350 25.312 1.00 88.25 384 VAL A O 1
ATOM 2988 N N . GLY A 1 385 ? -32.287 -10.515 25.771 1.00 86.06 385 GLY A N 1
ATOM 2989 C CA . GLY A 1 385 ? -33.402 -10.834 24.882 1.00 86.06 385 GLY A CA 1
ATOM 2990 C C . GLY A 1 385 ? -33.229 -10.206 23.499 1.00 86.06 385 GLY A C 1
ATOM 2991 O O . GLY A 1 385 ? -32.386 -9.325 23.295 1.00 86.06 385 GLY A O 1
ATOM 2992 N N . LEU A 1 386 ? -34.062 -10.651 22.564 1.00 85.06 386 LEU A N 1
ATOM 2993 C CA . LEU A 1 386 ? -34.213 -10.031 21.253 1.00 85.06 386 LEU A CA 1
ATOM 2994 C C . LEU A 1 386 ? -35.018 -8.723 21.374 1.00 85.06 386 LEU A C 1
ATOM 2996 O O . LEU A 1 386 ? -35.967 -8.658 22.155 1.00 85.06 386 LEU A O 1
ATOM 3000 N N . GLY A 1 387 ? -34.634 -7.681 20.638 1.00 81.94 387 GLY A N 1
ATOM 3001 C CA . GLY A 1 387 ? -35.400 -6.440 20.507 1.00 81.94 387 GLY A CA 1
ATOM 3002 C C . GLY A 1 387 ? -36.287 -6.439 19.261 1.00 81.94 387 GLY A C 1
ATOM 3003 O O . GLY A 1 387 ? -36.043 -7.192 18.318 1.00 81.94 387 GLY A O 1
ATOM 3004 N N . ASP A 1 388 ? -37.278 -5.543 19.239 1.00 78.31 388 ASP A N 1
ATOM 3005 C CA . ASP A 1 388 ? -38.348 -5.481 18.225 1.00 78.31 388 ASP A CA 1
ATOM 3006 C C . ASP A 1 388 ? -37.854 -5.295 16.775 1.00 78.31 388 ASP A C 1
ATOM 3008 O O . ASP A 1 388 ? -38.574 -5.601 15.827 1.00 78.31 388 ASP A O 1
ATOM 3012 N N . LYS A 1 389 ? -36.632 -4.775 16.593 1.00 76.62 389 LYS A N 1
ATOM 3013 C CA . LYS A 1 389 ? -36.038 -4.469 15.280 1.00 76.62 389 LYS A CA 1
ATOM 3014 C C . LYS A 1 389 ? -35.264 -5.630 14.642 1.00 76.62 389 LYS A C 1
ATOM 3016 O O . LYS A 1 389 ? -34.884 -5.512 13.482 1.00 76.62 389 LYS A O 1
ATOM 3021 N N . SER A 1 390 ? -35.013 -6.721 15.365 1.00 77.62 390 SER A N 1
ATOM 3022 C CA . SER A 1 390 ? -34.179 -7.836 14.887 1.00 77.62 390 SER A CA 1
ATOM 3023 C C . SER A 1 390 ? -34.964 -9.140 14.834 1.00 77.62 390 SER A C 1
ATOM 3025 O O . SER A 1 390 ? -35.853 -9.350 15.655 1.00 77.62 390 SER A O 1
ATOM 3027 N N . SER A 1 391 ? -34.641 -10.026 13.886 1.00 81.00 391 SER A N 1
ATOM 3028 C CA . SER A 1 391 ? -35.242 -11.364 13.807 1.00 81.00 391 SER A CA 1
ATOM 3029 C C . SER A 1 391 ? -34.292 -12.448 14.351 1.00 81.00 391 SER A C 1
ATOM 3031 O O . SER A 1 391 ? -33.075 -12.336 14.184 1.00 81.00 391 SER A O 1
ATOM 3033 N N . PRO A 1 392 ? -34.797 -13.536 14.978 1.00 80.06 392 PRO A N 1
ATOM 3034 C CA . PRO A 1 392 ? -33.942 -14.594 15.531 1.00 80.06 392 PRO A CA 1
ATOM 3035 C C . PRO A 1 392 ? -33.060 -15.292 14.488 1.00 80.06 392 PRO A C 1
ATOM 3037 O O . PRO A 1 392 ? -32.016 -15.840 14.832 1.00 80.06 392 PRO A O 1
ATOM 3040 N N . THR A 1 393 ? -33.485 -15.280 13.222 1.00 82.25 393 THR A N 1
ATOM 3041 C CA . THR A 1 393 ? -32.788 -15.867 12.070 1.00 82.25 393 THR A CA 1
ATOM 3042 C C . THR A 1 393 ? -31.563 -15.083 11.612 1.00 82.25 393 THR A C 1
ATOM 3044 O O . THR A 1 393 ? -30.713 -15.653 10.938 1.00 82.25 393 THR A O 1
ATOM 3047 N N . GLU A 1 394 ? -31.463 -13.797 11.947 1.00 81.25 394 GLU A N 1
ATOM 3048 C CA . GLU A 1 394 ? -30.348 -12.938 11.523 1.00 81.25 394 GLU A CA 1
ATOM 3049 C C . GLU A 1 394 ? -29.142 -13.009 12.464 1.00 81.25 394 GLU A C 1
ATOM 3051 O O . GLU A 1 394 ? -28.056 -12.558 12.106 1.00 81.25 394 GLU A O 1
ATOM 3056 N N . ILE A 1 395 ? -29.321 -13.551 13.673 1.00 83.75 395 ILE A N 1
ATOM 3057 C CA . ILE A 1 395 ? -28.284 -13.559 14.704 1.00 83.75 395 ILE A CA 1
ATOM 3058 C C . ILE A 1 395 ? -27.595 -14.916 14.735 1.00 83.75 395 ILE A C 1
ATOM 3060 O O . ILE A 1 395 ? -28.159 -15.919 15.174 1.00 83.75 395 ILE A O 1
ATOM 3064 N N . GLU A 1 396 ? -26.324 -14.917 14.349 1.00 83.75 396 GLU A N 1
ATOM 3065 C CA . GLU A 1 396 ? -25.453 -16.083 14.437 1.00 83.75 396 GLU A CA 1
ATOM 3066 C C . GLU A 1 396 ? -24.501 -16.004 15.639 1.00 83.75 396 GLU A C 1
ATOM 3068 O O . GLU A 1 396 ? -24.144 -14.931 16.140 1.00 83.75 396 GLU A O 1
ATOM 3073 N N . VAL A 1 397 ? -24.050 -17.173 16.098 1.00 85.06 397 VAL A N 1
ATOM 3074 C CA . VAL A 1 397 ? -23.013 -17.271 17.132 1.00 85.06 397 VAL A CA 1
ATOM 3075 C C . VAL A 1 397 ? -21.707 -16.683 16.593 1.00 85.06 397 VAL A C 1
ATOM 3077 O O . VAL A 1 397 ? -21.234 -17.063 15.527 1.00 85.06 397 VAL A O 1
ATOM 3080 N N . GLY A 1 398 ? -21.100 -15.777 17.354 1.00 83.06 398 GLY A N 1
ATOM 3081 C CA . GLY A 1 398 ? -19.881 -15.056 16.989 1.00 83.06 398 GLY A CA 1
ATOM 3082 C C . GLY A 1 398 ? -20.129 -13.716 16.292 1.00 83.06 398 GLY A C 1
ATOM 3083 O O . GLY A 1 398 ? -19.172 -12.980 16.050 1.00 83.06 398 GLY A O 1
ATOM 3084 N N . MET A 1 399 ? -21.385 -13.362 15.993 1.00 85.00 399 MET A N 1
ATOM 3085 C CA . MET A 1 399 ? -21.716 -12.085 15.363 1.00 85.00 399 MET A CA 1
ATOM 3086 C C . MET A 1 399 ? -21.623 -10.924 16.361 1.00 85.00 399 MET A C 1
ATOM 3088 O O . MET A 1 399 ? -21.945 -11.066 17.546 1.00 85.00 399 MET A O 1
ATOM 3092 N N . ARG A 1 400 ? -21.196 -9.749 15.886 1.00 87.50 400 ARG A N 1
ATOM 3093 C CA . ARG A 1 400 ? -21.288 -8.516 16.674 1.00 87.50 400 ARG A CA 1
ATOM 3094 C C . ARG A 1 400 ? -22.726 -8.026 16.646 1.00 87.50 400 ARG A C 1
ATOM 3096 O O . ARG A 1 400 ? -23.380 -8.081 15.616 1.00 87.50 400 ARG A O 1
ATOM 3103 N N . VAL A 1 401 ? -23.215 -7.533 17.769 1.00 89.56 401 VAL A N 1
ATOM 3104 C CA . VAL A 1 401 ? -24.584 -7.048 17.929 1.00 89.56 401 VAL A CA 1
ATOM 3105 C C . VAL A 1 401 ? -24.569 -5.726 18.686 1.00 89.56 401 VAL A C 1
ATOM 3107 O O . VAL A 1 401 ? -23.759 -5.520 19.594 1.00 89.56 401 VAL A O 1
ATOM 3110 N N . GLY A 1 402 ? -25.447 -4.813 18.285 1.00 89.88 402 GLY A N 1
ATOM 3111 C CA . GLY A 1 402 ? -25.731 -3.581 19.004 1.00 89.88 402 GLY A CA 1
ATOM 3112 C C . GLY A 1 402 ? -26.764 -3.854 20.089 1.00 89.88 402 GLY A C 1
ATOM 3113 O O . GLY A 1 402 ? -27.891 -4.252 19.792 1.00 89.88 402 GLY A O 1
ATOM 3114 N N . VAL A 1 403 ? -26.374 -3.653 21.343 1.00 88.62 403 VAL A N 1
ATOM 3115 C CA . VAL A 1 403 ? -27.211 -3.869 22.523 1.00 88.62 403 VAL A CA 1
ATOM 3116 C C . VAL A 1 403 ? -27.589 -2.524 23.132 1.00 88.62 403 VAL A C 1
ATOM 3118 O O . VAL A 1 403 ? -26.741 -1.648 23.287 1.00 88.62 403 VAL A O 1
ATOM 3121 N N . ASP A 1 404 ? -28.854 -2.352 23.504 1.00 87.25 404 ASP A N 1
ATOM 3122 C CA . ASP A 1 404 ? -29.304 -1.150 24.212 1.00 87.25 404 ASP A CA 1
ATOM 3123 C C . ASP A 1 404 ? -28.662 -1.028 25.610 1.00 87.25 404 ASP A C 1
ATOM 3125 O O . ASP A 1 404 ? -28.502 -2.021 26.322 1.00 87.25 404 ASP A O 1
ATOM 3129 N N . ARG A 1 405 ? -28.332 0.199 26.039 1.00 81.75 405 ARG A N 1
ATOM 3130 C CA . ARG A 1 405 ? -27.694 0.466 27.344 1.00 81.75 405 ARG A CA 1
ATOM 3131 C C . ARG A 1 405 ? -28.628 0.238 28.524 1.00 81.75 405 ARG A C 1
ATOM 3133 O O . ARG A 1 405 ? -28.163 -0.108 29.605 1.00 81.75 405 ARG A O 1
ATOM 3140 N N . LYS A 1 406 ? -29.927 0.506 28.350 1.00 82.38 406 LYS A N 1
ATOM 3141 C CA . LYS A 1 406 ? -30.899 0.471 29.453 1.00 82.38 406 LYS A CA 1
ATOM 3142 C C . LYS A 1 406 ? -31.502 -0.913 29.618 1.00 82.38 406 LYS A C 1
ATOM 3144 O O . LYS A 1 406 ? -31.527 -1.439 30.727 1.00 82.38 406 LYS A O 1
ATOM 3149 N N . LYS A 1 407 ? -32.015 -1.487 28.527 1.00 82.56 407 LYS A N 1
ATOM 3150 C CA . LYS A 1 407 ? -32.752 -2.757 28.573 1.00 82.56 407 LYS A CA 1
ATOM 3151 C C . LYS A 1 407 ? -31.894 -3.987 28.298 1.00 82.56 407 LYS A C 1
ATOM 3153 O O . LYS A 1 407 ? -32.392 -5.090 28.496 1.00 82.56 407 LYS A O 1
ATOM 3158 N N . TYR A 1 408 ? -30.648 -3.815 27.850 1.00 85.19 408 TYR A N 1
ATOM 3159 C CA . TYR A 1 408 ? -29.779 -4.910 27.418 1.00 85.19 408 TYR A CA 1
ATOM 3160 C C . TYR A 1 408 ? -30.505 -5.881 26.476 1.00 85.19 408 TYR A C 1
ATOM 3162 O O . TYR A 1 408 ? -30.618 -7.074 26.743 1.00 85.19 408 TYR A O 1
ATOM 3170 N N . GLN A 1 409 ? -31.045 -5.342 25.384 1.00 87.69 409 GLN A N 1
ATOM 3171 C CA . GLN A 1 409 ? -31.701 -6.099 24.314 1.00 87.69 409 GLN A CA 1
ATOM 3172 C C . GLN A 1 409 ? -30.947 -5.886 23.005 1.00 87.69 409 GLN A C 1
ATOM 3174 O O . GLN A 1 409 ? -30.432 -4.790 22.765 1.00 87.69 409 GLN A O 1
ATOM 3179 N N . ILE A 1 410 ? -30.879 -6.921 22.170 1.00 87.94 410 ILE A N 1
ATOM 3180 C CA . ILE A 1 410 ? -30.243 -6.831 20.851 1.00 87.94 410 ILE A CA 1
ATOM 3181 C C . ILE A 1 410 ? -31.163 -6.049 19.913 1.00 87.94 410 ILE A C 1
ATOM 3183 O O . ILE A 1 410 ? -32.308 -6.435 19.723 1.00 87.94 410 ILE A O 1
ATOM 3187 N N . GLN A 1 411 ? -30.671 -4.953 19.337 1.00 86.50 411 GLN A N 1
ATOM 3188 C CA . GLN A 1 411 ? -31.439 -4.122 18.405 1.00 86.50 411 GLN A CA 1
ATOM 3189 C C . GLN A 1 411 ? -31.065 -4.405 16.952 1.00 86.50 411 GLN A C 1
ATOM 3191 O O . GLN A 1 411 ? -31.943 -4.566 16.112 1.00 86.50 411 GLN A O 1
ATOM 3196 N N . ILE A 1 412 ? -29.762 -4.439 16.651 1.00 87.38 412 ILE A N 1
ATOM 3197 C CA . ILE A 1 412 ? -29.254 -4.526 15.277 1.00 87.38 412 ILE A CA 1
ATOM 3198 C C . ILE A 1 412 ? -28.028 -5.453 15.241 1.00 87.38 412 ILE A C 1
ATOM 3200 O O . ILE A 1 412 ? -27.127 -5.295 16.075 1.00 87.38 412 ILE A O 1
ATOM 3204 N N . PRO A 1 413 ? -27.948 -6.405 14.295 1.00 88.00 413 PRO A N 1
ATOM 3205 C CA . PRO A 1 413 ? -26.721 -7.144 14.028 1.00 88.00 413 PRO A CA 1
ATOM 3206 C C . PRO A 1 413 ? -25.684 -6.236 13.350 1.00 88.00 413 PRO A C 1
ATOM 3208 O O . PRO A 1 413 ? -25.967 -5.540 12.378 1.00 88.00 413 PRO A O 1
ATOM 3211 N N . LEU A 1 414 ? -24.460 -6.240 13.867 1.00 86.62 414 LEU A N 1
ATOM 3212 C CA . LEU A 1 414 ? -23.343 -5.453 13.353 1.00 86.62 414 LEU A CA 1
ATOM 3213 C C . LEU A 1 414 ? -22.425 -6.325 12.485 1.00 86.62 414 LEU A C 1
ATOM 3215 O O . LEU A 1 414 ? -22.238 -7.513 12.773 1.00 86.62 414 LEU A O 1
ATOM 3219 N N . PRO A 1 415 ? -21.786 -5.743 11.455 1.00 80.06 415 PRO A N 1
ATOM 3220 C CA . PRO A 1 415 ? -20.793 -6.457 10.670 1.00 80.06 415 PRO A CA 1
ATOM 3221 C C . PRO A 1 415 ? -19.628 -6.945 11.554 1.00 80.06 415 PRO A C 1
ATOM 3223 O O . PRO A 1 415 ? -19.296 -6.321 12.574 1.00 80.06 415 PRO A O 1
ATOM 3226 N N . PRO A 1 416 ? -18.993 -8.073 11.186 1.00 75.56 416 PRO A N 1
ATOM 3227 C CA . PRO A 1 416 ? -17.900 -8.647 11.959 1.00 75.56 416 PRO A CA 1
ATOM 3228 C C . PRO A 1 416 ? -16.728 -7.665 12.083 1.00 75.56 416 PRO A C 1
ATOM 3230 O O . PRO A 1 416 ? -16.487 -6.833 11.205 1.00 75.56 416 PRO A O 1
ATOM 3233 N N . LYS A 1 417 ? -15.983 -7.769 13.192 1.00 70.12 417 LYS A N 1
ATOM 3234 C CA . LYS A 1 417 ? -14.743 -7.005 13.385 1.00 70.12 417 LYS A CA 1
ATOM 3235 C C . LYS A 1 417 ? -13.774 -7.442 12.291 1.00 70.12 417 LYS A C 1
ATOM 3237 O O . LYS A 1 417 ? -13.378 -8.599 12.253 1.00 70.12 417 LYS A O 1
ATOM 3242 N N . THR A 1 418 ? -13.467 -6.525 11.390 1.00 66.81 418 THR A N 1
ATOM 3243 C CA . THR A 1 418 ? -12.392 -6.693 10.417 1.00 66.81 418 THR A CA 1
ATOM 3244 C C . THR A 1 418 ? -11.307 -5.725 10.853 1.00 66.81 418 THR A C 1
ATOM 3246 O O . THR A 1 418 ? -11.616 -4.547 11.062 1.00 66.81 418 THR A O 1
ATOM 3249 N N . ASP A 1 419 ? -10.078 -6.195 11.062 1.00 67.56 419 ASP A N 1
ATOM 3250 C CA . ASP A 1 419 ? -9.005 -5.304 11.478 1.00 67.56 419 ASP A CA 1
ATOM 3251 C C . ASP A 1 419 ? -8.794 -4.224 10.402 1.00 67.56 419 ASP A C 1
ATOM 3253 O O . ASP A 1 419 ? -8.593 -4.545 9.226 1.00 67.56 419 ASP A O 1
ATOM 3257 N N . PRO A 1 420 ? -8.807 -2.928 10.767 1.00 64.81 420 PRO A N 1
ATOM 3258 C CA . PRO A 1 420 ? -8.657 -1.841 9.801 1.00 64.81 420 PRO A CA 1
ATOM 3259 C C . PRO A 1 420 ? -7.307 -1.899 9.084 1.00 64.81 420 PRO A C 1
ATOM 3261 O O . PRO A 1 420 ? -7.210 -1.493 7.932 1.00 64.81 420 PRO A O 1
ATOM 3264 N N . ARG A 1 421 ? -6.284 -2.485 9.721 1.00 66.75 421 ARG A N 1
ATOM 3265 C CA . ARG A 1 421 ? -4.994 -2.784 9.086 1.00 66.75 421 ARG A CA 1
ATOM 3266 C C . ARG A 1 421 ? -5.160 -3.747 7.914 1.00 66.75 421 ARG A C 1
ATOM 3268 O O . ARG A 1 421 ? -4.659 -3.462 6.833 1.00 66.75 421 ARG A O 1
ATOM 3275 N N . ALA A 1 422 ? -5.905 -4.839 8.105 1.00 65.38 422 ALA A N 1
ATOM 3276 C CA . ALA A 1 422 ? -6.220 -5.768 7.025 1.00 65.38 422 ALA A CA 1
ATOM 3277 C C . ALA A 1 422 ? -6.996 -5.054 5.911 1.00 65.38 422 ALA A C 1
ATOM 3279 O O . ALA A 1 422 ? -6.631 -5.183 4.750 1.00 65.38 422 ALA A O 1
ATOM 3280 N N . ILE A 1 423 ? -7.981 -4.215 6.250 1.00 67.00 423 ILE A N 1
ATOM 3281 C CA . ILE A 1 423 ? -8.745 -3.441 5.256 1.00 67.00 423 ILE A CA 1
ATOM 3282 C C . ILE A 1 423 ? -7.835 -2.500 4.453 1.00 67.00 423 ILE A C 1
ATOM 3284 O O . ILE A 1 423 ? -7.920 -2.486 3.226 1.00 67.00 423 ILE A O 1
ATOM 3288 N N . MET A 1 424 ? -6.942 -1.762 5.115 1.00 61.25 424 MET A N 1
ATOM 3289 C CA . MET A 1 424 ? -6.046 -0.790 4.479 1.00 61.25 424 MET A CA 1
ATOM 3290 C C . MET A 1 424 ? -5.058 -1.453 3.509 1.00 61.25 424 MET A C 1
ATOM 3292 O O . MET A 1 424 ? -4.741 -0.879 2.473 1.00 61.25 424 MET A O 1
ATOM 3296 N N . MET A 1 425 ? -4.649 -2.696 3.785 1.00 61.62 425 MET A N 1
ATOM 3297 C CA . MET A 1 425 ? -3.847 -3.502 2.856 1.00 61.62 425 MET A CA 1
ATOM 3298 C C . MET A 1 425 ? -4.649 -3.981 1.628 1.00 61.62 425 MET A C 1
ATOM 3300 O O . MET A 1 425 ? -4.076 -4.298 0.591 1.00 61.62 425 MET A O 1
ATOM 3304 N N . THR A 1 426 ? -5.984 -4.046 1.706 1.00 60.28 426 THR A N 1
ATOM 3305 C CA . THR A 1 426 ? -6.814 -4.845 0.778 1.00 60.28 426 THR A CA 1
ATOM 3306 C C . THR A 1 426 ? -7.498 -4.096 -0.369 1.00 60.28 426 THR A C 1
ATOM 3308 O O . THR A 1 426 ? -8.257 -4.728 -1.110 1.00 60.28 426 THR A O 1
ATOM 3311 N N . VAL A 1 427 ? -7.284 -2.791 -0.553 1.00 57.69 427 VAL A N 1
ATOM 3312 C CA . VAL A 1 427 ? -8.038 -2.031 -1.568 1.00 57.69 427 VAL A CA 1
ATOM 3313 C C . VAL A 1 427 ? -7.117 -1.193 -2.457 1.00 57.69 427 VAL A C 1
ATOM 3315 O O . VAL A 1 427 ? -7.001 0.014 -2.297 1.00 57.69 427 VAL A O 1
ATOM 3318 N N . GLU A 1 428 ? -6.502 -1.835 -3.456 1.00 59.50 428 GLU A N 1
ATOM 3319 C CA . GLU A 1 428 ? -6.226 -1.145 -4.724 1.00 59.50 428 GLU A CA 1
ATOM 3320 C C . GLU A 1 428 ? -7.527 -1.230 -5.544 1.00 59.50 428 GLU A C 1
ATOM 3322 O O . GLU A 1 428 ? -7.859 -2.282 -6.104 1.00 59.50 428 GLU A O 1
ATOM 3327 N N . GLU A 1 429 ? -8.312 -0.148 -5.588 1.00 60.53 429 GLU A N 1
ATOM 3328 C CA . GLU A 1 429 ? -9.369 -0.044 -6.595 1.00 60.53 429 GLU A CA 1
ATOM 3329 C C . GLU A 1 429 ? -8.711 -0.082 -7.978 1.00 60.53 429 GLU A C 1
ATOM 3331 O O . GLU A 1 429 ? -7.871 0.752 -8.292 1.00 60.53 429 GLU A O 1
ATOM 3336 N N . LYS A 1 430 ? -9.056 -1.129 -8.743 1.00 67.69 430 LYS A N 1
ATOM 3337 C CA . LYS A 1 430 ? -8.705 -1.412 -10.147 1.00 67.69 430 LYS A CA 1
ATOM 3338 C C . LYS A 1 430 ? -7.380 -0.783 -10.622 1.00 67.69 430 LYS A C 1
ATOM 3340 O O . LYS A 1 430 ? -7.382 0.358 -11.068 1.00 67.69 430 LYS A O 1
ATOM 3345 N N . PRO A 1 431 ? -6.267 -1.538 -10.655 1.00 69.38 431 PRO A N 1
ATOM 3346 C CA . PRO A 1 431 ? -5.020 -1.014 -11.206 1.00 69.38 431 PRO A CA 1
ATOM 3347 C C . PRO A 1 431 ? -5.175 -0.629 -12.688 1.00 69.38 431 PRO A C 1
ATOM 3349 O O . PRO A 1 431 ? -5.747 -1.386 -13.470 1.00 69.38 431 PRO A O 1
ATOM 3352 N N . ASP A 1 432 ? -4.582 0.493 -13.100 1.00 77.44 432 ASP A N 1
ATOM 3353 C CA . ASP A 1 432 ? -4.718 1.040 -14.465 1.00 77.44 432 ASP A CA 1
ATOM 3354 C C . ASP A 1 432 ? -3.989 0.235 -15.556 1.00 77.44 432 ASP A C 1
ATOM 3356 O O . ASP A 1 432 ? -4.166 0.460 -16.754 1.00 77.44 432 ASP A O 1
ATOM 3360 N N . ILE A 1 433 ? -3.148 -0.726 -15.167 1.00 81.00 433 ILE A N 1
ATOM 3361 C CA . ILE A 1 433 ? -2.261 -1.444 -16.090 1.00 81.00 433 ILE A CA 1
ATOM 3362 C C . ILE A 1 433 ? -3.073 -2.372 -16.993 1.00 81.00 433 ILE A C 1
ATOM 3364 O O . ILE A 1 433 ? -3.891 -3.165 -16.522 1.00 81.00 433 ILE A O 1
ATOM 3368 N N . THR A 1 434 ? -2.819 -2.323 -18.303 1.00 80.88 434 THR A N 1
ATOM 3369 C CA . THR A 1 434 ? -3.506 -3.171 -19.283 1.00 80.88 434 THR A CA 1
ATOM 3370 C C . THR A 1 434 ? -2.604 -4.278 -19.826 1.00 80.88 434 THR A C 1
ATOM 3372 O O . THR A 1 434 ? -1.377 -4.226 -19.764 1.00 80.88 434 THR A O 1
ATOM 3375 N N . TYR A 1 435 ? -3.206 -5.284 -20.470 1.00 77.00 435 TYR A N 1
ATOM 3376 C CA . TYR A 1 435 ? -2.451 -6.324 -21.187 1.00 77.00 435 TYR A CA 1
ATOM 3377 C C . TYR A 1 435 ? -1.611 -5.803 -22.357 1.00 77.00 435 TYR A C 1
ATOM 3379 O O . TYR A 1 435 ? -0.764 -6.540 -22.857 1.00 77.00 435 TYR A O 1
ATOM 3387 N N . CYS A 1 436 ? -1.882 -4.593 -22.845 1.00 78.19 436 CYS A N 1
ATOM 3388 C CA . CYS A 1 436 ? -1.105 -3.985 -23.920 1.00 78.19 436 CYS A CA 1
ATOM 3389 C C . CYS A 1 436 ? 0.259 -3.493 -23.427 1.00 78.19 436 CYS A C 1
ATOM 3391 O O . CYS A 1 436 ? 1.183 -3.389 -24.228 1.00 78.19 436 CYS A O 1
ATOM 3393 N N . ASP A 1 437 ? 0.386 -3.243 -22.123 1.00 77.69 437 ASP A N 1
ATOM 3394 C CA . ASP A 1 437 ? 1.609 -2.737 -21.502 1.00 77.69 437 ASP A CA 1
ATOM 3395 C C . ASP A 1 437 ? 2.549 -3.878 -21.059 1.00 77.69 437 ASP A C 1
ATOM 3397 O O . ASP A 1 437 ? 3.669 -3.638 -20.614 1.00 77.69 437 ASP A O 1
ATOM 3401 N N . ILE A 1 438 ? 2.132 -5.139 -21.233 1.00 77.62 438 ILE A N 1
ATOM 3402 C CA . ILE A 1 438 ? 2.951 -6.327 -20.968 1.00 77.62 438 ILE A CA 1
ATOM 3403 C C . ILE A 1 438 ? 3.582 -6.804 -22.280 1.00 77.62 438 ILE A C 1
ATOM 3405 O O . ILE A 1 438 ? 2.915 -7.380 -23.144 1.00 77.62 438 ILE A O 1
ATOM 3409 N N . GLY A 1 439 ? 4.888 -6.575 -22.425 1.00 68.94 439 GLY A N 1
ATOM 3410 C CA . GLY A 1 439 ? 5.663 -6.984 -23.595 1.00 68.94 439 GLY A CA 1
ATOM 3411 C C . GLY A 1 439 ? 6.294 -8.369 -23.461 1.00 68.94 439 GLY A C 1
ATOM 3412 O O . GLY A 1 439 ? 6.684 -8.799 -22.380 1.00 68.94 439 GLY A O 1
ATOM 3413 N N . GLY A 1 440 ? 6.439 -9.062 -24.590 1.00 61.12 440 GLY A N 1
ATOM 3414 C CA . GLY A 1 440 ? 7.456 -10.094 -24.770 1.00 61.12 440 GLY A CA 1
ATOM 3415 C C . GLY A 1 440 ? 7.343 -11.424 -24.039 1.00 61.12 440 GLY A C 1
ATOM 3416 O O . GLY A 1 440 ? 8.207 -12.276 -24.229 1.00 61.12 440 GLY A O 1
ATOM 3417 N N . CYS A 1 441 ? 6.266 -11.680 -23.304 1.00 54.09 441 CYS A N 1
ATOM 3418 C CA . CYS A 1 441 ? 5.937 -13.051 -22.930 1.00 54.09 441 CYS A CA 1
ATOM 3419 C C . CYS A 1 441 ? 5.422 -13.789 -24.175 1.00 54.09 441 CYS A C 1
ATOM 3421 O O . CYS A 1 441 ? 4.386 -13.421 -24.738 1.00 54.09 441 CYS A O 1
ATOM 3423 N N . ALA A 1 442 ? 6.146 -14.818 -24.624 1.00 50.19 442 ALA A N 1
ATOM 3424 C CA . ALA A 1 442 ? 5.812 -15.611 -25.801 1.00 50.19 442 ALA A CA 1
ATOM 3425 C C . ALA A 1 442 ? 4.307 -15.962 -25.875 1.00 50.19 442 ALA A C 1
ATOM 3427 O O . ALA A 1 442 ? 3.723 -16.668 -25.047 1.00 50.19 442 ALA A O 1
ATOM 3428 N N . ARG A 1 443 ? 3.707 -15.422 -26.936 1.00 48.75 443 ARG A N 1
ATOM 3429 C CA . ARG A 1 443 ? 2.325 -15.380 -27.446 1.00 48.75 443 ARG A CA 1
ATOM 3430 C C . ARG A 1 443 ? 1.346 -16.562 -27.256 1.00 48.75 443 ARG A C 1
ATOM 3432 O O . ARG A 1 443 ? 0.242 -16.443 -27.785 1.00 48.75 443 ARG A O 1
ATOM 3439 N N . SER A 1 444 ? 1.620 -17.669 -26.555 1.00 45.75 444 SER A N 1
ATOM 3440 C CA . SER A 1 444 ? 0.697 -18.833 -26.589 1.00 45.75 444 SER A CA 1
ATOM 3441 C C . SER A 1 444 ? 0.476 -19.653 -25.308 1.00 45.75 444 SER A C 1
ATOM 3443 O O . SER A 1 444 ? -0.566 -20.304 -25.242 1.00 45.75 444 SER A O 1
ATOM 3445 N N . ARG A 1 445 ? 1.343 -19.612 -24.280 1.00 48.00 445 ARG A N 1
ATOM 3446 C CA . ARG A 1 445 ? 1.135 -20.374 -23.020 1.00 48.00 445 ARG A CA 1
ATOM 3447 C C . ARG A 1 445 ? 0.643 -19.529 -21.844 1.00 48.00 445 ARG A C 1
ATOM 3449 O O . ARG A 1 445 ? -0.439 -19.828 -21.362 1.00 48.00 445 ARG A O 1
ATOM 3456 N N . LEU A 1 446 ? 1.318 -18.443 -21.449 1.00 50.25 446 LEU A N 1
ATOM 3457 C CA . LEU A 1 446 ? 0.851 -17.568 -20.349 1.00 50.25 446 LEU A CA 1
ATOM 3458 C C . LEU A 1 446 ? -0.483 -16.880 -20.673 1.00 50.25 446 LEU A C 1
ATOM 3460 O O . LEU A 1 446 ? -1.446 -16.975 -19.922 1.00 50.25 446 LEU A O 1
ATOM 3464 N N . ARG A 1 447 ? -0.584 -16.287 -21.870 1.00 50.84 447 ARG A N 1
ATOM 3465 C CA . ARG A 1 447 ? -1.792 -15.591 -22.352 1.00 50.84 447 ARG A CA 1
ATOM 3466 C C . ARG A 1 447 ? -2.983 -16.529 -22.588 1.00 50.84 447 ARG A C 1
ATOM 3468 O O . ARG A 1 447 ? -4.109 -16.055 -22.674 1.00 50.84 447 ARG A O 1
ATOM 3475 N N . ARG A 1 448 ? -2.752 -17.842 -22.737 1.00 50.00 448 ARG A N 1
ATOM 3476 C CA . ARG A 1 448 ? -3.816 -18.859 -22.741 1.00 50.00 448 ARG A CA 1
ATOM 3477 C C . ARG A 1 448 ? -4.051 -19.428 -21.344 1.00 50.00 448 ARG A C 1
ATOM 3479 O O . ARG A 1 448 ? -5.179 -19.757 -21.053 1.00 50.00 448 ARG A O 1
ATOM 3486 N N . LEU A 1 449 ? -3.070 -19.529 -20.454 1.00 49.25 449 LEU A N 1
ATOM 3487 C CA . LEU A 1 449 ? -3.335 -20.039 -19.110 1.00 49.25 449 LEU A CA 1
ATOM 3488 C C . LEU A 1 449 ? -3.982 -18.979 -18.226 1.00 49.25 449 LEU A C 1
ATOM 3490 O O . LEU A 1 449 ? -5.069 -19.223 -17.749 1.00 49.25 449 LEU A O 1
ATOM 3494 N N . GLU A 1 450 ? -3.434 -17.780 -18.072 1.00 52.44 450 GLU A N 1
ATOM 3495 C CA . GLU A 1 450 ? -4.021 -16.758 -17.184 1.00 52.44 450 GLU A CA 1
ATOM 3496 C C . GLU A 1 450 ? -5.416 -16.316 -17.644 1.00 52.44 450 GLU A C 1
ATOM 3498 O O . GLU A 1 450 ? -6.327 -16.154 -16.830 1.00 52.44 450 GLU A O 1
ATOM 3503 N N . ARG A 1 451 ? -5.629 -16.246 -18.967 1.00 53.75 451 ARG A N 1
ATOM 3504 C CA . ARG A 1 451 ? -6.957 -15.992 -19.541 1.00 53.75 451 ARG A CA 1
ATOM 3505 C C . ARG A 1 451 ? -7.930 -17.166 -19.391 1.00 53.75 451 ARG A C 1
ATOM 3507 O O . ARG A 1 451 ? -9.129 -16.939 -19.314 1.00 53.75 451 ARG A O 1
ATOM 3514 N N . TYR A 1 452 ? -7.467 -18.419 -19.366 1.00 51.84 452 TYR A N 1
ATOM 3515 C CA . TYR A 1 452 ? -8.361 -19.582 -19.219 1.00 51.84 452 TYR A CA 1
ATOM 3516 C C . TYR A 1 452 ? -8.493 -20.072 -17.763 1.00 51.84 452 TYR A C 1
ATOM 3518 O O . TYR A 1 452 ? -9.450 -20.770 -17.449 1.00 51.84 452 TYR A O 1
ATOM 3526 N N . VAL A 1 453 ? -7.560 -19.708 -16.881 1.00 60.72 453 VAL A N 1
ATOM 3527 C CA . VAL A 1 453 ? -7.455 -20.152 -15.479 1.00 60.72 453 VAL A CA 1
ATOM 3528 C C . VAL A 1 453 ? -8.048 -19.124 -14.524 1.00 60.72 453 VAL A C 1
ATOM 3530 O O . VAL A 1 453 ? -8.660 -19.527 -13.543 1.00 60.72 453 VAL A O 1
ATOM 3533 N N . VAL A 1 454 ? -7.906 -17.821 -14.802 1.00 68.12 454 VAL A N 1
ATOM 3534 C CA . VAL A 1 454 ? -8.449 -16.757 -13.938 1.00 68.12 454 VAL A CA 1
ATOM 3535 C C . VAL A 1 454 ? -9.607 -16.032 -14.621 1.00 68.12 454 VAL A C 1
ATOM 3537 O O . VAL A 1 454 ? -10.690 -15.950 -14.054 1.00 68.12 454 VAL A O 1
ATOM 3540 N N . GLU A 1 455 ? -9.430 -15.569 -15.862 1.00 70.88 455 GLU A N 1
ATOM 3541 C CA . GLU A 1 455 ? -10.460 -14.775 -16.553 1.00 70.88 455 GLU A CA 1
ATOM 3542 C C . GLU A 1 455 ? -11.677 -15.619 -16.977 1.00 70.88 455 GLU A C 1
ATOM 3544 O O . GLU A 1 455 ? -12.814 -15.254 -16.685 1.00 70.88 455 GLU A O 1
ATOM 3549 N N . LEU A 1 456 ? -11.468 -16.766 -17.629 1.00 75.62 456 LEU A N 1
ATOM 3550 C CA . LEU A 1 456 ? -12.558 -17.617 -18.117 1.00 75.62 456 LEU A CA 1
ATOM 3551 C C . LEU A 1 456 ? -13.503 -18.133 -17.014 1.00 75.62 456 LEU A C 1
ATOM 3553 O O . LEU A 1 456 ? -14.711 -18.084 -17.252 1.00 75.62 456 LEU A O 1
ATOM 3557 N N . PRO A 1 457 ? -13.036 -18.615 -15.841 1.00 76.06 457 PRO A N 1
ATOM 3558 C CA . PRO A 1 457 ? -13.957 -19.043 -14.788 1.00 76.06 457 PRO A CA 1
ATOM 3559 C C . PRO A 1 457 ? -14.714 -17.881 -14.149 1.00 76.06 457 PRO A C 1
ATOM 3561 O O . PRO A 1 457 ? -15.848 -18.084 -13.729 1.00 76.06 457 PRO A O 1
ATOM 3564 N N . MET A 1 458 ? -14.134 -16.678 -14.119 1.00 75.06 458 MET A N 1
ATOM 3565 C CA . MET A 1 458 ? -14.815 -15.498 -13.580 1.00 75.06 458 MET A CA 1
ATOM 3566 C C . MET A 1 458 ? -15.854 -14.930 -14.555 1.00 75.06 458 MET A C 1
ATOM 3568 O O . MET A 1 458 ? -16.958 -14.592 -14.141 1.00 75.06 458 MET A O 1
ATOM 3572 N N . LEU A 1 459 ? -15.535 -14.851 -15.852 1.00 78.56 459 LEU A N 1
ATOM 3573 C CA . LEU A 1 459 ? -16.447 -14.310 -16.869 1.00 78.56 459 LEU A CA 1
ATOM 3574 C C . LEU A 1 459 ? -17.524 -15.311 -17.305 1.00 78.56 459 LEU A C 1
ATOM 3576 O O . LEU A 1 459 ? -18.648 -14.921 -17.615 1.00 78.56 459 LEU A O 1
ATOM 3580 N N . HIS A 1 460 ? -17.184 -16.600 -17.385 1.00 81.00 460 HIS A N 1
ATOM 3581 C CA . HIS A 1 460 ? -18.055 -17.637 -17.942 1.00 81.00 460 HIS A CA 1
ATOM 3582 C C . HIS A 1 460 ? -18.039 -18.930 -17.109 1.00 81.00 460 HIS A C 1
ATOM 3584 O O . HIS A 1 460 ? -17.631 -19.984 -17.618 1.00 81.00 460 HIS A O 1
ATOM 3590 N N . PRO A 1 461 ? -18.545 -18.900 -15.861 1.00 78.88 461 PRO A N 1
ATOM 3591 C CA . PRO A 1 461 ? -18.632 -20.091 -15.013 1.00 78.88 461 PRO A CA 1
ATOM 3592 C C . PRO A 1 461 ? -19.503 -21.195 -15.637 1.00 78.88 461 PRO A C 1
ATOM 3594 O O . PRO A 1 461 ? -19.234 -22.380 -15.450 1.00 78.88 461 PRO A O 1
ATOM 3597 N N . GLU A 1 462 ? -20.487 -20.836 -16.470 1.00 83.75 462 GLU A N 1
ATOM 3598 C CA . GLU A 1 462 ? -21.357 -21.795 -17.165 1.00 83.75 462 GLU A CA 1
ATOM 3599 C C . GLU A 1 462 ? -20.591 -22.833 -17.992 1.00 83.75 462 GLU A C 1
ATOM 3601 O O . GLU A 1 462 ? -21.020 -23.982 -18.089 1.00 83.75 462 GLU A O 1
ATOM 3606 N N . LYS A 1 463 ? -19.456 -22.454 -18.596 1.00 84.62 463 LYS A N 1
ATOM 3607 C CA . LYS A 1 463 ? -18.658 -23.379 -19.415 1.00 84.62 463 LYS A CA 1
ATOM 3608 C C . LYS A 1 463 ? -18.072 -24.509 -18.571 1.00 84.62 463 LYS A C 1
ATOM 3610 O O . LYS A 1 463 ? -18.003 -25.634 -19.051 1.00 84.62 463 LYS A O 1
ATOM 3615 N N . PHE A 1 464 ? -17.700 -24.218 -17.326 1.00 82.12 464 PHE A N 1
ATOM 3616 C CA . PHE A 1 464 ? -17.166 -25.197 -16.379 1.00 82.12 464 PHE A CA 1
ATOM 3617 C C . PHE A 1 464 ? -18.270 -26.109 -15.847 1.00 82.12 464 PHE A C 1
ATOM 3619 O O . PHE A 1 464 ? -18.106 -27.326 -15.847 1.00 82.12 464 PHE A O 1
ATOM 3626 N N . VAL A 1 465 ? -19.433 -25.537 -15.516 1.00 85.06 465 VAL A N 1
ATOM 3627 C CA . VAL A 1 465 ? -20.604 -26.298 -15.052 1.00 85.06 465 VAL A CA 1
ATOM 3628 C C . VAL A 1 465 ? -21.114 -27.258 -16.131 1.00 85.06 465 VAL A C 1
ATOM 3630 O O . VAL A 1 465 ? -21.364 -28.422 -15.837 1.00 85.06 465 VAL A O 1
ATOM 3633 N N . ARG A 1 466 ? -21.212 -26.816 -17.396 1.00 88.00 466 ARG A N 1
ATOM 3634 C CA . ARG A 1 466 ? -21.633 -27.678 -18.521 1.00 88.00 466 ARG A CA 1
ATOM 3635 C C . ARG A 1 466 ? -20.657 -28.821 -18.792 1.00 88.00 466 ARG A C 1
ATOM 3637 O O . ARG A 1 466 ? -21.081 -29.885 -19.229 1.00 88.00 466 ARG A O 1
ATOM 3644 N N . LEU A 1 467 ? -19.364 -28.584 -18.577 1.00 88.88 467 LEU A N 1
ATOM 3645 C CA . LEU A 1 467 ? -18.316 -29.583 -18.774 1.00 88.88 467 LEU A CA 1
ATOM 3646 C C . LEU A 1 467 ? -18.162 -30.513 -17.555 1.00 88.88 467 LEU A C 1
ATOM 3648 O O . LEU A 1 467 ? -17.582 -31.585 -17.689 1.00 88.88 467 LEU A O 1
ATOM 3652 N N . GLY A 1 468 ? -18.672 -30.112 -16.384 1.00 83.50 468 GLY A N 1
ATOM 3653 C CA . GLY A 1 468 ? -18.558 -30.860 -15.131 1.00 83.50 468 GLY A CA 1
ATOM 3654 C C . GLY A 1 468 ? -17.149 -30.850 -14.531 1.00 83.50 468 GLY A C 1
ATOM 3655 O O . GLY A 1 468 ? -16.769 -31.814 -13.874 1.00 83.50 468 GLY A O 1
ATOM 3656 N N . ILE A 1 469 ? -16.356 -29.803 -14.789 1.00 83.38 469 ILE A N 1
ATOM 3657 C CA . ILE A 1 469 ? -14.981 -29.678 -14.281 1.00 83.38 469 ILE A CA 1
ATOM 3658 C C . ILE A 1 469 ? -14.907 -28.510 -13.301 1.00 83.38 469 ILE A C 1
ATOM 3660 O O . ILE A 1 469 ? -15.308 -27.396 -13.643 1.00 83.38 469 ILE A O 1
ATOM 3664 N N . ASP A 1 470 ? -14.331 -28.744 -12.122 1.00 77.12 470 ASP A N 1
ATOM 3665 C CA . ASP A 1 470 ? -14.051 -27.678 -11.164 1.00 77.12 470 ASP A CA 1
ATOM 3666 C C . ASP A 1 470 ? -12.929 -26.758 -11.676 1.00 77.12 470 ASP A C 1
ATOM 3668 O O . ASP A 1 470 ? -11.884 -27.232 -12.143 1.00 77.12 470 ASP A O 1
ATOM 3672 N N . PRO A 1 471 ? -13.107 -25.427 -11.614 1.00 78.00 471 PRO A N 1
ATOM 3673 C CA . PRO A 1 471 ? -12.066 -24.507 -12.028 1.00 78.00 471 PRO A CA 1
ATOM 3674 C C . PRO A 1 471 ? -10.886 -24.558 -11.041 1.00 78.00 471 PRO A C 1
ATOM 3676 O O . PRO A 1 471 ? -11.104 -24.627 -9.830 1.00 78.00 471 PRO A O 1
ATOM 3679 N N . PRO A 1 472 ? -9.638 -24.429 -11.524 1.00 77.75 472 PRO A N 1
ATOM 3680 C CA . PRO A 1 472 ? -8.458 -24.383 -10.657 1.00 77.75 472 PRO A CA 1
ATOM 3681 C C . PRO A 1 472 ? -8.563 -23.245 -9.631 1.00 77.75 472 PRO A C 1
ATOM 3683 O O . PRO A 1 472 ? -9.064 -22.158 -9.951 1.00 77.75 472 PRO A O 1
ATOM 3686 N N . LYS A 1 473 ? -8.114 -23.492 -8.397 1.00 76.75 473 LYS A N 1
ATOM 3687 C CA . LYS A 1 473 ? -8.253 -22.551 -7.268 1.00 76.75 473 LYS A CA 1
ATOM 3688 C C . LYS A 1 473 ? -7.068 -21.592 -7.149 1.00 76.75 473 LYS A C 1
ATOM 3690 O O . LYS A 1 473 ? -7.274 -20.397 -6.922 1.00 76.75 473 LYS A O 1
ATOM 3695 N N . GLY A 1 474 ? -5.853 -22.107 -7.341 1.00 82.25 474 GLY A N 1
ATOM 3696 C CA . GLY A 1 474 ? -4.613 -21.364 -7.121 1.00 82.25 474 GLY A CA 1
ATOM 3697 C C . GLY A 1 474 ? -3.634 -21.403 -8.292 1.00 82.25 474 GLY A C 1
ATOM 3698 O O . GLY A 1 474 ? -3.515 -22.410 -9.000 1.00 82.25 474 GLY A O 1
ATOM 3699 N N . VAL A 1 475 ? -2.907 -20.300 -8.467 1.00 84.56 475 VAL A N 1
ATOM 3700 C CA . VAL A 1 475 ? -1.835 -20.143 -9.455 1.00 84.56 475 VAL A CA 1
ATOM 3701 C C . VAL A 1 475 ? -0.564 -19.660 -8.764 1.00 84.56 475 VAL A C 1
ATOM 3703 O O . VAL A 1 475 ? -0.590 -18.667 -8.045 1.00 84.56 475 VAL A O 1
ATOM 3706 N N . LEU A 1 476 ? 0.552 -20.340 -9.011 1.00 86.56 476 LEU A N 1
ATOM 3707 C CA . LEU A 1 476 ? 1.881 -19.916 -8.579 1.00 86.56 476 LEU A CA 1
ATOM 3708 C C . LEU A 1 476 ? 2.659 -19.347 -9.763 1.00 86.56 476 LEU A C 1
ATOM 3710 O O . LEU A 1 476 ? 2.932 -20.064 -10.722 1.00 86.56 476 LEU A O 1
ATOM 3714 N N . CYS A 1 477 ? 3.053 -18.087 -9.666 1.00 86.00 477 CYS A N 1
ATOM 3715 C CA . CYS A 1 477 ? 3.907 -17.380 -10.605 1.00 86.00 477 CYS A CA 1
ATOM 3716 C C . CYS A 1 477 ? 5.344 -17.375 -10.072 1.00 86.00 477 CYS A C 1
ATOM 3718 O O . CYS A 1 477 ? 5.624 -16.746 -9.055 1.00 86.00 477 CYS A O 1
ATOM 3720 N N . TYR A 1 478 ? 6.270 -18.044 -10.757 1.00 86.88 478 TYR A N 1
ATOM 3721 C CA . TYR A 1 478 ? 7.674 -18.109 -10.340 1.00 86.88 478 TYR A CA 1
ATOM 3722 C C . TYR A 1 478 ? 8.622 -17.704 -11.470 1.00 86.88 478 TYR A C 1
ATOM 3724 O O . TYR A 1 478 ? 8.288 -17.818 -12.645 1.00 86.88 478 TYR A O 1
ATOM 3732 N N . GLY A 1 479 ? 9.795 -17.173 -11.133 1.00 85.88 479 GLY A N 1
ATOM 3733 C CA . GLY A 1 479 ? 10.847 -16.816 -12.094 1.00 85.88 479 GLY A CA 1
ATOM 3734 C C . GLY A 1 479 ? 11.821 -15.785 -11.511 1.00 85.88 479 GLY A C 1
ATOM 3735 O O . GLY A 1 479 ? 11.575 -15.275 -10.418 1.00 85.88 479 GLY A O 1
ATOM 3736 N N . PRO A 1 480 ? 12.870 -15.378 -12.236 1.00 84.00 480 PRO A N 1
ATOM 3737 C CA . PRO A 1 480 ? 13.781 -14.347 -11.755 1.00 84.00 480 PRO A CA 1
ATOM 3738 C C . PRO A 1 480 ? 13.059 -13.003 -11.525 1.00 84.00 480 PRO A C 1
ATOM 3740 O O . PRO A 1 480 ? 12.011 -12.744 -12.134 1.00 84.00 480 PRO A O 1
ATOM 3743 N N . PRO A 1 481 ? 13.586 -12.137 -10.646 1.00 85.25 481 PRO A N 1
ATOM 3744 C CA . PRO A 1 481 ? 13.036 -10.800 -10.447 1.00 85.25 481 PRO A CA 1
ATOM 3745 C C . PRO A 1 481 ? 13.123 -9.979 -11.744 1.00 85.25 481 PRO A C 1
ATOM 3747 O O . PRO A 1 481 ? 13.976 -10.216 -12.598 1.00 85.25 481 PRO A O 1
ATOM 3750 N N . GLY A 1 482 ? 12.211 -9.021 -11.923 1.00 80.38 482 GLY A N 1
ATOM 3751 C CA . GLY A 1 482 ? 12.204 -8.146 -13.105 1.00 80.38 482 GLY A CA 1
ATOM 3752 C C . GLY A 1 482 ? 11.559 -8.737 -14.369 1.00 80.38 482 GLY A C 1
ATOM 3753 O O . GLY A 1 482 ? 11.573 -8.092 -15.419 1.00 80.38 482 GLY A O 1
ATOM 3754 N N . THR A 1 483 ? 10.944 -9.925 -14.290 1.00 79.69 483 THR A N 1
ATOM 3755 C CA . THR A 1 483 ? 10.162 -10.526 -15.396 1.00 79.69 483 THR A CA 1
ATOM 3756 C C . THR A 1 483 ? 8.703 -10.063 -15.463 1.00 79.69 483 THR A C 1
ATOM 3758 O O . THR A 1 483 ? 7.965 -10.492 -16.344 1.00 79.69 483 THR A O 1
ATOM 3761 N N . GLY A 1 484 ? 8.269 -9.191 -14.548 1.00 78.75 484 GLY A N 1
ATOM 3762 C CA . GLY A 1 484 ? 6.928 -8.599 -14.578 1.00 78.75 484 GLY A CA 1
ATOM 3763 C C . GLY A 1 484 ? 5.813 -9.434 -13.935 1.00 78.75 484 GLY A C 1
ATOM 3764 O O . GLY A 1 484 ? 4.654 -9.196 -14.251 1.00 78.75 484 GLY A O 1
ATOM 3765 N N . LYS A 1 485 ? 6.118 -10.359 -13.011 1.00 83.56 485 LYS A N 1
ATOM 3766 C CA . LYS A 1 485 ? 5.114 -11.144 -12.253 1.00 83.56 485 LYS A CA 1
ATOM 3767 C C . LYS A 1 485 ? 4.004 -10.269 -11.646 1.00 83.56 485 LYS A C 1
ATOM 3769 O O . LYS A 1 485 ? 2.824 -10.488 -11.914 1.00 83.56 485 LYS A O 1
ATOM 3774 N N . THR A 1 486 ? 4.388 -9.219 -10.924 1.00 83.12 486 THR A N 1
ATOM 3775 C CA . THR A 1 486 ? 3.462 -8.251 -10.312 1.00 83.12 486 THR A CA 1
ATOM 3776 C C . THR A 1 486 ? 2.677 -7.445 -11.361 1.00 83.12 486 THR A C 1
ATOM 3778 O O . THR A 1 486 ? 1.492 -7.169 -11.174 1.00 83.12 486 THR A O 1
ATOM 3781 N N . LEU A 1 487 ? 3.292 -7.111 -12.508 1.00 81.94 487 LEU A N 1
ATOM 3782 C CA . LEU A 1 487 ? 2.616 -6.399 -13.608 1.00 81.94 487 LEU A CA 1
ATOM 3783 C C . LEU A 1 487 ? 1.497 -7.242 -14.223 1.00 81.94 487 LEU A C 1
ATOM 3785 O O . LEU A 1 487 ? 0.429 -6.720 -14.543 1.00 81.94 487 LEU A O 1
ATOM 3789 N N . VAL A 1 488 ? 1.726 -8.548 -14.365 1.00 80.62 488 VAL A N 1
ATOM 3790 C CA . VAL A 1 488 ? 0.724 -9.466 -14.901 1.00 80.62 488 VAL A CA 1
ATOM 3791 C C . VAL A 1 488 ? -0.460 -9.621 -13.952 1.00 80.62 488 VAL A C 1
ATOM 3793 O O . VAL A 1 488 ? -1.604 -9.532 -14.399 1.00 80.62 488 VAL A O 1
ATOM 3796 N N . ALA A 1 489 ? -0.210 -9.755 -12.647 1.00 79.38 489 ALA A N 1
ATOM 3797 C CA . ALA A 1 489 ? -1.273 -9.807 -11.644 1.00 79.38 489 ALA A CA 1
ATOM 3798 C C . ALA A 1 489 ? -2.171 -8.558 -11.688 1.00 79.38 489 ALA A C 1
ATOM 3800 O O . ALA A 1 489 ? -3.398 -8.673 -11.709 1.00 79.38 489 ALA A O 1
ATOM 3801 N N . ARG A 1 490 ? -1.566 -7.369 -11.814 1.00 80.19 490 ARG A N 1
ATOM 3802 C CA . ARG A 1 490 ? -2.299 -6.104 -11.966 1.00 80.19 490 ARG A CA 1
ATOM 3803 C C . ARG A 1 490 ? -3.121 -6.046 -13.258 1.00 80.19 490 ARG A C 1
ATOM 3805 O O . ARG A 1 490 ? -4.287 -5.668 -13.225 1.00 80.19 490 ARG A O 1
ATOM 3812 N N . ALA A 1 491 ? -2.581 -6.489 -14.391 1.00 79.62 491 ALA A N 1
ATOM 3813 C CA . ALA A 1 491 ? -3.343 -6.503 -15.645 1.00 79.62 491 ALA A CA 1
ATOM 3814 C C . ALA A 1 491 ? -4.537 -7.479 -15.625 1.00 79.62 491 ALA A C 1
ATOM 3816 O O . ALA A 1 491 ? -5.579 -7.205 -16.231 1.00 79.62 491 ALA A O 1
ATOM 3817 N N . VAL A 1 492 ? -4.407 -8.611 -14.923 1.00 78.94 492 VAL A N 1
ATOM 3818 C CA . VAL A 1 492 ? -5.507 -9.568 -14.705 1.00 78.94 492 VAL A CA 1
ATOM 3819 C C . VAL A 1 492 ? -6.617 -8.930 -13.864 1.00 78.94 492 VAL A C 1
ATOM 3821 O O . VAL A 1 492 ? -7.799 -9.071 -14.193 1.00 78.94 492 VAL A O 1
ATOM 3824 N N . ALA A 1 493 ? -6.252 -8.192 -12.815 1.00 78.50 493 ALA A N 1
ATOM 3825 C CA . ALA A 1 493 ? -7.199 -7.473 -11.968 1.00 78.50 493 ALA A CA 1
ATOM 3826 C C . ALA A 1 493 ? -8.019 -6.446 -12.762 1.00 78.50 493 ALA A C 1
ATOM 3828 O O . ALA A 1 493 ? -9.249 -6.474 -12.718 1.00 78.50 493 ALA A O 1
ATOM 3829 N N . ASN A 1 494 ? -7.348 -5.617 -13.568 1.00 80.44 494 ASN A N 1
ATOM 3830 C CA . ASN A 1 494 ? -8.004 -4.602 -14.394 1.00 80.44 494 ASN A CA 1
ATOM 3831 C C . ASN A 1 494 ? -9.056 -5.221 -15.331 1.00 80.44 494 ASN A C 1
ATOM 3833 O O . ASN A 1 494 ? -10.209 -4.798 -15.393 1.00 80.44 494 ASN A O 1
ATOM 3837 N N . ARG A 1 495 ? -8.685 -6.302 -16.024 1.00 78.62 495 ARG A N 1
ATOM 3838 C CA . ARG A 1 495 ? -9.558 -6.934 -17.019 1.00 78.62 495 ARG A CA 1
ATOM 3839 C C . ARG A 1 495 ? -10.738 -7.692 -16.423 1.00 78.62 495 ARG A C 1
ATOM 3841 O O . ARG A 1 495 ? -11.790 -7.751 -17.052 1.00 78.62 495 ARG A O 1
ATOM 3848 N N . THR A 1 496 ? -10.556 -8.324 -15.267 1.00 76.12 496 THR A N 1
ATOM 3849 C CA . THR A 1 496 ? -11.635 -9.085 -14.619 1.00 76.12 496 THR A CA 1
ATOM 3850 C C . THR A 1 496 ? -12.651 -8.174 -13.942 1.00 76.12 496 THR A C 1
ATOM 3852 O O . THR A 1 496 ? -13.786 -8.597 -13.736 1.00 76.12 496 THR A O 1
ATOM 3855 N N . GLY A 1 497 ? -12.266 -6.940 -13.591 1.00 75.62 497 GLY A N 1
ATOM 3856 C CA . GLY A 1 497 ? -13.118 -6.018 -12.840 1.00 75.62 497 GLY A CA 1
ATOM 3857 C C . GLY A 1 497 ? -13.522 -6.554 -11.461 1.00 75.62 497 GLY A C 1
ATOM 3858 O O . GLY A 1 497 ? -14.420 -5.993 -10.834 1.00 75.62 497 GLY A O 1
ATOM 3859 N N . ALA A 1 498 ? -12.891 -7.643 -11.011 1.00 74.81 498 ALA A N 1
ATOM 3860 C CA . ALA A 1 498 ? -13.094 -8.246 -9.706 1.00 74.81 498 ALA A CA 1
ATOM 3861 C C . ALA A 1 498 ? -12.313 -7.463 -8.648 1.00 74.81 498 ALA A C 1
ATOM 3863 O O . ALA A 1 498 ? -11.359 -6.747 -8.960 1.00 74.81 498 ALA A O 1
ATOM 3864 N N . CYS A 1 499 ? -12.700 -7.616 -7.383 1.00 78.94 499 CYS A N 1
ATOM 3865 C CA . CYS A 1 499 ? -11.940 -6.998 -6.310 1.00 78.94 499 CYS A CA 1
ATOM 3866 C C . CYS A 1 499 ? -10.544 -7.628 -6.235 1.00 78.94 499 CYS A C 1
ATOM 3868 O O . CYS A 1 499 ? -10.422 -8.854 -6.180 1.00 78.94 499 CYS A O 1
ATOM 3870 N N . PHE A 1 500 ? -9.512 -6.788 -6.249 1.00 85.25 500 PHE A N 1
ATOM 3871 C CA . PHE A 1 500 ? -8.121 -7.205 -6.183 1.00 85.25 500 PHE A CA 1
ATOM 3872 C C . PHE A 1 500 ? -7.550 -6.866 -4.812 1.00 85.25 500 PHE A C 1
ATOM 3874 O O . PHE A 1 500 ? -7.496 -5.704 -4.424 1.00 85.25 500 PHE A O 1
ATOM 3881 N N . ILE A 1 501 ? -7.145 -7.904 -4.088 1.00 85.69 501 ILE A N 1
ATOM 3882 C CA . ILE A 1 501 ? -6.494 -7.793 -2.788 1.00 85.69 501 ILE A CA 1
ATOM 3883 C C . ILE A 1 501 ? -5.023 -8.127 -3.004 1.00 85.69 501 ILE A C 1
ATOM 3885 O O . ILE A 1 501 ? -4.705 -9.270 -3.333 1.00 85.69 501 ILE A O 1
ATOM 3889 N N . ARG A 1 502 ? -4.141 -7.141 -2.833 1.00 86.44 502 ARG A N 1
ATOM 3890 C CA . ARG A 1 502 ? -2.687 -7.320 -2.894 1.00 86.44 502 ARG A CA 1
ATOM 3891 C C . ARG A 1 502 ? -2.128 -7.394 -1.481 1.00 86.44 502 ARG A C 1
ATOM 3893 O O . ARG A 1 502 ? -2.432 -6.536 -0.670 1.00 86.44 502 ARG A O 1
ATOM 3900 N N . ILE A 1 503 ? -1.298 -8.392 -1.214 1.00 86.56 503 ILE A N 1
ATOM 3901 C CA . ILE A 1 503 ? -0.584 -8.557 0.055 1.00 86.56 503 ILE A CA 1
ATOM 3902 C C . ILE A 1 503 ? 0.876 -8.788 -0.266 1.00 86.56 503 ILE A C 1
ATOM 3904 O O . ILE A 1 503 ? 1.186 -9.551 -1.184 1.00 86.56 503 ILE A O 1
ATOM 3908 N N . ILE A 1 504 ? 1.762 -8.166 0.498 1.00 88.19 504 ILE A N 1
ATOM 3909 C CA . ILE A 1 504 ? 3.189 -8.463 0.434 1.00 88.19 504 ILE A CA 1
ATOM 3910 C C . ILE A 1 504 ? 3.504 -9.481 1.536 1.00 88.19 504 ILE A C 1
ATOM 3912 O O . ILE A 1 504 ? 3.100 -9.305 2.682 1.00 88.19 504 ILE A O 1
ATOM 3916 N N . GLY A 1 505 ? 4.214 -10.565 1.216 1.00 84.62 505 GLY A N 1
ATOM 3917 C CA . GLY A 1 505 ? 4.516 -11.636 2.170 1.00 84.62 505 GLY A CA 1
ATOM 3918 C C . GLY A 1 505 ? 5.231 -11.149 3.434 1.00 84.62 505 GLY A C 1
ATOM 3919 O O . GLY A 1 505 ? 4.987 -11.679 4.515 1.00 84.62 505 GLY A O 1
ATOM 3920 N N . SER A 1 506 ? 6.042 -10.095 3.330 1.00 84.94 506 SER A N 1
ATOM 3921 C CA . SER A 1 506 ? 6.721 -9.457 4.463 1.00 84.94 506 SER A CA 1
ATOM 3922 C C . SER A 1 506 ? 5.775 -8.745 5.440 1.00 84.94 506 SER A C 1
ATOM 3924 O O . SER A 1 506 ? 6.081 -8.692 6.628 1.00 84.94 506 SER A O 1
ATOM 3926 N N . GLU A 1 507 ? 4.604 -8.271 4.999 1.00 85.00 507 GLU A N 1
ATOM 3927 C CA . GLU A 1 507 ? 3.608 -7.616 5.870 1.00 85.00 507 GLU A CA 1
ATOM 3928 C C . GLU A 1 507 ? 2.950 -8.601 6.849 1.00 85.00 507 GLU A C 1
ATOM 3930 O O . GLU A 1 507 ? 2.445 -8.213 7.904 1.00 85.00 507 GLU A O 1
ATOM 3935 N N . LEU A 1 508 ? 2.973 -9.896 6.525 1.00 84.06 508 LEU A N 1
ATOM 3936 C CA . LEU A 1 508 ? 2.396 -10.953 7.356 1.00 84.06 508 LEU A CA 1
ATOM 3937 C C . LEU A 1 508 ? 3.293 -11.339 8.543 1.00 84.06 508 LEU A C 1
ATOM 3939 O O . LEU A 1 508 ? 2.836 -12.042 9.449 1.00 84.06 508 LEU A O 1
ATOM 3943 N N . VAL A 1 509 ? 4.552 -10.892 8.554 1.00 83.94 509 VAL A N 1
ATOM 3944 C CA . VAL A 1 509 ? 5.485 -11.105 9.665 1.00 83.94 509 VAL A CA 1
ATOM 3945 C C . VAL A 1 509 ? 5.281 -9.989 10.686 1.00 83.94 509 VAL A C 1
ATOM 3947 O O . VAL A 1 509 ? 5.536 -8.821 10.409 1.00 83.94 509 VAL A O 1
ATOM 3950 N N . GLN A 1 510 ? 4.793 -10.346 11.873 1.00 84.00 510 GLN A N 1
ATOM 3951 C CA . GLN A 1 510 ? 4.472 -9.404 12.946 1.00 84.00 510 GLN A CA 1
ATOM 3952 C C . GLN A 1 510 ? 5.322 -9.684 14.185 1.00 84.00 510 GLN A C 1
ATOM 3954 O O . GLN A 1 510 ? 5.880 -10.764 14.337 1.00 84.00 510 GLN A O 1
ATOM 3959 N N . LYS A 1 511 ? 5.435 -8.691 15.076 1.00 83.50 511 LYS A N 1
ATOM 3960 C CA . LYS A 1 511 ? 6.196 -8.826 16.333 1.00 83.50 511 LYS A CA 1
ATOM 3961 C C . LYS A 1 511 ? 5.472 -9.701 17.364 1.00 83.50 511 LYS A C 1
ATOM 3963 O O . LYS A 1 511 ? 6.109 -10.256 18.259 1.00 83.50 511 LYS A O 1
ATOM 3968 N N . TYR A 1 512 ? 4.142 -9.749 17.304 1.00 84.31 512 TYR A N 1
ATOM 3969 C CA . TYR A 1 512 ? 3.321 -10.449 18.283 1.00 84.31 512 TYR A CA 1
ATOM 3970 C C . TYR A 1 512 ? 2.912 -11.829 17.778 1.00 84.31 512 TYR A C 1
ATOM 3972 O O . TYR A 1 512 ? 2.185 -11.955 16.794 1.00 84.31 512 TYR A O 1
ATOM 3980 N N . ILE A 1 513 ? 3.285 -12.846 18.558 1.00 84.06 513 ILE A N 1
ATOM 3981 C CA . ILE A 1 513 ? 3.057 -14.255 18.241 1.00 84.06 513 ILE A CA 1
ATOM 3982 C C . ILE A 1 513 ? 1.588 -14.511 17.892 1.00 84.06 513 ILE A C 1
ATOM 3984 O O . ILE A 1 513 ? 0.698 -14.467 18.745 1.00 84.06 513 ILE A O 1
ATOM 3988 N N . GLY A 1 514 ? 1.353 -14.886 16.635 1.00 84.38 514 GLY A N 1
ATOM 3989 C CA . GLY A 1 514 ? 0.038 -15.298 16.142 1.00 84.38 514 GLY A CA 1
ATOM 3990 C C . GLY A 1 514 ? -0.839 -14.162 15.614 1.00 84.38 514 GLY A C 1
ATOM 3991 O O . GLY A 1 514 ? -1.944 -14.446 15.146 1.00 84.38 514 GLY A O 1
ATOM 3992 N N . GLU A 1 515 ? -0.357 -12.917 15.620 1.00 86.19 515 GLU A N 1
ATOM 3993 C CA . GLU A 1 515 ? -1.027 -11.797 14.952 1.00 86.19 515 GLU A CA 1
ATOM 3994 C C . GLU A 1 515 ? -1.058 -12.011 13.430 1.00 86.19 515 GLU A C 1
ATOM 3996 O O . GLU A 1 515 ? -2.120 -11.881 12.823 1.00 86.19 515 GLU A O 1
ATOM 4001 N N . GLY A 1 516 ? 0.049 -12.474 12.830 1.00 85.81 516 GLY A N 1
ATOM 4002 C CA . GLY A 1 516 ? 0.105 -12.812 11.400 1.00 85.81 516 GLY A CA 1
ATOM 4003 C C . GLY A 1 516 ? -0.914 -13.888 10.999 1.00 85.81 516 GLY A C 1
ATOM 4004 O O . GLY A 1 516 ? -1.650 -13.736 10.025 1.00 85.81 516 GLY A O 1
ATOM 4005 N N . ALA A 1 517 ? -1.059 -14.945 11.805 1.00 87.88 517 ALA A N 1
ATOM 4006 C CA . ALA A 1 517 ? -2.070 -15.977 11.567 1.00 87.88 517 ALA A CA 1
ATOM 4007 C C . ALA A 1 517 ? -3.510 -15.442 11.719 1.00 87.88 517 ALA A C 1
ATOM 4009 O O . ALA A 1 517 ? -4.394 -15.841 10.960 1.00 87.88 517 ALA A O 1
ATOM 4010 N N . ARG A 1 518 ? -3.772 -14.526 12.668 1.00 86.88 518 ARG A N 1
ATOM 4011 C CA . ARG A 1 518 ? -5.087 -13.868 12.789 1.00 86.88 518 ARG A CA 1
ATOM 4012 C C . ARG A 1 518 ? -5.396 -13.036 11.545 1.00 86.88 518 ARG A C 1
ATOM 4014 O O . ARG A 1 518 ? -6.474 -13.181 10.976 1.00 86.88 518 ARG A O 1
ATOM 4021 N N . MET A 1 519 ? -4.427 -12.250 11.090 1.00 85.94 519 MET A N 1
ATOM 4022 C CA . MET A 1 519 ? -4.540 -11.401 9.907 1.00 85.94 519 MET A CA 1
ATOM 4023 C C . MET A 1 519 ? -4.883 -12.209 8.649 1.00 85.94 519 MET A C 1
ATOM 4025 O O . MET A 1 519 ? -5.792 -11.837 7.912 1.00 85.94 519 MET A O 1
ATOM 4029 N N . VAL A 1 520 ? -4.230 -13.359 8.439 1.00 87.38 520 VAL A N 1
ATOM 4030 C CA . VAL A 1 520 ? -4.555 -14.271 7.329 1.00 87.38 520 VAL A CA 1
ATOM 4031 C C . VAL A 1 520 ? -6.019 -14.719 7.393 1.00 87.38 520 VAL A C 1
ATOM 4033 O O . VAL A 1 520 ? -6.718 -14.665 6.381 1.00 87.38 520 VAL A O 1
ATOM 4036 N N . ARG A 1 521 ? -6.521 -15.127 8.567 1.00 85.56 521 ARG A N 1
ATOM 4037 C CA . ARG A 1 521 ? -7.926 -15.556 8.719 1.00 85.56 521 ARG A CA 1
ATOM 4038 C C . ARG A 1 521 ? -8.905 -14.452 8.359 1.00 85.56 521 ARG A C 1
ATOM 4040 O O . ARG A 1 521 ? -9.838 -14.696 7.596 1.00 85.56 521 ARG A O 1
ATOM 4047 N N . GLU A 1 522 ? -8.682 -13.257 8.891 1.00 83.94 522 GLU A N 1
ATOM 4048 C CA . GLU A 1 522 ? -9.537 -12.099 8.632 1.00 83.94 522 GLU A CA 1
ATOM 4049 C C . GLU A 1 522 ? -9.527 -11.722 7.154 1.00 83.94 522 GLU A C 1
ATOM 4051 O O . GLU A 1 522 ? -10.573 -11.443 6.568 1.00 83.94 522 GLU A O 1
ATOM 4056 N N . LEU A 1 523 ? -8.366 -11.813 6.510 1.00 85.00 523 LEU A N 1
ATOM 4057 C CA . LEU A 1 523 ? -8.233 -11.521 5.097 1.00 85.00 523 LEU A CA 1
ATOM 4058 C C . LEU A 1 523 ? -9.003 -12.515 4.223 1.00 85.00 523 LEU A C 1
ATOM 4060 O O . LEU A 1 523 ? -9.714 -12.119 3.297 1.00 85.00 523 LEU A O 1
ATOM 4064 N N . PHE A 1 524 ? -8.913 -13.810 4.530 1.00 83.81 524 PHE A N 1
ATOM 4065 C CA . PHE A 1 524 ? -9.704 -14.825 3.839 1.00 83.81 524 PHE A CA 1
ATOM 4066 C C . PHE A 1 524 ? -11.205 -14.670 4.119 1.00 83.81 524 PHE A C 1
ATOM 4068 O O . PHE A 1 524 ? -12.014 -14.876 3.214 1.00 83.81 524 PHE A O 1
ATOM 4075 N N . GLN A 1 525 ? -11.600 -14.256 5.325 1.00 81.56 525 GLN A N 1
ATOM 4076 C CA . GLN A 1 525 ? -12.995 -13.957 5.658 1.00 81.56 525 GLN A CA 1
ATOM 4077 C C . GLN A 1 525 ? -13.524 -12.747 4.872 1.00 81.56 525 GLN A C 1
ATOM 4079 O O . GLN A 1 525 ? -14.630 -12.794 4.333 1.00 81.56 525 GLN A O 1
ATOM 4084 N N . MET A 1 526 ? -12.711 -11.702 4.721 1.00 79.81 526 MET A N 1
ATOM 4085 C CA . MET A 1 526 ? -13.024 -10.540 3.890 1.00 79.81 526 MET A CA 1
ATOM 4086 C C . MET A 1 526 ? -13.078 -10.894 2.398 1.00 79.81 526 MET A C 1
ATOM 4088 O O . MET A 1 526 ? -13.933 -10.398 1.669 1.00 79.81 526 MET A O 1
ATOM 4092 N N . ALA A 1 527 ? -12.205 -11.781 1.919 1.00 81.06 527 ALA A N 1
ATOM 4093 C CA . ALA A 1 527 ? -12.290 -12.282 0.550 1.00 81.06 527 ALA A CA 1
ATOM 4094 C C . ALA A 1 527 ? -13.585 -13.087 0.324 1.00 81.06 527 ALA A C 1
ATOM 4096 O O . ALA A 1 527 ? -14.180 -12.981 -0.746 1.00 81.06 527 ALA A O 1
ATOM 4097 N N . ARG A 1 528 ? -14.050 -13.842 1.336 1.00 79.75 528 ARG A N 1
ATOM 4098 C CA . ARG A 1 528 ? -15.311 -14.616 1.320 1.00 79.75 528 ARG A CA 1
ATOM 4099 C C . ARG A 1 528 ? -16.569 -13.759 1.339 1.00 79.75 528 ARG A C 1
ATOM 4101 O O . ARG A 1 528 ? -17.566 -14.180 0.761 1.00 79.75 528 ARG A O 1
ATOM 4108 N N . SER A 1 529 ? -16.542 -12.574 1.947 1.00 78.44 529 SER A N 1
ATOM 4109 C CA . SER A 1 529 ? -17.693 -11.662 1.898 1.00 78.44 529 SER A CA 1
ATOM 4110 C C . SER A 1 529 ? -17.911 -11.064 0.500 1.00 78.44 529 SER A C 1
ATOM 4112 O O . SER A 1 529 ? -19.017 -10.632 0.170 1.00 78.44 529 SER A O 1
ATOM 4114 N N . LYS A 1 530 ? -16.882 -11.075 -0.358 1.00 79.94 530 LYS A N 1
ATOM 4115 C CA . LYS A 1 530 ? -16.945 -10.566 -1.733 1.00 79.94 530 LYS A CA 1
ATOM 4116 C C . LYS A 1 530 ? -17.392 -11.662 -2.710 1.00 79.94 530 LYS A C 1
ATOM 4118 O O . LYS A 1 530 ? -16.911 -12.789 -2.679 1.00 79.94 530 LYS A O 1
ATOM 4123 N N . LYS A 1 531 ? -18.283 -11.308 -3.649 1.00 75.44 531 LYS A N 1
ATOM 4124 C CA . LYS A 1 531 ? -18.830 -12.244 -4.660 1.00 75.44 531 LYS A CA 1
ATOM 4125 C C . LYS A 1 531 ? -17.775 -12.800 -5.625 1.00 75.44 531 LYS A C 1
ATOM 4127 O O . LYS A 1 531 ? -17.895 -13.941 -6.057 1.00 75.44 531 LYS A O 1
ATOM 4132 N N . ALA A 1 532 ? -16.791 -11.986 -6.000 1.00 79.50 532 ALA A N 1
ATOM 4133 C CA . ALA A 1 532 ? -15.667 -12.373 -6.846 1.00 79.50 532 ALA A CA 1
ATOM 4134 C C . ALA A 1 532 ? -14.429 -11.591 -6.401 1.00 79.50 532 ALA A C 1
ATOM 4136 O O . ALA A 1 532 ? -14.429 -10.356 -6.422 1.00 79.50 532 ALA A O 1
ATOM 4137 N N . CYS A 1 533 ? -13.393 -12.310 -5.977 1.00 82.06 533 CYS A N 1
ATOM 4138 C CA . CYS A 1 533 ? -12.182 -11.710 -5.436 1.00 82.06 533 CYS A CA 1
ATOM 4139 C C . CYS A 1 533 ? -10.940 -12.425 -5.962 1.00 82.06 533 CYS A C 1
ATOM 4141 O O . CYS A 1 533 ? -10.893 -13.656 -6.047 1.00 82.06 533 CYS A O 1
ATOM 4143 N N . ILE A 1 534 ? -9.924 -11.638 -6.289 1.00 84.56 534 ILE A N 1
ATOM 4144 C CA . ILE A 1 534 ? -8.592 -12.115 -6.620 1.00 84.56 534 ILE A CA 1
ATOM 4145 C C . ILE A 1 534 ? -7.678 -11.752 -5.458 1.00 84.56 534 ILE A C 1
ATOM 4147 O O . ILE A 1 534 ? -7.516 -10.578 -5.132 1.00 84.56 534 ILE A O 1
ATOM 4151 N N . LEU A 1 535 ? -7.105 -12.775 -4.838 1.00 87.38 535 LEU A N 1
ATOM 4152 C CA . LEU A 1 535 ? -6.135 -12.647 -3.767 1.00 87.38 535 LEU A CA 1
ATOM 4153 C C . LEU A 1 535 ? -4.734 -12.811 -4.351 1.00 87.38 535 LEU A C 1
ATOM 4155 O O . LEU A 1 535 ? -4.389 -13.907 -4.783 1.00 87.38 535 LEU A O 1
ATOM 4159 N N . PHE A 1 536 ? -3.942 -11.745 -4.379 1.00 88.75 536 PHE A N 1
ATOM 4160 C CA . PHE A 1 536 ? -2.565 -11.761 -4.857 1.00 88.75 536 PHE A CA 1
ATOM 4161 C C . PHE A 1 536 ? -1.592 -11.610 -3.689 1.00 88.75 536 PHE A C 1
ATOM 4163 O O . PHE A 1 536 ? -1.570 -10.571 -3.034 1.00 88.75 536 PHE A O 1
ATOM 4170 N N . ILE A 1 537 ? -0.790 -12.646 -3.448 1.00 89.00 537 ILE A N 1
ATOM 4171 C CA . ILE A 1 537 ? 0.279 -12.638 -2.448 1.00 89.00 537 ILE A CA 1
ATOM 4172 C C . ILE A 1 537 ? 1.612 -12.535 -3.189 1.00 89.00 537 ILE A C 1
ATOM 4174 O O . ILE A 1 537 ? 2.012 -13.474 -3.882 1.00 89.00 537 ILE A O 1
ATOM 4178 N N . ASP A 1 538 ? 2.273 -11.388 -3.067 1.00 88.88 538 ASP A N 1
ATOM 4179 C CA . ASP A 1 538 ? 3.620 -11.162 -3.593 1.00 88.88 538 ASP A CA 1
ATOM 4180 C C . ASP A 1 538 ? 4.675 -11.579 -2.563 1.00 88.88 538 ASP A C 1
ATOM 4182 O O . ASP A 1 538 ? 4.395 -11.588 -1.366 1.00 88.88 538 ASP A O 1
ATOM 4186 N N . GLU A 1 539 ? 5.876 -11.931 -3.018 1.00 88.00 539 GLU A N 1
ATOM 4187 C CA . GLU A 1 539 ? 7.012 -12.303 -2.150 1.00 88.00 539 GLU A CA 1
ATOM 4188 C C . GLU A 1 539 ? 6.658 -13.341 -1.065 1.00 88.00 539 GLU A C 1
ATOM 4190 O O . GLU A 1 539 ? 7.022 -13.230 0.109 1.00 88.00 539 GLU A O 1
ATOM 4195 N N . ILE A 1 540 ? 5.925 -14.391 -1.460 1.00 88.19 540 ILE A N 1
ATOM 4196 C CA . ILE A 1 540 ? 5.540 -15.494 -0.558 1.00 88.19 540 ILE A CA 1
ATOM 4197 C C . ILE A 1 540 ? 6.769 -16.212 0.033 1.00 88.19 540 ILE A C 1
ATOM 4199 O O . ILE A 1 540 ? 6.651 -16.894 1.042 1.00 88.19 540 ILE A O 1
ATOM 4203 N N . ASP A 1 541 ? 7.958 -16.061 -0.549 1.00 86.00 541 ASP A N 1
ATOM 4204 C CA . ASP A 1 541 ? 9.218 -16.605 -0.035 1.00 86.00 541 ASP A CA 1
ATOM 4205 C C . ASP A 1 541 ? 9.645 -16.013 1.317 1.00 86.00 541 ASP A C 1
ATOM 4207 O O . ASP A 1 541 ? 10.334 -16.703 2.064 1.00 86.00 541 ASP A O 1
ATOM 4211 N N . ALA A 1 542 ? 9.173 -14.816 1.689 1.00 83.94 542 ALA A N 1
ATOM 4212 C CA . ALA A 1 542 ? 9.414 -14.246 3.018 1.00 83.94 542 ALA A CA 1
ATOM 4213 C C . ALA A 1 542 ? 8.768 -15.068 4.149 1.00 83.94 542 ALA A C 1
ATOM 4215 O O . ALA A 1 542 ? 9.293 -15.121 5.259 1.00 83.94 542 ALA A O 1
ATOM 4216 N N . ILE A 1 543 ? 7.636 -15.723 3.863 1.00 83.06 543 ILE A N 1
ATOM 4217 C CA . ILE A 1 543 ? 6.878 -16.520 4.840 1.00 83.06 543 ILE A CA 1
ATOM 4218 C C . ILE A 1 543 ? 6.806 -18.012 4.509 1.00 83.06 543 ILE A C 1
ATOM 4220 O O . ILE A 1 543 ? 6.422 -18.828 5.340 1.00 83.06 543 ILE A O 1
ATOM 4224 N N . GLY A 1 544 ? 7.159 -18.382 3.282 1.00 74.50 544 GLY A N 1
ATOM 4225 C CA . GLY A 1 544 ? 7.034 -19.728 2.737 1.00 74.50 544 GLY A CA 1
ATOM 4226 C C . GLY A 1 544 ? 8.209 -20.647 3.050 1.00 74.50 544 GLY A C 1
ATOM 4227 O O . GLY A 1 544 ? 8.261 -21.728 2.467 1.00 74.50 544 GLY A O 1
ATOM 4228 N N . GLY A 1 545 ? 9.133 -20.223 3.920 1.00 75.62 545 GLY A N 1
ATOM 4229 C CA . GLY A 1 545 ? 10.343 -20.954 4.287 1.00 75.62 545 GLY A CA 1
ATOM 4230 C C . GLY A 1 545 ? 10.081 -22.408 4.668 1.00 75.62 545 GLY A C 1
ATOM 4231 O O . GLY A 1 545 ? 9.270 -22.698 5.550 1.00 75.62 545 GLY A O 1
ATOM 4232 N N . ALA A 1 546 ? 10.773 -23.330 3.997 1.00 67.31 546 ALA A N 1
ATOM 4233 C CA . ALA A 1 546 ? 10.782 -24.738 4.353 1.00 67.31 546 ALA A CA 1
ATOM 4234 C C . ALA A 1 546 ? 11.284 -24.933 5.794 1.00 67.31 546 ALA A C 1
ATOM 4236 O O . ALA A 1 546 ? 12.109 -24.175 6.298 1.00 67.31 546 ALA A O 1
ATOM 4237 N N . ARG A 1 547 ? 10.770 -25.971 6.456 1.00 67.38 547 ARG A N 1
ATOM 4238 C CA . ARG A 1 547 ? 11.092 -26.310 7.846 1.00 67.38 547 ARG A CA 1
ATOM 4239 C C . ARG A 1 547 ? 12.589 -26.594 7.988 1.00 67.38 547 ARG A C 1
ATOM 4241 O O . ARG A 1 547 ? 13.035 -27.675 7.606 1.00 67.38 547 ARG A O 1
ATOM 4248 N N . PHE A 1 548 ? 13.336 -25.661 8.563 1.00 62.16 548 PHE A N 1
ATOM 4249 C CA . PHE A 1 548 ? 14.671 -25.928 9.081 1.00 62.16 548 PHE A CA 1
ATOM 4250 C C . PHE A 1 548 ? 14.573 -26.033 10.601 1.00 62.16 548 PHE A C 1
ATOM 4252 O O . PHE A 1 548 ? 14.134 -25.108 11.277 1.00 62.16 548 PHE A O 1
ATOM 4259 N N . ASP A 1 549 ? 14.898 -27.215 11.119 1.00 58.06 549 ASP A N 1
ATOM 4260 C CA . ASP A 1 549 ? 14.928 -27.530 12.550 1.00 58.06 549 ASP A CA 1
ATOM 4261 C C . ASP A 1 549 ? 16.260 -27.056 13.152 1.00 58.06 549 ASP A C 1
ATOM 4263 O O . ASP A 1 549 ? 17.037 -27.841 13.686 1.00 58.06 549 ASP A O 1
ATOM 4267 N N . ASP A 1 550 ? 16.564 -25.767 13.004 1.00 58.41 550 ASP A N 1
ATOM 4268 C CA . ASP A 1 550 ? 17.601 -25.126 13.805 1.00 58.41 550 ASP A CA 1
ATOM 4269 C C . ASP A 1 550 ? 16.876 -24.544 15.016 1.00 58.41 550 ASP A C 1
ATOM 4271 O O . ASP A 1 550 ? 16.099 -23.609 14.870 1.00 58.41 550 ASP A O 1
ATOM 4275 N N . GLY A 1 551 ? 17.065 -25.146 16.197 1.00 55.88 551 GLY A N 1
ATOM 4276 C CA . GLY A 1 551 ? 16.279 -24.969 17.434 1.00 55.88 551 GLY A CA 1
ATOM 4277 C C . GLY A 1 551 ? 16.202 -23.564 18.066 1.00 55.88 551 GLY A C 1
ATOM 4278 O O . GLY A 1 551 ? 16.058 -23.441 19.282 1.00 55.88 551 GLY A O 1
ATOM 4279 N N . VAL A 1 552 ? 16.286 -22.499 17.272 1.00 60.69 552 VAL A N 1
ATOM 4280 C CA . VAL A 1 552 ? 16.042 -21.104 17.623 1.00 60.69 552 VAL A CA 1
ATOM 4281 C C . VAL A 1 552 ? 14.597 -20.767 17.244 1.00 60.69 552 VAL A C 1
ATOM 4283 O O . VAL A 1 552 ? 14.236 -20.703 16.076 1.00 60.69 552 VAL A O 1
ATOM 4286 N N . GLY A 1 553 ? 13.742 -20.545 18.243 1.00 60.81 553 GLY A N 1
ATOM 4287 C CA . GLY A 1 553 ? 12.281 -20.446 18.088 1.00 60.81 553 GLY A CA 1
ATOM 4288 C C . GLY A 1 553 ? 11.716 -19.263 17.280 1.00 60.81 553 GLY A C 1
ATOM 4289 O O . GLY A 1 553 ? 10.512 -19.034 17.368 1.00 60.81 553 GLY A O 1
ATOM 4290 N N . GLY A 1 554 ? 12.533 -18.522 16.523 1.00 64.44 554 GLY A N 1
ATOM 4291 C CA . GLY A 1 554 ? 12.089 -17.405 15.679 1.00 64.44 554 GLY A CA 1
ATOM 4292 C C . GLY A 1 554 ? 11.254 -17.847 14.471 1.00 64.44 554 GLY A C 1
ATOM 4293 O O . GLY A 1 554 ? 10.233 -17.234 14.169 1.00 64.44 554 GLY A O 1
ATOM 4294 N N . ASP A 1 555 ? 11.605 -18.974 13.846 1.00 71.75 555 ASP A N 1
ATOM 4295 C CA . ASP A 1 555 ? 10.932 -19.447 12.624 1.00 71.75 555 ASP A CA 1
ATOM 4296 C C . ASP A 1 555 ? 9.540 -20.039 12.887 1.00 71.75 555 ASP A C 1
ATOM 4298 O O . ASP A 1 555 ? 8.714 -20.157 11.978 1.00 71.75 555 ASP A O 1
ATOM 4302 N N . ASN A 1 556 ? 9.231 -20.361 14.145 1.00 79.06 556 ASN A N 1
ATOM 4303 C CA . ASN A 1 556 ? 7.954 -20.958 14.534 1.00 79.06 556 ASN A CA 1
ATOM 4304 C C . ASN A 1 556 ? 6.760 -20.033 14.247 1.00 79.06 556 ASN A C 1
ATOM 4306 O O . ASN A 1 556 ? 5.664 -20.513 13.948 1.00 79.06 556 ASN A O 1
ATOM 4310 N N . GLU A 1 557 ? 6.942 -18.712 14.332 1.00 81.56 557 GLU A N 1
ATOM 4311 C CA . GLU A 1 557 ? 5.877 -17.752 14.030 1.00 81.56 557 GLU A CA 1
ATOM 4312 C C . GLU A 1 557 ? 5.577 -17.691 12.531 1.00 81.56 557 GLU A C 1
ATOM 4314 O O . GLU A 1 557 ? 4.417 -17.813 12.123 1.00 81.56 557 GLU A O 1
ATOM 4319 N N . VAL A 1 558 ? 6.623 -17.576 11.713 1.00 83.50 558 VAL A N 1
ATOM 4320 C CA . VAL A 1 558 ? 6.519 -17.553 10.250 1.00 83.50 558 VAL A CA 1
ATOM 4321 C C . VAL A 1 558 ? 5.848 -18.834 9.749 1.00 83.50 558 VAL A C 1
ATOM 4323 O O . VAL A 1 558 ? 4.886 -18.789 8.976 1.00 83.50 558 VAL A O 1
ATOM 4326 N N . GLN A 1 559 ? 6.270 -19.980 10.288 1.00 82.88 559 GLN A N 1
ATOM 4327 C CA . GLN A 1 559 ? 5.666 -21.278 9.997 1.00 82.88 559 GLN A CA 1
ATOM 4328 C C . GLN A 1 559 ? 4.188 -21.338 10.390 1.00 82.88 559 GLN A C 1
ATOM 4330 O O . GLN A 1 559 ? 3.376 -21.889 9.646 1.00 82.88 559 GLN A O 1
ATOM 4335 N N . ARG A 1 560 ? 3.799 -20.763 11.534 1.00 85.56 560 ARG A N 1
ATOM 4336 C CA . ARG A 1 560 ? 2.396 -20.743 11.972 1.00 85.56 560 ARG A CA 1
ATOM 4337 C C . ARG A 1 560 ? 1.514 -19.953 11.008 1.00 85.56 560 ARG A C 1
ATOM 4339 O O . ARG A 1 560 ? 0.416 -20.407 10.689 1.00 85.56 560 ARG A O 1
ATOM 4346 N N . THR A 1 561 ? 1.991 -18.809 10.528 1.00 87.31 561 THR A N 1
ATOM 4347 C CA . THR A 1 561 ? 1.283 -17.988 9.536 1.00 87.31 561 THR A CA 1
ATOM 4348 C C . THR A 1 561 ? 1.172 -18.712 8.190 1.00 87.31 561 THR A C 1
ATOM 4350 O O . THR A 1 561 ? 0.100 -18.735 7.586 1.00 87.31 561 THR A O 1
ATOM 4353 N N . MET A 1 562 ? 2.232 -19.397 7.753 1.00 86.75 562 MET A N 1
ATOM 4354 C CA . MET A 1 562 ? 2.221 -20.206 6.529 1.00 86.75 562 MET A CA 1
ATOM 4355 C C . MET A 1 562 ? 1.262 -21.401 6.612 1.00 86.75 562 MET A C 1
ATOM 4357 O O . MET A 1 562 ? 0.469 -21.625 5.694 1.00 86.75 562 MET A O 1
ATOM 4361 N N . LEU A 1 563 ? 1.266 -22.131 7.731 1.00 86.62 563 LEU A N 1
ATOM 4362 C CA . LEU A 1 563 ? 0.320 -23.219 7.984 1.00 86.62 563 LEU A CA 1
ATOM 4363 C C . LEU A 1 563 ? -1.126 -22.719 8.012 1.00 86.62 563 LEU A C 1
ATOM 4365 O O . LEU A 1 563 ? -2.025 -23.421 7.554 1.00 86.62 563 LEU A O 1
ATOM 4369 N N . GLU A 1 564 ? -1.364 -21.505 8.507 1.00 88.06 564 GLU A N 1
ATOM 4370 C CA . GLU A 1 564 ? -2.692 -20.902 8.464 1.00 88.06 564 GLU A CA 1
ATOM 4371 C C . GLU A 1 564 ? -3.139 -20.615 7.025 1.00 88.06 564 GLU A C 1
ATOM 4373 O O . GLU A 1 564 ? -4.258 -20.975 6.670 1.00 88.06 564 GLU A O 1
ATOM 4378 N N . ILE A 1 565 ? -2.272 -20.061 6.168 1.00 87.56 565 ILE A N 1
ATOM 4379 C CA . ILE A 1 565 ? -2.577 -19.869 4.736 1.00 87.56 565 ILE A CA 1
ATOM 4380 C C . ILE A 1 565 ? -2.913 -21.212 4.088 1.00 87.56 565 ILE A C 1
ATOM 4382 O O . ILE A 1 565 ? -3.915 -21.335 3.389 1.00 87.56 565 ILE A O 1
ATOM 4386 N N . VAL A 1 566 ? -2.107 -22.237 4.360 1.00 86.00 566 VAL A N 1
ATOM 4387 C CA . VAL A 1 566 ? -2.338 -23.607 3.895 1.00 86.00 566 VAL A CA 1
ATOM 4388 C C . VAL A 1 566 ? -3.708 -24.137 4.336 1.00 86.00 566 VAL A C 1
ATOM 4390 O O . VAL A 1 566 ? -4.452 -24.668 3.511 1.00 86.00 566 VAL A O 1
ATOM 4393 N N . ASN A 1 567 ? -4.057 -23.978 5.613 1.00 86.50 567 ASN A N 1
ATOM 4394 C CA . ASN A 1 567 ? -5.336 -24.428 6.157 1.00 86.50 567 ASN A CA 1
ATOM 4395 C C . ASN A 1 567 ? -6.510 -23.675 5.525 1.00 86.50 567 ASN A C 1
ATOM 4397 O O . ASN A 1 567 ? -7.525 -24.288 5.195 1.00 86.50 567 ASN A O 1
ATOM 4401 N N . GLN A 1 568 ? -6.369 -22.363 5.309 1.00 85.31 568 GLN A N 1
ATOM 4402 C CA . GLN A 1 568 ? -7.395 -21.574 4.633 1.00 85.31 568 GLN A CA 1
ATOM 4403 C C . GLN A 1 568 ? -7.562 -21.993 3.171 1.00 85.31 568 GLN A C 1
ATOM 4405 O O . GLN A 1 568 ? -8.699 -22.024 2.712 1.00 85.31 568 GLN A O 1
ATOM 4410 N N . LEU A 1 569 ? -6.478 -22.365 2.471 1.00 80.69 569 LEU A N 1
ATOM 4411 C CA . LEU A 1 569 ? -6.497 -22.878 1.092 1.00 80.69 569 LEU A CA 1
ATOM 4412 C C . LEU A 1 569 ? -7.173 -24.256 0.962 1.00 80.69 569 LEU A C 1
ATOM 4414 O O . LEU A 1 569 ? -7.904 -24.488 -0.002 1.00 80.69 569 LEU A O 1
ATOM 4418 N N . ASP A 1 570 ? -6.967 -25.153 1.927 1.00 75.31 570 ASP A N 1
ATOM 4419 C CA . ASP A 1 570 ? -7.623 -26.470 1.956 1.00 75.31 570 ASP A CA 1
ATOM 4420 C C . ASP A 1 570 ? -9.091 -26.389 2.374 1.00 75.31 570 ASP A C 1
ATOM 4422 O O . ASP A 1 570 ? -9.932 -27.110 1.837 1.00 75.31 570 ASP A O 1
ATOM 4426 N N . GLY A 1 571 ? -9.413 -25.484 3.301 1.00 67.56 571 GLY A N 1
ATOM 4427 C CA . GLY A 1 571 ? -10.768 -25.246 3.797 1.00 67.56 571 GLY A CA 1
ATOM 4428 C C . GLY A 1 571 ? -11.706 -24.567 2.793 1.00 67.56 571 GLY A C 1
ATOM 4429 O O . GLY A 1 571 ? -12.816 -24.189 3.164 1.00 67.56 571 GLY A O 1
ATOM 4430 N N . PHE A 1 572 ? -11.290 -24.373 1.535 1.00 62.88 572 PHE A N 1
ATOM 4431 C CA . PHE A 1 572 ? -12.159 -23.814 0.502 1.00 62.88 572 PHE A CA 1
ATOM 4432 C C . PHE A 1 572 ? -13.184 -24.831 0.014 1.00 62.88 572 PHE A C 1
ATOM 4434 O O . PHE A 1 572 ? -12.856 -25.732 -0.770 1.00 62.88 572 PHE A O 1
ATOM 4441 N N . ASP A 1 573 ? -14.451 -24.574 0.337 1.00 56.56 573 ASP A N 1
ATOM 4442 C CA . ASP A 1 573 ? -15.576 -25.131 -0.404 1.00 56.56 573 ASP A CA 1
ATOM 4443 C C . ASP A 1 573 ? -15.416 -24.836 -1.899 1.00 56.56 573 ASP A C 1
ATOM 4445 O O . ASP A 1 573 ? -15.138 -23.708 -2.316 1.00 56.56 573 ASP A O 1
ATOM 4449 N N . ALA A 1 574 ? -15.620 -25.858 -2.733 1.00 53.59 574 ALA A N 1
ATOM 4450 C CA . ALA A 1 574 ? -15.449 -25.783 -4.188 1.00 53.59 574 ALA A CA 1
ATOM 4451 C C . ALA A 1 574 ? -16.350 -24.733 -4.880 1.00 53.59 574 ALA A C 1
ATOM 4453 O O . ALA A 1 574 ? -16.179 -24.456 -6.063 1.00 53.59 574 ALA A O 1
ATOM 4454 N N . ARG A 1 575 ? -17.294 -24.125 -4.148 1.00 49.38 575 ARG A N 1
ATOM 4455 C CA . ARG A 1 575 ? -18.274 -23.155 -4.656 1.00 49.38 575 ARG A CA 1
ATOM 4456 C C . ARG A 1 575 ? -17.817 -21.689 -4.605 1.00 49.38 575 ARG A C 1
ATOM 4458 O O . ARG A 1 575 ? -18.517 -20.837 -5.142 1.00 49.38 575 ARG A O 1
ATOM 4465 N N . GLY A 1 576 ? -16.687 -21.372 -3.965 1.00 61.78 576 GLY A N 1
ATOM 4466 C CA . GLY A 1 576 ? -16.206 -19.989 -3.841 1.00 61.78 576 GLY A CA 1
ATOM 4467 C C . GLY A 1 576 ? -15.548 -19.442 -5.118 1.00 61.78 576 GLY A C 1
ATOM 4468 O O . GLY A 1 576 ? -14.603 -20.033 -5.636 1.00 61.78 576 GLY A O 1
ATOM 4469 N N . ASN A 1 577 ? -15.971 -18.258 -5.578 1.00 74.00 577 ASN A N 1
ATOM 4470 C CA . ASN A 1 577 ? -15.340 -17.496 -6.672 1.00 74.00 577 ASN A CA 1
ATOM 4471 C C . ASN A 1 577 ? -14.137 -16.665 -6.180 1.00 74.00 577 ASN A C 1
ATOM 4473 O O . ASN A 1 577 ? -13.995 -15.482 -6.494 1.00 74.00 577 ASN A O 1
ATOM 4477 N N . ILE A 1 578 ? -13.270 -17.282 -5.380 1.00 79.75 578 ILE A N 1
ATOM 4478 C CA . ILE A 1 578 ? -12.021 -16.670 -4.925 1.00 79.75 578 ILE A CA 1
ATOM 4479 C C . ILE A 1 578 ? -10.883 -17.362 -5.655 1.00 79.75 578 ILE A C 1
ATOM 4481 O O . ILE A 1 578 ? -10.828 -18.592 -5.712 1.00 79.75 578 ILE A O 1
ATOM 4485 N N . LYS A 1 579 ? -9.987 -16.572 -6.241 1.00 83.06 579 LYS A N 1
ATOM 4486 C CA . LYS A 1 579 ? -8.793 -17.081 -6.921 1.00 83.06 579 LYS A CA 1
ATOM 4487 C C . LYS A 1 579 ? -7.559 -16.556 -6.220 1.00 83.06 579 LYS A C 1
ATOM 4489 O O . LYS A 1 579 ? -7.456 -15.354 -5.991 1.00 83.06 579 LYS A O 1
ATOM 4494 N N . VAL A 1 580 ? -6.643 -17.460 -5.895 1.00 86.25 580 VAL A N 1
ATOM 4495 C CA . VAL A 1 580 ? -5.389 -17.114 -5.225 1.00 86.25 580 VAL A CA 1
ATOM 4496 C C . VAL A 1 580 ? -4.259 -17.133 -6.246 1.00 86.25 580 VAL A C 1
ATOM 4498 O O . VAL A 1 580 ? -4.039 -18.134 -6.925 1.00 86.25 580 VAL A O 1
ATOM 4501 N N . LEU A 1 581 ? -3.553 -16.019 -6.370 1.00 86.56 581 LEU A N 1
ATOM 4502 C CA . LEU A 1 581 ? -2.324 -15.892 -7.134 1.00 86.56 581 LEU A CA 1
ATOM 4503 C C . LEU A 1 581 ? -1.183 -15.656 -6.151 1.00 86.56 581 LEU A C 1
ATOM 4505 O O . LEU A 1 581 ? -1.252 -14.762 -5.316 1.00 86.56 581 LEU A O 1
ATOM 4509 N N . MET A 1 582 ? -0.131 -16.452 -6.258 1.00 88.69 582 MET A N 1
ATOM 4510 C CA . MET A 1 582 ? 1.081 -16.289 -5.463 1.00 88.69 582 MET A CA 1
ATOM 4511 C C . MET A 1 582 ? 2.245 -15.985 -6.392 1.00 88.69 582 MET A C 1
ATOM 4513 O O . MET A 1 582 ? 2.372 -16.634 -7.429 1.00 88.69 582 MET A O 1
ATOM 4517 N N . ALA A 1 583 ? 3.099 -15.034 -6.031 1.00 89.38 583 ALA A N 1
ATOM 4518 C CA . ALA A 1 583 ? 4.335 -14.751 -6.744 1.00 89.38 583 ALA A CA 1
ATOM 4519 C C . ALA A 1 583 ? 5.550 -15.063 -5.866 1.00 89.38 583 ALA A C 1
ATOM 4521 O O . ALA A 1 583 ? 5.578 -14.747 -4.680 1.00 89.38 583 ALA A O 1
ATOM 4522 N N . THR A 1 584 ? 6.556 -15.704 -6.460 1.00 88.62 584 THR A N 1
ATOM 4523 C CA . THR A 1 584 ? 7.833 -16.000 -5.804 1.00 88.62 584 THR A CA 1
ATOM 4524 C C . THR A 1 584 ? 9.004 -15.771 -6.756 1.00 88.62 584 THR A C 1
ATOM 4526 O O . THR A 1 584 ? 8.905 -16.006 -7.967 1.00 88.62 584 THR A O 1
ATOM 4529 N N . ASN A 1 585 ? 10.134 -15.342 -6.199 1.00 88.06 585 ASN A N 1
ATOM 4530 C CA . ASN A 1 585 ? 11.415 -15.284 -6.903 1.00 88.06 585 ASN A CA 1
ATOM 4531 C C . ASN A 1 585 ? 12.289 -16.520 -6.642 1.00 88.06 585 ASN A C 1
ATOM 4533 O O . ASN A 1 585 ? 13.311 -16.689 -7.311 1.00 88.06 585 ASN A O 1
ATOM 4537 N N . ARG A 1 586 ? 11.909 -17.359 -5.670 1.00 84.69 586 ARG A N 1
ATOM 4538 C CA . ARG A 1 586 ? 12.685 -18.500 -5.171 1.00 84.69 586 ARG A CA 1
ATOM 4539 C C . ARG A 1 586 ? 11.764 -19.682 -4.857 1.00 84.69 586 ARG A C 1
ATOM 4541 O O . ARG A 1 586 ? 11.307 -19.828 -3.724 1.00 84.69 586 ARG A O 1
ATOM 4548 N N . PRO A 1 587 ? 11.450 -20.534 -5.851 1.00 83.62 587 PRO A N 1
ATOM 4549 C CA . PRO A 1 587 ? 10.590 -21.693 -5.626 1.00 83.62 587 PRO A CA 1
ATOM 4550 C C . PRO A 1 587 ? 11.259 -22.795 -4.785 1.00 83.62 587 PRO A C 1
ATOM 4552 O O . PRO A 1 587 ? 10.553 -23.665 -4.288 1.00 83.62 587 PRO A O 1
ATOM 4555 N N . ASP A 1 588 ? 12.586 -22.765 -4.626 1.00 83.06 588 ASP A N 1
ATOM 4556 C CA . ASP A 1 588 ? 13.392 -23.715 -3.847 1.00 83.06 588 ASP A CA 1
ATOM 4557 C C . ASP A 1 588 ? 13.123 -23.642 -2.340 1.00 83.06 588 ASP A C 1
ATOM 4559 O O . ASP A 1 588 ? 13.154 -24.663 -1.658 1.00 83.06 588 ASP A O 1
ATOM 4563 N N . ILE A 1 589 ? 12.840 -22.441 -1.828 1.00 83.81 589 ILE A N 1
ATOM 4564 C CA . ILE A 1 589 ? 12.600 -22.200 -0.398 1.00 83.81 589 ILE A CA 1
ATOM 4565 C C . ILE A 1 589 ? 11.184 -22.613 0.020 1.00 83.81 589 ILE A C 1
ATOM 4567 O O . ILE A 1 589 ? 10.941 -22.844 1.202 1.00 83.81 589 ILE A O 1
ATOM 4571 N N . LEU A 1 590 ? 10.247 -22.705 -0.927 1.00 83.50 590 LEU A N 1
ATOM 4572 C CA . LEU A 1 590 ? 8.838 -22.912 -0.613 1.00 83.50 590 LEU A CA 1
ATOM 4573 C C . LEU A 1 590 ? 8.564 -24.292 -0.015 1.00 83.50 590 LEU A C 1
ATOM 4575 O O . LEU A 1 590 ? 9.001 -25.313 -0.548 1.00 83.50 590 LEU A O 1
ATOM 4579 N N . ASP A 1 591 ? 7.743 -24.325 1.038 1.00 83.56 591 ASP A N 1
ATOM 4580 C CA . ASP A 1 591 ? 7.274 -25.580 1.627 1.00 83.56 591 ASP A CA 1
ATOM 4581 C C . ASP A 1 591 ? 6.561 -26.450 0.558 1.00 83.56 591 ASP A C 1
ATOM 4583 O O . ASP A 1 591 ? 5.586 -26.006 -0.074 1.00 83.56 591 ASP A O 1
ATOM 4587 N N . PRO A 1 592 ? 6.983 -27.718 0.369 1.00 81.88 592 PRO A N 1
ATOM 4588 C CA . PRO A 1 592 ? 6.295 -28.689 -0.481 1.00 81.88 592 PRO A CA 1
ATOM 4589 C C . PRO A 1 592 ? 4.791 -28.825 -0.202 1.00 81.88 592 PRO A C 1
ATOM 4591 O O . PRO A 1 592 ? 4.030 -29.195 -1.101 1.00 81.88 592 PRO A O 1
ATOM 4594 N N . ALA A 1 593 ? 4.340 -28.506 1.015 1.00 80.62 593 ALA A N 1
ATOM 4595 C CA . ALA A 1 593 ? 2.934 -28.460 1.381 1.00 80.62 593 ALA A CA 1
ATOM 4596 C C . ALA A 1 593 ? 2.149 -27.463 0.512 1.00 80.62 593 ALA A C 1
ATOM 4598 O O . ALA A 1 593 ? 1.065 -27.799 0.031 1.00 80.62 593 ALA A O 1
ATOM 4599 N N . LEU A 1 594 ? 2.675 -26.263 0.257 1.00 81.06 594 LEU A N 1
ATOM 4600 C CA . LEU A 1 594 ? 2.017 -25.278 -0.612 1.00 81.06 594 LEU A CA 1
ATOM 4601 C C . LEU A 1 594 ? 1.967 -25.762 -2.065 1.00 81.06 594 LEU A C 1
ATOM 4603 O O . LEU A 1 594 ? 0.960 -25.590 -2.748 1.00 81.06 594 LEU A O 1
ATOM 4607 N N . LEU A 1 595 ? 3.028 -26.432 -2.521 1.00 81.31 595 LEU A N 1
ATOM 4608 C CA . LEU A 1 595 ? 3.184 -26.921 -3.895 1.00 81.31 595 LEU A CA 1
ATOM 4609 C C . LEU A 1 595 ? 2.296 -28.124 -4.251 1.00 81.31 595 LEU A C 1
ATOM 4611 O O . LEU A 1 595 ? 2.331 -28.575 -5.406 1.00 81.31 595 LEU A O 1
ATOM 4615 N N . ARG A 1 596 ? 1.537 -28.654 -3.287 1.00 83.69 596 ARG A N 1
ATOM 4616 C CA . ARG A 1 596 ? 0.658 -29.808 -3.475 1.00 83.69 596 ARG A CA 1
ATOM 4617 C C . ARG A 1 596 ? -0.532 -29.452 -4.389 1.00 83.69 596 ARG A C 1
ATOM 4619 O O . ARG A 1 596 ? -1.194 -28.435 -4.161 1.00 83.69 596 ARG A O 1
ATOM 4626 N N . PRO A 1 597 ? -0.846 -30.292 -5.397 1.00 74.94 597 PRO A N 1
ATOM 4627 C CA . PRO A 1 597 ? -2.035 -30.102 -6.232 1.00 74.94 597 PRO A CA 1
ATOM 4628 C C . PRO A 1 597 ? -3.312 -30.177 -5.379 1.00 74.94 597 PRO A C 1
ATOM 4630 O O . PRO A 1 597 ? -3.395 -31.008 -4.475 1.00 74.94 597 PRO A O 1
ATOM 4633 N N . GLY A 1 598 ? -4.283 -29.299 -5.650 1.00 72.38 598 GLY A N 1
ATOM 4634 C CA . GLY A 1 598 ? -5.461 -29.040 -4.810 1.00 72.38 598 GLY A CA 1
ATOM 4635 C C . GLY A 1 598 ? -5.437 -27.662 -4.132 1.00 72.38 598 GLY A C 1
ATOM 4636 O O . GLY A 1 598 ? -6.497 -27.112 -3.838 1.00 72.38 598 GLY A O 1
ATOM 4637 N N . ARG A 1 599 ? -4.238 -27.089 -3.936 1.00 79.69 599 ARG A N 1
ATOM 4638 C CA . ARG A 1 599 ? -4.014 -25.721 -3.427 1.00 79.69 599 ARG A CA 1
ATOM 4639 C C . ARG A 1 599 ? -3.492 -24.823 -4.547 1.00 79.69 599 ARG A C 1
ATOM 4641 O O . ARG A 1 599 ? -4.170 -23.899 -4.987 1.00 79.69 599 ARG A O 1
ATOM 4648 N N . LEU A 1 600 ? -2.295 -25.148 -5.045 1.00 79.25 600 LEU A N 1
ATOM 4649 C CA . LEU A 1 600 ? -1.640 -24.498 -6.182 1.00 79.25 600 LEU A CA 1
ATOM 4650 C C . LEU A 1 600 ? -1.700 -25.427 -7.397 1.00 79.25 600 LEU A C 1
ATOM 4652 O O . LEU A 1 600 ? -0.771 -26.180 -7.687 1.00 79.25 600 LEU A O 1
ATOM 4656 N N . ASP A 1 601 ? -2.825 -25.384 -8.107 1.00 77.62 601 ASP A N 1
ATOM 4657 C CA . ASP A 1 601 ? -3.106 -26.296 -9.222 1.00 77.62 601 ASP A CA 1
ATOM 4658 C C . ASP A 1 601 ? -2.255 -25.999 -10.458 1.00 77.62 601 ASP A C 1
ATOM 4660 O O . ASP A 1 601 ? -1.923 -26.898 -11.237 1.00 77.62 601 ASP A O 1
ATOM 4664 N N . ARG A 1 602 ? -1.920 -24.722 -10.677 1.00 81.25 602 ARG A N 1
ATOM 4665 C CA . ARG A 1 602 ? -1.154 -24.274 -11.843 1.00 81.25 602 ARG A CA 1
ATOM 4666 C C . ARG A 1 602 ? 0.112 -23.557 -11.413 1.00 81.25 602 ARG A C 1
ATOM 4668 O O . ARG A 1 602 ? 0.065 -22.614 -10.635 1.00 81.25 602 ARG A O 1
ATOM 4675 N N . LYS A 1 603 ? 1.236 -23.986 -11.978 1.00 83.31 603 LYS A N 1
ATOM 4676 C CA . LYS A 1 603 ? 2.539 -23.343 -11.815 1.00 83.31 603 LYS A CA 1
ATOM 4677 C C . LYS A 1 603 ? 2.908 -22.698 -13.147 1.00 83.31 603 LYS A C 1
ATOM 4679 O O . LYS A 1 603 ? 2.836 -23.353 -14.188 1.00 83.31 603 LYS A O 1
ATOM 4684 N N . ILE A 1 604 ? 3.212 -21.410 -13.114 1.00 80.00 604 ILE A N 1
ATOM 4685 C CA . ILE A 1 604 ? 3.526 -20.582 -14.271 1.00 80.00 604 ILE A CA 1
ATOM 4686 C C . ILE A 1 604 ? 4.951 -20.081 -14.109 1.00 80.00 604 ILE A C 1
ATOM 4688 O O . ILE A 1 604 ? 5.258 -19.316 -13.195 1.00 80.00 604 ILE A O 1
ATOM 4692 N N . GLU A 1 605 ? 5.796 -20.507 -15.035 1.00 80.94 605 GLU A N 1
ATOM 4693 C CA . GLU A 1 605 ? 7.167 -20.045 -15.126 1.00 80.94 605 GLU A CA 1
ATOM 4694 C C . GLU A 1 605 ? 7.255 -18.769 -15.960 1.00 80.94 605 GLU A C 1
ATOM 4696 O O . GLU A 1 605 ? 6.758 -18.699 -17.087 1.00 80.94 605 GLU A O 1
ATOM 4701 N N . PHE A 1 606 ? 7.927 -17.770 -15.405 1.00 79.94 606 PHE A N 1
ATOM 4702 C CA . PHE A 1 606 ? 8.291 -16.542 -16.085 1.00 79.94 606 PHE A CA 1
ATOM 4703 C C . PHE A 1 606 ? 9.754 -16.622 -16.498 1.00 79.94 606 PHE A C 1
ATOM 4705 O O . PHE A 1 606 ? 10.644 -16.323 -15.705 1.00 79.94 606 PHE A O 1
ATOM 4712 N N . CYS A 1 607 ? 9.994 -17.006 -17.746 1.00 79.62 607 CYS A N 1
ATOM 4713 C CA . CYS A 1 607 ? 11.332 -17.018 -18.325 1.00 79.62 607 CYS A CA 1
ATOM 4714 C C . CYS A 1 607 ? 11.759 -15.610 -18.782 1.00 79.62 607 CYS A C 1
ATOM 4716 O O . CYS A 1 607 ? 10.956 -14.673 -18.847 1.00 79.62 607 CYS A O 1
ATOM 4718 N N . LEU A 1 608 ? 13.039 -15.467 -19.131 1.00 83.06 608 LEU A N 1
ATOM 4719 C CA . LEU A 1 608 ? 13.548 -14.255 -19.771 1.00 83.06 608 LEU A CA 1
ATOM 4720 C C . LEU A 1 608 ? 12.899 -14.052 -21.154 1.00 83.06 608 LEU A C 1
ATOM 4722 O O . LEU A 1 608 ? 12.604 -15.032 -21.840 1.00 83.06 608 LEU A O 1
ATOM 4726 N N . PRO A 1 609 ? 12.679 -12.796 -21.581 1.00 82.88 609 PRO A N 1
ATOM 4727 C CA . PRO A 1 609 ? 12.055 -12.509 -22.867 1.00 82.88 609 PRO A CA 1
ATOM 4728 C C . PRO A 1 609 ? 12.968 -12.870 -24.050 1.00 82.88 609 PRO A C 1
ATOM 4730 O O . PRO A 1 609 ? 14.157 -12.530 -24.070 1.00 82.88 609 PRO A O 1
ATOM 4733 N N . ASP A 1 610 ? 12.372 -13.478 -25.079 1.00 84.69 610 ASP A N 1
ATOM 4734 C CA . ASP A 1 610 ? 13.007 -13.743 -26.376 1.00 84.69 610 ASP A CA 1
ATOM 4735 C C . ASP A 1 610 ? 13.364 -12.443 -27.116 1.00 84.69 610 ASP A C 1
ATOM 4737 O O . ASP A 1 610 ? 12.906 -11.362 -26.747 1.00 84.69 610 ASP A O 1
ATOM 4741 N N . LEU A 1 611 ? 14.134 -12.533 -28.210 1.00 86.75 611 LEU A N 1
ATOM 4742 C CA . LEU A 1 611 ? 14.497 -11.376 -29.046 1.00 86.75 611 LEU A CA 1
ATOM 4743 C C . LEU A 1 611 ? 13.263 -10.547 -29.448 1.00 86.75 611 LEU A C 1
ATOM 4745 O O . LEU A 1 611 ? 13.214 -9.348 -29.178 1.00 86.75 611 LEU A O 1
ATOM 4749 N N . GLU A 1 612 ? 12.240 -11.198 -30.018 1.00 85.75 612 GLU A N 1
ATOM 4750 C CA . GLU A 1 612 ? 10.976 -10.540 -30.380 1.00 85.75 612 GLU A CA 1
ATOM 4751 C C . GLU A 1 612 ? 10.306 -9.894 -29.167 1.00 85.75 612 GLU A C 1
ATOM 4753 O O . GLU A 1 612 ? 9.705 -8.820 -29.262 1.00 85.75 612 GLU A O 1
ATOM 4758 N N . GLY A 1 613 ? 10.407 -10.554 -28.013 1.00 85.31 613 GLY A N 1
ATOM 4759 C CA . GLY A 1 613 ? 9.802 -10.074 -26.792 1.00 85.31 613 GLY A CA 1
ATOM 4760 C C . GLY A 1 613 ? 10.482 -8.826 -26.251 1.00 85.31 613 GLY A C 1
ATOM 4761 O O . GLY A 1 613 ? 9.802 -7.861 -25.905 1.00 85.31 613 GLY A O 1
ATOM 4762 N N . ARG A 1 614 ? 11.813 -8.783 -26.283 1.00 88.44 614 ARG A N 1
ATOM 4763 C CA . ARG A 1 614 ? 12.588 -7.588 -25.937 1.00 88.44 614 ARG A CA 1
ATOM 4764 C C . ARG A 1 614 ? 12.261 -6.427 -26.868 1.00 88.44 614 ARG A C 1
ATOM 4766 O O . ARG A 1 614 ? 12.024 -5.321 -26.390 1.00 88.44 614 ARG A O 1
ATOM 4773 N N . THR A 1 615 ? 12.147 -6.676 -28.175 1.00 89.62 615 THR A N 1
ATOM 4774 C CA . THR A 1 615 ? 11.725 -5.650 -29.143 1.00 89.62 615 THR A CA 1
ATOM 4775 C C . THR A 1 615 ? 10.341 -5.083 -28.811 1.00 89.62 615 THR A C 1
ATOM 4777 O O . THR A 1 615 ? 10.130 -3.877 -28.927 1.00 89.62 615 THR A O 1
ATOM 4780 N N . GLN A 1 616 ? 9.392 -5.917 -28.372 1.00 87.88 616 GLN A N 1
ATOM 4781 C CA . GLN A 1 616 ? 8.074 -5.444 -27.932 1.00 87.88 616 GLN A CA 1
ATOM 4782 C C . GLN A 1 616 ? 8.150 -4.594 -26.662 1.00 87.88 616 GLN A C 1
ATOM 4784 O O . GLN A 1 616 ? 7.503 -3.554 -26.602 1.00 87.88 616 GLN A O 1
ATOM 4789 N N . ILE A 1 617 ? 8.949 -5.005 -25.676 1.00 88.88 617 ILE A N 1
ATOM 4790 C CA . ILE A 1 617 ? 9.127 -4.256 -24.423 1.00 88.88 617 ILE A CA 1
ATOM 4791 C C . ILE A 1 617 ? 9.719 -2.867 -24.710 1.00 88.88 617 ILE A C 1
ATOM 4793 O O . ILE A 1 617 ? 9.190 -1.867 -24.227 1.00 88.88 617 ILE A O 1
ATOM 4797 N N . PHE A 1 618 ? 10.736 -2.779 -25.578 1.00 90.81 618 PHE A N 1
ATOM 4798 C CA . PHE A 1 618 ? 11.274 -1.493 -26.034 1.00 90.81 618 PHE A CA 1
ATOM 4799 C C . PHE A 1 618 ? 10.196 -0.615 -26.681 1.00 90.81 618 PHE A C 1
ATOM 4801 O O . PHE A 1 618 ? 10.085 0.562 -26.347 1.00 90.81 618 PHE A O 1
ATOM 4808 N N . LYS A 1 619 ? 9.353 -1.176 -27.558 1.00 89.62 619 LYS A N 1
ATOM 4809 C CA . LYS A 1 619 ? 8.253 -0.434 -28.204 1.00 89.62 619 LYS A CA 1
ATOM 4810 C C . LYS A 1 619 ? 7.211 0.086 -27.208 1.00 89.62 619 LYS A C 1
ATOM 4812 O O . LYS A 1 619 ? 6.672 1.168 -27.407 1.00 89.62 619 LYS A O 1
ATOM 4817 N N . ILE A 1 620 ? 6.922 -0.666 -26.147 1.00 89.31 620 ILE A N 1
ATOM 4818 C CA . ILE A 1 620 ? 5.956 -0.256 -25.118 1.00 89.31 620 ILE A CA 1
ATOM 4819 C C . ILE A 1 620 ? 6.496 0.935 -24.326 1.00 89.31 620 ILE A C 1
ATOM 4821 O O . ILE A 1 620 ? 5.805 1.943 -24.198 1.00 89.31 620 ILE A O 1
ATOM 4825 N N . HIS A 1 621 ? 7.737 0.854 -23.844 1.00 89.00 621 HIS A N 1
ATOM 4826 C CA . HIS A 1 621 ? 8.331 1.925 -23.039 1.00 89.00 621 HIS A CA 1
ATOM 4827 C C . HIS A 1 621 ? 8.687 3.171 -23.855 1.00 89.00 621 HIS A C 1
ATOM 4829 O O . HIS A 1 621 ? 8.636 4.281 -23.334 1.00 89.00 621 HIS A O 1
ATOM 4835 N N . THR A 1 622 ? 8.994 3.013 -25.141 1.00 88.62 622 THR A N 1
ATOM 4836 C CA . THR A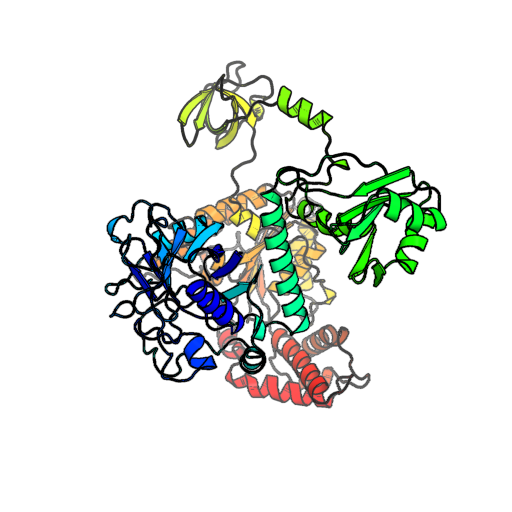 1 622 ? 9.273 4.149 -26.034 1.00 88.62 622 THR A CA 1
ATOM 4837 C C . THR A 1 622 ? 8.010 4.847 -26.532 1.00 88.62 622 THR A C 1
ATOM 4839 O O . THR A 1 622 ? 8.103 5.987 -26.966 1.00 88.62 622 THR A O 1
ATOM 4842 N N . ARG A 1 623 ? 6.815 4.243 -26.406 1.00 87.44 623 ARG A N 1
ATOM 4843 C CA . ARG A 1 623 ? 5.537 4.889 -26.779 1.00 87.44 623 ARG A CA 1
ATOM 4844 C C . ARG A 1 623 ? 5.313 6.208 -26.038 1.00 87.44 623 ARG A C 1
ATOM 4846 O O . ARG A 1 623 ? 4.709 7.121 -26.588 1.00 87.44 623 ARG A O 1
ATOM 4853 N N . THR A 1 624 ? 5.763 6.287 -24.790 1.00 86.88 624 THR A N 1
ATOM 4854 C CA . THR A 1 624 ? 5.638 7.482 -23.946 1.00 86.88 624 THR A CA 1
ATOM 4855 C C . THR A 1 624 ? 6.796 8.463 -24.125 1.00 86.88 624 THR A C 1
ATOM 4857 O O . THR A 1 624 ? 6.738 9.561 -23.586 1.00 86.88 624 THR A O 1
ATOM 4860 N N . MET A 1 625 ? 7.856 8.082 -24.845 1.00 88.50 625 MET A N 1
ATOM 4861 C CA . MET A 1 625 ? 9.071 8.878 -25.008 1.00 88.50 625 MET A CA 1
ATOM 4862 C C . MET A 1 625 ? 9.116 9.563 -26.376 1.00 88.50 625 MET A C 1
ATOM 4864 O O . MET A 1 625 ? 8.701 9.009 -27.392 1.00 88.50 625 MET A O 1
ATOM 4868 N N . SER A 1 626 ? 9.693 10.764 -26.414 1.00 88.94 626 SER A N 1
ATOM 4869 C CA . SER A 1 626 ? 9.988 11.469 -27.663 1.00 88.94 626 SER A CA 1
ATOM 4870 C C . SER A 1 626 ? 11.222 10.858 -28.329 1.00 88.94 626 SER A C 1
ATOM 4872 O O . SER A 1 626 ? 12.358 11.222 -28.026 1.00 88.94 626 SER A O 1
ATOM 4874 N N . CYS A 1 627 ? 10.997 9.907 -29.231 1.00 86.44 627 CYS A N 1
ATOM 4875 C CA . CYS A 1 627 ? 12.044 9.213 -29.978 1.00 86.44 627 CYS A CA 1
ATOM 4876 C C . CYS A 1 627 ? 12.128 9.691 -31.435 1.00 86.44 627 CYS A C 1
ATOM 4878 O O . CYS A 1 627 ? 11.120 10.045 -32.051 1.00 86.44 627 CYS A O 1
ATOM 4880 N N . GLU A 1 628 ? 13.332 9.655 -32.010 1.00 88.44 628 GLU A N 1
ATOM 4881 C CA . GLU A 1 628 ? 13.515 9.792 -33.458 1.00 88.44 628 GLU A CA 1
ATOM 4882 C C . GLU A 1 628 ? 12.830 8.643 -34.221 1.00 88.44 628 GLU A C 1
ATOM 4884 O O . GLU A 1 628 ? 12.688 7.526 -33.719 1.00 88.44 628 GLU A O 1
ATOM 4889 N N . ARG A 1 629 ? 12.392 8.910 -35.459 1.00 82.31 629 ARG A N 1
ATOM 4890 C CA . ARG A 1 629 ? 11.657 7.926 -36.277 1.00 82.31 629 ARG A CA 1
ATOM 4891 C C . ARG A 1 629 ? 12.534 6.777 -36.786 1.00 82.31 629 ARG A C 1
ATOM 4893 O O . ARG A 1 629 ? 12.001 5.712 -37.083 1.00 82.31 629 ARG A O 1
ATOM 4900 N N . ASP A 1 630 ? 13.849 6.972 -36.833 1.00 85.06 630 ASP A N 1
ATOM 4901 C CA . ASP A 1 630 ? 14.798 6.041 -37.456 1.00 85.06 630 ASP A CA 1
ATOM 4902 C C . ASP A 1 630 ? 15.424 5.036 -36.465 1.00 85.06 630 ASP A C 1
ATOM 4904 O O . ASP A 1 630 ? 16.422 4.383 -36.769 1.00 85.06 630 ASP A O 1
ATOM 4908 N N . ILE A 1 631 ? 14.842 4.867 -35.270 1.00 87.00 631 ILE A N 1
ATOM 4909 C CA . ILE A 1 631 ? 15.378 3.956 -34.247 1.00 87.00 631 ILE A CA 1
ATOM 4910 C C . ILE A 1 631 ? 15.002 2.501 -34.545 1.00 87.00 631 ILE A C 1
ATOM 4912 O O . ILE A 1 631 ? 13.830 2.120 -34.612 1.00 87.00 631 ILE A O 1
ATOM 4916 N N . ARG A 1 632 ? 16.020 1.640 -34.640 1.00 90.25 632 ARG A N 1
ATOM 4917 C CA . ARG A 1 632 ? 15.855 0.203 -34.892 1.00 90.25 632 ARG A CA 1
ATOM 4918 C C . ARG A 1 632 ? 15.869 -0.598 -33.593 1.00 90.25 632 ARG A C 1
ATOM 4920 O O . ARG A 1 632 ? 16.907 -1.068 -33.133 1.00 90.25 632 ARG A O 1
ATOM 4927 N N . PHE A 1 633 ? 14.686 -0.840 -33.032 1.00 89.50 633 PHE A N 1
ATOM 4928 C CA . PHE A 1 633 ? 14.533 -1.613 -31.789 1.00 89.50 633 PHE A CA 1
ATOM 4929 C C . PHE A 1 633 ? 14.988 -3.080 -31.879 1.00 89.50 633 PHE A C 1
ATOM 4931 O O . PHE A 1 633 ? 15.305 -3.686 -30.858 1.00 89.50 633 PHE A O 1
ATOM 4938 N N . GLU A 1 634 ? 15.031 -3.671 -33.075 1.00 89.69 634 GLU A N 1
ATOM 4939 C CA . GLU A 1 634 ? 15.553 -5.033 -33.277 1.00 89.69 634 GLU A CA 1
ATOM 4940 C C . GLU A 1 634 ? 17.060 -5.108 -33.014 1.00 89.69 634 GLU A C 1
ATOM 4942 O O . GLU A 1 634 ? 17.529 -6.040 -32.361 1.00 89.69 634 GLU A O 1
ATOM 4947 N N . LEU A 1 635 ? 17.808 -4.088 -33.448 1.00 89.81 635 LEU A N 1
ATOM 4948 C CA . LEU A 1 635 ? 19.246 -4.000 -33.211 1.00 89.81 635 LEU A CA 1
ATOM 4949 C C . LEU A 1 635 ? 19.537 -3.836 -31.714 1.00 89.81 635 LEU A C 1
ATOM 4951 O O . LEU A 1 635 ? 20.363 -4.562 -31.164 1.00 89.81 635 LEU A O 1
ATOM 4955 N N . LEU A 1 636 ? 18.793 -2.957 -31.034 1.00 89.75 636 LEU A N 1
ATOM 4956 C CA . LEU A 1 636 ? 18.902 -2.765 -29.583 1.00 89.75 636 LEU A CA 1
ATOM 4957 C C . LEU A 1 636 ? 18.573 -4.051 -28.807 1.00 89.75 636 LEU A C 1
ATOM 4959 O O . LEU A 1 636 ? 19.303 -4.432 -27.896 1.00 89.75 636 LEU A O 1
ATOM 4963 N N . ALA A 1 637 ? 17.522 -4.775 -29.204 1.00 89.12 637 ALA A N 1
ATOM 4964 C CA . ALA A 1 637 ? 17.153 -6.051 -28.587 1.00 89.12 637 ALA A CA 1
ATOM 4965 C C . ALA A 1 637 ? 18.208 -7.157 -28.785 1.00 89.12 637 ALA A C 1
ATOM 4967 O O . ALA A 1 637 ? 18.339 -8.039 -27.926 1.00 89.12 637 ALA A O 1
ATOM 4968 N N . GLY A 1 638 ? 18.953 -7.118 -29.895 1.00 87.94 638 GLY A N 1
ATOM 4969 C CA . GLY A 1 638 ? 20.079 -8.013 -30.166 1.00 87.94 638 GLY A CA 1
ATOM 4970 C C . GLY A 1 638 ? 21.307 -7.729 -29.296 1.00 87.94 638 GLY A C 1
ATOM 4971 O O . GLY A 1 638 ? 21.998 -8.662 -28.897 1.00 87.94 638 GLY A O 1
ATOM 4972 N N . LEU A 1 639 ? 21.541 -6.462 -28.941 1.00 88.69 639 LEU A N 1
ATOM 4973 C CA . LEU A 1 639 ? 22.646 -6.040 -28.068 1.00 88.69 639 LEU A CA 1
ATOM 4974 C C . LEU A 1 639 ? 22.406 -6.328 -26.577 1.00 88.69 639 LEU A C 1
ATOM 4976 O O . LEU A 1 639 ? 23.348 -6.272 -25.788 1.00 88.69 639 LEU A O 1
ATOM 4980 N N . CYS A 1 640 ? 21.171 -6.666 -26.204 1.00 85.50 640 CYS A N 1
ATOM 4981 C CA . CYS A 1 640 ? 20.752 -6.976 -24.839 1.00 85.50 640 CYS A CA 1
ATOM 4982 C C . CYS A 1 640 ? 20.473 -8.485 -24.666 1.00 85.50 640 CYS A C 1
ATOM 4984 O O . CYS A 1 640 ? 19.305 -8.895 -24.658 1.00 85.50 640 CYS A O 1
ATOM 4986 N N . PRO A 1 641 ? 21.496 -9.357 -24.568 1.00 84.31 641 PRO A N 1
ATOM 4987 C CA . PRO A 1 641 ? 21.281 -10.772 -24.284 1.00 84.31 641 PRO A CA 1
ATOM 4988 C C . PRO A 1 641 ? 20.846 -10.973 -22.826 1.00 84.31 641 PRO A C 1
ATOM 4990 O O . PRO A 1 641 ? 21.358 -10.318 -21.922 1.00 84.31 641 PRO A O 1
ATOM 4993 N N . ASN A 1 642 ? 19.922 -11.912 -22.592 1.00 81.56 642 ASN A N 1
ATOM 4994 C CA . ASN A 1 642 ? 19.462 -12.330 -21.257 1.00 81.56 642 ASN A CA 1
ATOM 4995 C C . ASN A 1 642 ? 19.003 -11.186 -20.328 1.00 81.56 642 ASN A C 1
ATOM 4997 O O . ASN A 1 642 ? 19.038 -11.324 -19.107 1.00 81.56 642 ASN A O 1
ATOM 5001 N N . SER A 1 643 ? 18.573 -10.058 -20.894 1.00 83.44 643 SER A N 1
ATOM 5002 C CA . SER A 1 643 ? 18.101 -8.905 -20.126 1.00 83.44 643 SER A CA 1
ATOM 5003 C C . SER A 1 643 ? 16.652 -9.087 -19.683 1.00 83.44 643 SER A C 1
ATOM 5005 O O . SER A 1 643 ? 15.815 -9.590 -20.440 1.00 83.44 643 SER A O 1
ATOM 5007 N N . THR A 1 644 ? 16.352 -8.660 -18.459 1.00 86.56 644 THR A N 1
ATOM 5008 C CA . THR A 1 644 ? 14.992 -8.676 -17.914 1.00 86.56 644 THR A CA 1
ATOM 5009 C C . THR A 1 644 ? 14.161 -7.512 -18.465 1.00 86.56 644 THR A C 1
ATOM 5011 O O . THR A 1 644 ? 14.689 -6.560 -19.046 1.00 86.56 644 THR A O 1
ATOM 5014 N N . GLY A 1 645 ? 12.837 -7.559 -18.279 1.00 85.44 645 GLY A N 1
ATOM 5015 C CA . GLY A 1 645 ? 11.969 -6.432 -18.641 1.00 85.44 645 GLY A CA 1
ATOM 5016 C C . GLY A 1 645 ? 12.299 -5.169 -17.839 1.00 85.44 645 GLY A C 1
ATOM 5017 O O . GLY A 1 645 ? 12.247 -4.066 -18.380 1.00 85.44 645 GLY A O 1
ATOM 5018 N N . ALA A 1 646 ? 12.715 -5.335 -16.579 1.00 87.38 646 ALA A N 1
ATOM 5019 C CA . ALA A 1 646 ? 13.197 -4.242 -15.741 1.00 87.38 646 ALA A CA 1
ATOM 5020 C C . ALA A 1 646 ? 14.480 -3.605 -16.299 1.00 87.38 646 ALA A C 1
ATOM 5022 O O . ALA A 1 646 ? 14.545 -2.383 -16.401 1.00 87.38 646 ALA A O 1
ATOM 5023 N N . ASP A 1 647 ? 15.450 -4.408 -16.749 1.00 88.69 647 ASP A N 1
ATOM 5024 C CA . ASP A 1 647 ? 16.691 -3.886 -17.342 1.00 88.69 647 ASP A CA 1
ATOM 5025 C C . ASP A 1 647 ? 16.409 -3.075 -18.611 1.00 88.69 647 ASP A C 1
ATOM 5027 O O . ASP A 1 647 ? 16.967 -1.999 -18.807 1.00 88.69 647 ASP A O 1
ATOM 5031 N N . ILE A 1 648 ? 15.497 -3.556 -19.462 1.00 89.50 648 ILE A N 1
ATOM 5032 C CA . ILE A 1 648 ? 15.095 -2.858 -20.692 1.00 89.50 648 ILE A CA 1
ATOM 5033 C C . ILE A 1 648 ? 14.410 -1.526 -20.368 1.00 89.50 648 ILE A C 1
ATOM 5035 O O . ILE A 1 648 ? 14.660 -0.521 -21.039 1.00 89.50 648 ILE A O 1
ATOM 5039 N N . ARG A 1 649 ? 13.578 -1.488 -19.320 1.00 90.50 649 ARG A N 1
ATOM 5040 C CA . ARG A 1 649 ? 12.993 -0.238 -18.823 1.00 90.50 649 ARG A CA 1
ATOM 5041 C C . ARG A 1 649 ? 14.084 0.730 -18.357 1.00 90.50 649 ARG A C 1
ATOM 5043 O O . ARG A 1 649 ? 14.039 1.898 -18.736 1.00 90.50 649 ARG A O 1
ATOM 5050 N N . SER A 1 650 ? 15.080 0.249 -17.613 1.00 91.44 650 SER A N 1
ATOM 5051 C CA . SER A 1 650 ? 16.223 1.058 -17.170 1.00 91.44 650 SER A CA 1
ATOM 5052 C C . SER A 1 650 ? 17.049 1.592 -18.343 1.00 91.44 650 SER A C 1
ATOM 5054 O O . SER A 1 650 ? 17.413 2.763 -18.336 1.00 91.44 650 SER A O 1
ATOM 5056 N N . VAL A 1 651 ? 17.269 0.793 -19.396 1.00 92.31 651 VAL A N 1
ATOM 5057 C CA . VAL A 1 651 ? 17.914 1.255 -20.641 1.00 92.31 651 VAL A CA 1
ATOM 5058 C C . VAL A 1 651 ? 17.143 2.422 -21.261 1.00 92.31 651 VAL A C 1
ATOM 5060 O O . VAL A 1 651 ? 17.755 3.396 -21.690 1.00 92.31 651 VAL A O 1
ATOM 5063 N N . CYS A 1 652 ? 15.809 2.353 -21.302 1.00 92.69 652 CYS A N 1
ATOM 5064 C CA . CYS A 1 652 ? 14.998 3.439 -21.856 1.00 92.69 652 CYS A CA 1
ATOM 5065 C C . CYS A 1 652 ? 15.115 4.725 -21.021 1.00 92.69 652 CYS A C 1
ATOM 5067 O O . CYS A 1 652 ? 15.236 5.809 -21.586 1.00 92.69 652 CYS A O 1
ATOM 5069 N N . ILE A 1 653 ? 15.109 4.609 -19.689 1.00 93.44 653 ILE A N 1
ATOM 5070 C CA . ILE A 1 653 ? 15.263 5.752 -18.773 1.00 93.44 653 ILE A CA 1
ATOM 5071 C C . ILE A 1 653 ? 16.643 6.400 -18.946 1.00 93.44 653 ILE A C 1
ATOM 5073 O O . ILE A 1 653 ? 16.737 7.614 -19.103 1.00 93.44 653 ILE A O 1
ATOM 5077 N N . GLU A 1 654 ? 17.704 5.595 -18.989 1.00 93.12 654 GLU A N 1
ATOM 5078 C CA . GLU A 1 654 ? 19.077 6.072 -19.182 1.00 93.12 654 GLU A CA 1
ATOM 5079 C C . GLU A 1 654 ? 19.272 6.743 -20.546 1.00 93.12 654 GLU A C 1
ATOM 5081 O O . GLU A 1 654 ? 19.895 7.800 -20.627 1.00 93.12 654 GLU A O 1
ATOM 5086 N N . ALA A 1 655 ? 18.675 6.205 -21.614 1.00 93.31 655 ALA A N 1
ATOM 5087 C CA . ALA A 1 655 ? 18.688 6.854 -22.926 1.00 93.31 655 ALA A CA 1
ATOM 5088 C C . ALA A 1 655 ? 18.013 8.241 -22.883 1.00 93.31 655 ALA A C 1
ATOM 5090 O O . ALA A 1 655 ? 18.514 9.200 -23.474 1.00 93.31 655 ALA A O 1
ATOM 5091 N N . GLY A 1 656 ? 16.917 8.371 -22.127 1.00 92.88 656 GLY A N 1
ATOM 5092 C CA . GLY A 1 656 ? 16.288 9.660 -21.834 1.00 92.88 656 GLY A CA 1
ATOM 5093 C C . GLY A 1 656 ? 17.209 10.605 -21.056 1.00 92.88 656 GLY A C 1
ATOM 5094 O O . GLY A 1 656 ? 17.313 11.781 -21.399 1.00 92.88 656 GLY A O 1
ATOM 5095 N N . MET A 1 657 ? 17.939 10.090 -20.064 1.00 93.44 657 MET A N 1
ATOM 5096 C CA . MET A 1 657 ? 18.876 10.878 -19.260 1.00 93.44 657 MET A CA 1
ATOM 5097 C C . MET A 1 657 ? 20.047 11.420 -20.091 1.00 93.44 657 MET A C 1
ATOM 5099 O O . MET A 1 657 ? 20.427 12.579 -19.934 1.00 93.44 657 MET A O 1
ATOM 5103 N N . TYR A 1 658 ? 20.580 10.632 -21.030 1.00 93.62 658 TYR A N 1
ATOM 5104 C CA . TYR A 1 658 ? 21.592 11.102 -21.983 1.00 93.62 658 TYR A CA 1
ATOM 5105 C C . TYR A 1 658 ? 21.067 12.220 -22.890 1.00 93.62 658 TYR A C 1
ATOM 5107 O O . TYR A 1 658 ? 21.769 13.209 -23.123 1.00 93.62 658 TYR A O 1
ATOM 5115 N N . ALA A 1 659 ? 19.822 12.108 -23.361 1.00 92.81 659 ALA A N 1
ATOM 5116 C CA . ALA A 1 659 ? 19.195 13.159 -24.156 1.00 92.81 659 ALA A CA 1
ATOM 5117 C C . ALA A 1 659 ? 19.009 14.456 -23.345 1.00 92.81 659 ALA A C 1
ATOM 5119 O O . ALA A 1 659 ? 19.345 15.534 -23.842 1.00 92.81 659 ALA A O 1
ATOM 5120 N N . ILE A 1 660 ? 18.567 14.351 -22.084 1.00 94.00 660 ILE A N 1
ATO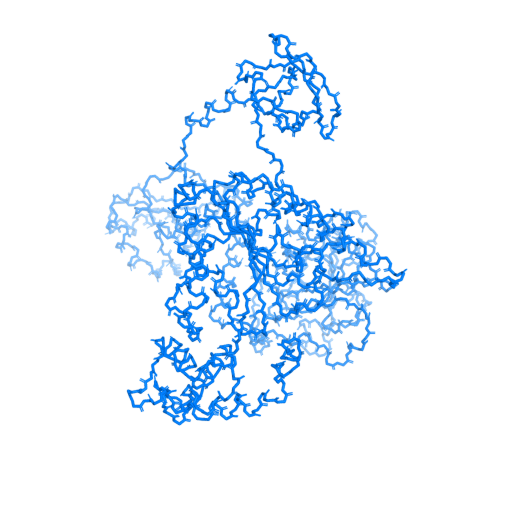M 5121 C CA . ILE A 1 660 ? 18.421 15.490 -21.162 1.00 94.00 660 ILE A CA 1
ATOM 5122 C C . ILE A 1 660 ? 19.781 16.132 -20.865 1.00 94.00 660 ILE A C 1
ATOM 5124 O O . ILE A 1 660 ? 19.922 17.349 -20.994 1.00 94.00 660 ILE A O 1
ATOM 5128 N N . GLY A 1 661 ? 20.805 15.335 -20.546 1.00 92.00 661 GLY A N 1
ATOM 5129 C CA . GLY A 1 661 ? 22.164 15.824 -20.293 1.00 92.00 661 GLY A CA 1
ATOM 5130 C C . GLY A 1 661 ? 22.768 16.559 -21.495 1.00 92.00 661 GLY A C 1
ATOM 5131 O O . GLY A 1 661 ? 23.462 17.559 -21.333 1.00 92.00 661 GLY A O 1
ATOM 5132 N N . ALA A 1 662 ? 22.430 16.129 -22.713 1.00 91.75 662 ALA A N 1
ATOM 5133 C CA . ALA A 1 662 ? 22.816 16.796 -23.955 1.00 91.75 662 ALA A CA 1
ATOM 5134 C C . ALA A 1 662 ? 21.885 17.961 -24.364 1.00 91.75 662 ALA A C 1
ATOM 5136 O O . ALA A 1 662 ? 22.045 18.504 -25.458 1.00 91.75 662 ALA A O 1
ATOM 5137 N N . ARG A 1 663 ? 20.907 18.337 -23.523 1.00 91.69 663 ARG A N 1
ATOM 5138 C CA . ARG A 1 663 ? 19.875 19.362 -23.782 1.00 91.69 663 ARG A CA 1
ATOM 5139 C C . ARG A 1 663 ? 19.081 19.133 -25.080 1.00 91.69 663 ARG A C 1
ATOM 5141 O O . ARG A 1 663 ? 18.652 20.086 -25.734 1.00 91.69 663 ARG A O 1
ATOM 5148 N N . ARG A 1 664 ? 18.873 17.872 -25.473 1.00 90.50 664 ARG A N 1
ATOM 5149 C CA . ARG A 1 664 ? 18.086 17.481 -26.655 1.00 90.50 664 ARG A CA 1
ATOM 5150 C C . ARG A 1 664 ? 16.655 17.111 -26.263 1.00 90.50 664 ARG A C 1
ATOM 5152 O O . ARG A 1 664 ? 16.416 16.515 -25.222 1.00 90.50 664 ARG A O 1
ATOM 5159 N N . LYS A 1 665 ? 15.696 17.451 -27.132 1.00 88.38 665 LYS A N 1
ATOM 5160 C CA . LYS A 1 665 ? 14.257 17.174 -26.932 1.00 88.38 665 LYS A CA 1
ATOM 5161 C C . LYS A 1 665 ? 13.816 15.787 -27.416 1.00 88.38 665 LYS A C 1
ATOM 5163 O O . LYS A 1 665 ? 12.702 15.369 -27.118 1.00 88.38 665 LYS A O 1
ATOM 5168 N N . ALA A 1 666 ? 14.662 15.107 -28.187 1.00 90.62 666 ALA A N 1
ATOM 5169 C CA . ALA A 1 666 ? 14.401 13.780 -28.724 1.00 90.62 666 ALA A CA 1
ATOM 5170 C C . ALA A 1 666 ? 15.592 12.853 -28.458 1.00 90.62 666 ALA A C 1
ATOM 5172 O O . ALA A 1 666 ? 16.750 13.281 -28.519 1.00 90.62 666 ALA A O 1
ATOM 5173 N N . VAL A 1 667 ? 15.281 11.591 -28.169 1.00 92.12 667 VAL A N 1
ATOM 5174 C CA . VAL A 1 667 ? 16.265 10.524 -27.961 1.00 92.12 667 VAL A CA 1
ATOM 5175 C C . VAL A 1 667 ? 16.682 9.957 -29.317 1.00 92.12 667 VAL A C 1
ATOM 5177 O O . VAL A 1 667 ? 15.822 9.614 -30.133 1.00 92.12 667 VAL A O 1
ATOM 5180 N N . SER A 1 668 ? 17.991 9.849 -29.539 1.00 90.62 668 SER A N 1
ATOM 5181 C CA . SER A 1 668 ? 18.594 9.314 -30.765 1.00 90.62 668 SER A CA 1
ATOM 5182 C C . SER A 1 668 ? 19.010 7.846 -30.605 1.00 90.62 668 SER A C 1
ATOM 5184 O O . SER A 1 668 ? 19.151 7.344 -29.488 1.00 90.62 668 SER A O 1
ATOM 5186 N N . GLU A 1 669 ? 19.277 7.144 -31.715 1.00 89.94 669 GLU A N 1
ATOM 5187 C CA . GLU A 1 669 ? 19.788 5.757 -31.680 1.00 89.94 669 GLU A CA 1
ATOM 5188 C C . GLU A 1 669 ? 21.119 5.655 -30.903 1.00 89.94 669 GLU A C 1
ATOM 5190 O O . GLU A 1 669 ? 21.356 4.664 -30.214 1.00 89.94 669 GLU A O 1
ATOM 5195 N N . LYS A 1 670 ? 21.963 6.698 -30.944 1.00 90.31 670 LYS A N 1
ATOM 5196 C CA . LYS A 1 670 ? 23.246 6.735 -30.219 1.00 90.31 670 LYS A CA 1
ATOM 5197 C C . LYS A 1 670 ? 23.061 6.723 -28.703 1.00 90.31 670 LYS A C 1
ATOM 5199 O O . LYS A 1 670 ? 23.752 5.972 -28.024 1.00 90.31 670 LYS A O 1
ATOM 5204 N N . ASP A 1 671 ? 22.083 7.468 -28.192 1.00 92.06 671 ASP A N 1
ATOM 5205 C CA . ASP A 1 671 ? 21.798 7.513 -26.751 1.00 92.06 671 ASP A CA 1
ATOM 5206 C C . ASP A 1 671 ? 21.359 6.147 -26.227 1.00 92.06 671 ASP A C 1
ATOM 5208 O O . ASP A 1 671 ? 21.749 5.739 -25.136 1.00 92.06 671 ASP A O 1
ATOM 5212 N N . PHE A 1 672 ? 20.585 5.406 -27.025 1.00 92.00 672 PHE A N 1
ATOM 5213 C CA . PHE A 1 672 ? 20.220 4.034 -26.691 1.00 92.00 672 PHE A CA 1
ATOM 5214 C C . PHE A 1 672 ? 21.428 3.099 -26.687 1.00 92.00 672 PHE A C 1
ATOM 5216 O O . PHE A 1 672 ? 21.521 2.247 -25.810 1.00 92.00 672 PHE A O 1
ATOM 5223 N N . LEU A 1 673 ? 22.362 3.240 -27.630 1.00 91.94 673 LEU A N 1
ATOM 5224 C CA . LEU A 1 673 ? 23.581 2.426 -27.649 1.00 91.94 673 LEU A CA 1
ATOM 5225 C C . LEU A 1 673 ? 24.457 2.694 -26.418 1.00 91.94 673 LEU A C 1
ATOM 5227 O O . LEU A 1 673 ? 24.949 1.750 -25.794 1.00 91.94 673 LEU A O 1
ATOM 5231 N N . ASP A 1 674 ? 24.610 3.960 -26.039 1.00 91.75 674 ASP A N 1
ATOM 5232 C CA . ASP A 1 674 ? 25.362 4.357 -24.847 1.00 91.75 674 ASP A CA 1
ATOM 5233 C C . ASP A 1 674 ? 24.666 3.877 -23.565 1.00 91.75 674 ASP A C 1
ATOM 5235 O O . ASP A 1 674 ? 25.313 3.294 -22.689 1.00 91.75 674 ASP A O 1
ATOM 5239 N N . ALA A 1 675 ? 23.337 3.991 -23.498 1.00 92.62 675 ALA A N 1
ATOM 5240 C CA . ALA A 1 675 ? 22.530 3.463 -22.401 1.00 92.62 675 ALA A CA 1
ATOM 5241 C C . ALA A 1 675 ? 22.635 1.939 -22.275 1.00 92.62 675 ALA A C 1
ATOM 5243 O O . ALA A 1 675 ? 22.841 1.427 -21.176 1.00 92.62 675 ALA A O 1
ATOM 5244 N N . VAL A 1 676 ? 22.560 1.196 -23.384 1.00 91.06 676 VAL A N 1
ATOM 5245 C CA . VAL A 1 676 ? 22.749 -0.263 -23.389 1.00 91.06 676 VAL A CA 1
ATOM 5246 C C . VAL A 1 676 ? 24.140 -0.620 -22.877 1.00 91.06 676 VAL A C 1
ATOM 5248 O O . VAL A 1 676 ? 24.272 -1.507 -22.037 1.00 91.06 676 VAL A O 1
ATOM 5251 N N . ASN A 1 677 ? 25.186 0.077 -23.326 1.00 89.75 677 ASN A N 1
ATOM 5252 C CA . ASN A 1 677 ? 26.540 -0.174 -22.842 1.00 89.75 677 ASN A CA 1
ATOM 5253 C C . ASN A 1 677 ? 26.660 0.087 -21.334 1.00 89.75 677 ASN A C 1
ATOM 5255 O O . ASN A 1 677 ? 27.208 -0.753 -20.620 1.00 89.75 677 ASN A O 1
ATOM 5259 N N . LYS A 1 678 ? 26.118 1.203 -20.837 1.00 89.25 678 LYS A N 1
ATOM 5260 C CA . LYS A 1 678 ? 26.145 1.543 -19.409 1.00 89.25 678 LYS A CA 1
ATOM 5261 C C . LYS A 1 678 ? 25.371 0.527 -18.568 1.00 89.25 678 LYS A C 1
ATOM 5263 O O . LYS A 1 678 ? 25.922 -0.006 -17.610 1.00 89.25 678 LYS A O 1
ATOM 5268 N N . VAL A 1 679 ? 24.130 0.220 -18.939 1.00 87.25 679 VAL A N 1
ATOM 5269 C CA . VAL A 1 679 ? 23.248 -0.655 -18.156 1.00 87.25 679 VAL A CA 1
ATOM 5270 C C . VAL A 1 679 ? 23.683 -2.113 -18.278 1.00 87.25 679 VAL A C 1
ATOM 5272 O O . VAL A 1 679 ? 23.950 -2.760 -17.272 1.00 87.25 679 VAL A O 1
ATOM 5275 N N . VAL A 1 680 ? 23.818 -2.641 -19.496 1.00 82.69 680 VAL A N 1
ATOM 5276 C CA . VAL A 1 680 ? 24.069 -4.075 -19.703 1.00 82.69 680 VAL A CA 1
ATOM 5277 C C . VAL A 1 680 ? 25.495 -4.453 -19.321 1.00 82.69 680 VAL A C 1
ATOM 5279 O O . VAL A 1 680 ? 25.676 -5.451 -18.633 1.00 82.69 680 VAL A O 1
ATOM 5282 N N . LYS A 1 681 ? 26.513 -3.673 -19.718 1.00 80.56 681 LYS A N 1
ATOM 5283 C CA . LYS A 1 681 ? 27.917 -3.999 -19.393 1.00 80.56 681 LYS A CA 1
ATOM 5284 C C . LYS A 1 681 ? 28.328 -3.474 -18.020 1.00 80.56 681 LYS A C 1
ATOM 5286 O O . LYS A 1 681 ? 29.065 -4.153 -17.309 1.00 80.56 681 LYS A O 1
ATOM 5291 N N . GLY A 1 682 ? 27.857 -2.288 -17.632 1.00 79.12 682 GLY A N 1
ATOM 5292 C CA . GLY A 1 682 ? 28.174 -1.696 -16.329 1.00 79.12 682 GLY A CA 1
ATOM 5293 C C . GLY A 1 682 ? 27.512 -2.441 -15.172 1.00 79.12 682 GLY A C 1
ATOM 5294 O O . GLY A 1 682 ? 28.193 -2.783 -14.204 1.00 79.12 682 GLY A O 1
ATOM 5295 N N . TYR A 1 683 ? 26.225 -2.785 -15.293 1.00 78.06 683 TYR A N 1
ATOM 5296 C CA . TYR A 1 683 ? 25.518 -3.538 -14.251 1.00 78.06 683 TYR A CA 1
ATOM 5297 C C . TYR A 1 683 ? 25.662 -5.054 -14.361 1.00 78.06 683 TYR A C 1
ATOM 5299 O O . TYR A 1 683 ? 25.190 -5.761 -13.474 1.00 78.06 683 TYR A O 1
ATOM 5307 N N . GLN A 1 684 ? 26.397 -5.584 -15.347 1.00 74.25 684 GLN A N 1
ATOM 5308 C CA . GLN A 1 684 ? 26.684 -7.022 -15.419 1.00 74.25 684 GLN A CA 1
ATOM 5309 C C . GLN A 1 684 ? 27.340 -7.551 -14.134 1.00 74.25 684 GLN A C 1
ATOM 5311 O O . GLN A 1 684 ? 27.068 -8.675 -13.722 1.00 74.25 684 GLN A O 1
ATOM 5316 N N . LYS A 1 685 ? 28.153 -6.721 -13.462 1.00 73.12 685 LYS A N 1
ATOM 5317 C CA . LYS A 1 685 ? 28.787 -7.048 -12.171 1.00 73.12 685 LYS A CA 1
ATOM 5318 C C . LYS A 1 685 ? 27.780 -7.242 -11.031 1.00 73.12 685 LYS A C 1
ATOM 5320 O O . LYS A 1 685 ? 28.043 -8.019 -10.121 1.00 73.12 685 LYS A O 1
ATOM 5325 N N . PHE A 1 686 ? 26.647 -6.546 -11.089 1.00 74.56 686 PHE A N 1
ATOM 5326 C CA . PHE A 1 686 ? 25.588 -6.567 -10.075 1.00 74.56 686 PHE A CA 1
ATOM 5327 C C . PHE A 1 686 ? 24.363 -7.372 -10.522 1.00 74.56 686 PHE A C 1
ATOM 5329 O O . PHE A 1 686 ? 23.364 -7.442 -9.811 1.00 74.56 686 PHE A O 1
ATOM 5336 N N . SER A 1 687 ? 24.436 -7.987 -11.704 1.00 71.44 687 SER A N 1
ATOM 5337 C CA . SER A 1 687 ? 23.343 -8.743 -12.289 1.00 71.44 687 SER A CA 1
ATOM 5338 C C . SER A 1 687 ? 22.988 -9.930 -11.397 1.00 71.44 687 SER A C 1
ATOM 5340 O O . SER A 1 687 ? 23.783 -10.846 -11.179 1.00 71.44 687 SER A O 1
ATOM 5342 N N . ALA A 1 688 ? 21.767 -9.909 -10.868 1.00 66.94 688 ALA A N 1
ATOM 5343 C CA . ALA A 1 688 ? 21.238 -10.989 -10.048 1.00 66.94 688 ALA A CA 1
ATOM 5344 C C . ALA A 1 688 ? 20.751 -12.182 -10.896 1.00 66.94 688 ALA A C 1
ATOM 5346 O O . ALA A 1 688 ? 20.592 -13.290 -10.384 1.00 66.94 688 ALA A O 1
ATOM 5347 N N . THR A 1 689 ? 20.548 -11.982 -12.200 1.00 72.50 689 THR A N 1
ATOM 5348 C CA . THR A 1 689 ? 19.955 -12.953 -13.130 1.00 72.50 689 THR A CA 1
ATOM 5349 C C . THR A 1 689 ? 20.666 -14.312 -13.146 1.00 72.50 689 THR A C 1
ATOM 5351 O O . THR A 1 689 ? 19.963 -15.314 -13.056 1.00 72.50 689 THR A O 1
ATOM 5354 N N . PRO A 1 690 ? 22.013 -14.407 -13.177 1.00 74.00 690 PRO A N 1
ATOM 5355 C CA . PRO A 1 690 ? 22.712 -15.695 -13.158 1.00 74.00 690 PRO A CA 1
ATOM 5356 C C . PRO A 1 690 ? 22.511 -16.478 -11.856 1.00 74.00 690 PRO A C 1
ATOM 5358 O O . PRO A 1 690 ? 22.363 -17.696 -11.892 1.00 74.00 690 PRO A O 1
ATOM 5361 N N . LYS A 1 691 ? 22.469 -15.782 -10.708 1.00 74.81 691 LYS A N 1
ATOM 5362 C CA . LYS A 1 691 ? 22.229 -16.411 -9.398 1.00 74.81 691 LYS A CA 1
ATOM 5363 C C . LYS A 1 691 ? 20.819 -16.977 -9.323 1.00 74.81 691 LYS A C 1
ATOM 5365 O O . LYS A 1 691 ? 20.640 -18.107 -8.895 1.00 74.81 691 LYS A O 1
ATOM 5370 N N . TYR A 1 692 ? 19.834 -16.204 -9.781 1.00 73.88 692 TYR A N 1
ATOM 5371 C CA . TYR A 1 692 ? 18.449 -16.655 -9.784 1.00 73.88 692 TYR A CA 1
ATOM 5372 C C . TYR A 1 692 ? 18.192 -17.740 -10.836 1.00 73.88 692 TYR A C 1
ATOM 5374 O O . TYR A 1 692 ? 17.440 -18.663 -10.561 1.00 73.88 692 TYR A O 1
ATOM 5382 N N . MET A 1 693 ? 18.852 -17.691 -12.001 1.00 73.00 693 MET A N 1
ATOM 5383 C CA . MET A 1 693 ? 18.743 -18.730 -13.036 1.00 73.00 693 MET A CA 1
ATOM 5384 C C . MET A 1 693 ? 19.182 -20.115 -12.564 1.00 73.00 693 MET A C 1
ATOM 5386 O O . MET A 1 693 ? 18.617 -21.097 -13.032 1.00 73.00 693 MET A O 1
ATOM 5390 N N . ALA A 1 694 ? 20.119 -20.209 -11.618 1.00 70.94 694 ALA A N 1
ATOM 5391 C CA . ALA A 1 694 ? 20.550 -21.489 -11.060 1.00 70.94 694 ALA A CA 1
ATOM 5392 C C . ALA A 1 694 ? 19.426 -22.258 -10.339 1.00 70.94 694 ALA A C 1
ATOM 5394 O O . ALA A 1 694 ? 19.513 -23.474 -10.231 1.00 70.94 694 ALA A O 1
ATOM 5395 N N . TYR A 1 695 ? 18.371 -21.576 -9.880 1.00 67.38 695 TYR A N 1
ATOM 5396 C CA . TYR A 1 695 ? 17.210 -22.215 -9.246 1.00 67.38 695 TYR A CA 1
ATOM 5397 C C . TYR A 1 695 ? 16.159 -22.719 -10.248 1.00 67.38 695 TYR A C 1
ATOM 5399 O O . TYR A 1 695 ? 15.176 -23.334 -9.841 1.00 67.38 695 TYR A O 1
ATOM 5407 N N . TYR A 1 696 ? 16.333 -22.426 -11.541 1.00 61.41 696 TYR A N 1
ATOM 5408 C CA . TYR A 1 696 ? 15.376 -22.744 -12.610 1.00 61.41 696 TYR A CA 1
ATOM 5409 C C . TYR A 1 696 ? 15.908 -23.775 -13.620 1.00 61.41 696 TYR A C 1
ATOM 5411 O O . TYR A 1 696 ? 15.216 -24.085 -14.589 1.00 61.41 696 TYR A O 1
ATOM 5419 N N . ILE A 1 697 ? 17.128 -24.281 -13.406 1.00 38.75 697 ILE A N 1
ATOM 5420 C CA . ILE A 1 697 ? 17.741 -25.407 -14.134 1.00 38.75 697 ILE A CA 1
ATOM 5421 C C . ILE A 1 697 ? 17.501 -26.671 -13.317 1.00 38.75 697 ILE A C 1
ATOM 5423 O O . ILE A 1 697 ? 17.130 -27.697 -13.932 1.00 38.75 697 ILE A O 1
#

Sequence (697 aa):
MSVLIRTSLGDIVTDLYTDKAPKTCNNFLKLCRMKYYNGCLIHTVKDSIAETGDPTGTGSGGDSIYKFLEGDHARFFSEEICPELKHSKTGTVAMVSSGENLNASQFYITLCDDLDHLDGKHTVFGEVVEGFDVLTSLAKVSVDAKNRPCKNIRIEHTYILEDPFDDLPQLAELIPDTSPEGKPKEEVTDDGRLEYDWVPTDEELGPQELEEVINKNAAHSSAVLLETKEDIPEAVEDSSTLLYIWGLNPCTDADGLNTIFSRFGTVISVRVLRDRKTGESLGCALIQFENEVASKEARLVMDNCTIDDRRISVEIEDCFVESIKESDTNTGLSLPSQWDLIADKQMIVDEQPLHVATCTQIISPNTEDAKYVVDMEKIGKFVVGLGDKSSPTEIEVGMRVGVDRKKYQIQIPLPPKTDPRAIMMTVEEKPDITYCDIGGCARSRLRRLERYVVELPMLHPEKFVRLGIDPPKGVLCYGPPGTGKTLVARAVANRTGACFIRIIGSELVQKYIGEGARMVRELFQMARSKKACILFIDEIDAIGGARFDDGVGGDNEVQRTMLEIVNQLDGFDARGNIKVLMATNRPDILDPALLRPGRLDRKIEFCLPDLEGRTQIFKIHTRTMSCERDIRFELLAGLCPNSTGADIRSVCIEAGMYAIGARRKAVSEKDFLDAVNKVVKGYQKFSATPKYMAYYI

Foldseek 3Di:
DWKWWQKPLGIWIKDWPCVQFVQVVVQQVLCQQLLQQALWWQLACPPQKTKIQALVSPVQDFATPCCVVVHPVPRWDAARADQVDAQQDFFFKWFDDNPPRIGGRMIMGGLDGDPRVCHRPTRTTIGTPDDNVVSPVSNPFDADPRRGGLAIMGGNHMDDLDDPDDDDPSSVVSRDPDNPPSDPPPDDDDPNGDYDPDDRPPVVDDPVVVVVVSVVVSVVVVVVVVVVDDDDDPDDDDLLQKKKKAWADQPDDQVNVCVVLPVLADWPDKDFDADPPPRTTPRMMMIGGPDSNSLVVCQVVQAQDDDPNIGMHMDGCVVVVVVVPPVVVPVPDDDPVPDPPVVVVVCVVPDDQFQKWWFADWDDQPDQFIWTWTQHPPPGTDIEGADPQDDSVVDDHGWIFTAHPPRRHTHGTDHHDQPVVLVVQFDPQQQPQAPLLQFFDPDDDPVCCLCVQQVCCLPPVVVCVVVVHQRAAEAEEEAAPQLCLVSVLSNSCNVSSFREREAELVVLDDPDQCPSLVSLVSNLVVLQVGQAYEYEYEAVLVLQAEDDPPPDCPNVRSPSNVVSNLVSQQPDDSPGNYHYYYYHLFPPRGYVSCVDCSRHPYYHYRAAGDLNRLLSLLVSLCVPFAADPPADSSVLSVLAPRDHSNLSNQLSVQQVVVCVVVVHRYRYNVSSVVSSCCRRVVCVVVDCNVVSVVSVD

Organism: Arabidopsis lyrata subsp. lyrata (NCBI:txid81972)